Protein AF-A0A8J3ILU6-F1 (afdb_monomer)

Nearest PDB structures (foldseek):
  5ybb-assembly1_B  TM=6.491E-01  e=2.449E-22  Caldanaerobacter subterraneus subsp. tengcongensis MB4
  3ufb-assembly1_A  TM=6.589E-01  e=2.767E-21  Vibrio vulnificus YJ016
  7eew-assembly1_A  TM=7.010E-01  e=3.615E-18  Vibrio vulnificus YJ016
  7vs4-assembly1_B  TM=6.396E-01  e=1.305E-15  Aquipseudomonas alcaligenes
  3s1s-assembly1_A  TM=5.819E-01  e=1.331E-12  Bacillus pumilus

Sequence (518 aa):
MKTYSIHLTHPSTHSIDQAVTQACEYVKKKQDATNNQIHSLEYLAWLFFLKCLEHQEQRAEPVKRKAEAPLALFKDTQYTWSAWIENVSKAETQEQVAYFLYQELFPLIQTSFEIDTKYMHIYPDFTVFKQLLAVVDSVDLVQNIEKDTTAYLYSKLLDILAKGSKTKSYKQTGIFSTPLPLVRFMVKLASPQQDEIIYDPACGAGNLLIAAHKYIHDIDPRQPVASVFQGSEVHPSVLQLCKMNLSLHNVDCSKIRERDITRPITISDLFTYPDLYEDDYQKTEKKKLVILTHPPFDVLDRQQIQEKTTRKGSSSKDYDNQFLEHCMDKLVDIGDKCVIVVSQNILLNRSTRDIEVREKLVNNFNLRMVVQLPPETFDPFTHYPTYLLFFQKSGRSDKILYCKMQQQKETSKKKRQIRDEEFDQLLTVWQKWIQSPTDDLLQKGQEMYIQIKDSNELRKPDFKYILTIDVAQQEENEARDLSKTLDQLLQNCADLHNLAMKLRDEIVGETQTHETGE

pLDDT: mean 76.41, std 18.17, range [21.45, 98.62]

Radius of gyration: 29.25 Å; Cα contacts (8 Å, |Δi|>4): 669; chains: 1; bounding box: 64×98×96 Å

Foldseek 3Di:
DDDPDDDDDDDDVVQLLVLLLVLLVLVVVVCVVVVDQQASCLALLVLLLLQLLLVLLVPDDPVCCPPDPPSVLCVPVCQHLVNVLVVLVVDPDPVVNCCCVVVPNQVSCCVRLVFDCVSHDQDPPSVSSNVSSVSSVPNDPDDDDDSVVSLVSSLVSSVSSLQSPPDLSSLQQLQQDQPLLVLLLLLLLLVDEAQAEEEEAACQLNSNVLSNLVSHCVVPVPDHRNYHYAYEHQRSSSLSNNSSSCVSSVHRCPRYDNDDLLDDDDPVNCVVPVCVVVPVCPPDDRHAAEYEYEDGALPRHPPNVCVPDVDDDDDSPDSQLSVLVSQVVVQDDFFHKYKYKGFLCLQAPPDPSSLVSLVCPQAQKAFAEKEWDQLLARPPSGSGIMIITIIGRHGHHFKYKYKYFADDDDPDPDRDYDDNVSSVVVVVLVVVCVVPVDPVSCPDDPGMGIDMDGSVVCVPPVNSSNPDDDCVVVVVVVVVVVVVVVVVVVVVVVVVVVVVVVVVVVVVVVVVVVVVPD

Structure (mmCIF, N/CA/C/O backbone):
data_AF-A0A8J3ILU6-F1
#
_entry.id   AF-A0A8J3ILU6-F1
#
loop_
_atom_site.group_PDB
_atom_site.id
_atom_site.type_symbol
_atom_site.label_atom_id
_atom_site.label_alt_id
_atom_site.label_comp_id
_atom_site.label_asym_id
_atom_site.label_entity_id
_atom_site.label_seq_id
_atom_site.pdbx_PDB_ins_code
_atom_site.Cartn_x
_atom_site.Cartn_y
_atom_site.Cartn_z
_atom_site.occupancy
_atom_site.B_iso_or_equiv
_atom_site.auth_seq_id
_atom_site.auth_comp_id
_atom_site.auth_asym_id
_atom_site.auth_atom_id
_atom_site.pdbx_PDB_model_num
ATOM 1 N N . MET A 1 1 ? 41.733 -9.229 -21.893 1.00 30.69 1 MET A N 1
ATOM 2 C CA . MET A 1 1 ? 40.367 -9.753 -22.100 1.00 30.69 1 MET A CA 1
ATOM 3 C C . MET A 1 1 ? 40.246 -11.098 -21.396 1.00 30.69 1 MET A C 1
ATOM 5 O O . MET A 1 1 ? 40.878 -12.048 -21.829 1.00 30.69 1 MET A O 1
ATOM 9 N N . LYS A 1 2 ? 39.517 -11.169 -20.276 1.00 21.45 2 LYS A N 1
ATOM 10 C CA . LYS A 1 2 ? 39.018 -12.431 -19.708 1.00 21.45 2 LYS A CA 1
ATOM 11 C C . LYS A 1 2 ? 37.498 -12.358 -19.800 1.00 21.45 2 LYS A C 1
ATOM 13 O O . LYS A 1 2 ? 36.888 -11.546 -19.112 1.00 21.45 2 LYS A O 1
ATOM 18 N N . THR A 1 3 ? 36.930 -13.129 -20.713 1.00 24.48 3 THR A N 1
ATOM 19 C CA . THR A 1 3 ? 35.492 -13.304 -20.902 1.00 24.48 3 THR A CA 1
ATOM 20 C C . THR A 1 3 ? 34.978 -14.106 -19.710 1.00 24.48 3 THR A C 1
ATOM 22 O O . THR A 1 3 ? 35.340 -15.269 -19.550 1.00 24.48 3 THR A O 1
ATOM 25 N N . TYR A 1 4 ? 34.208 -13.482 -18.820 1.00 27.64 4 TYR A N 1
ATOM 26 C CA . TYR A 1 4 ? 33.476 -14.217 -17.791 1.00 27.64 4 TYR A CA 1
ATOM 27 C C . TYR A 1 4 ? 32.206 -14.766 -18.441 1.00 27.64 4 TYR A C 1
ATOM 29 O O . TYR A 1 4 ? 31.193 -14.078 -18.514 1.00 27.64 4 TYR A O 1
ATOM 37 N N . SER A 1 5 ? 32.284 -15.987 -18.968 1.00 23.28 5 SER A N 1
ATOM 38 C CA . SER A 1 5 ? 31.107 -16.741 -19.398 1.00 23.28 5 SER A CA 1
ATOM 39 C C . SER A 1 5 ? 30.352 -17.197 -18.150 1.00 23.28 5 SER A C 1
ATOM 41 O O . SER A 1 5 ? 30.826 -18.062 -17.414 1.00 23.28 5 SER A O 1
ATOM 43 N N . ILE A 1 6 ? 29.202 -16.584 -17.879 1.00 28.73 6 ILE A N 1
ATOM 44 C CA . ILE A 1 6 ? 28.295 -17.021 -16.817 1.00 28.73 6 ILE A CA 1
ATOM 45 C C . ILE A 1 6 ? 27.523 -18.224 -17.370 1.00 28.73 6 ILE A C 1
ATOM 47 O O . ILE A 1 6 ? 26.664 -18.075 -18.234 1.00 28.73 6 ILE A O 1
ATOM 51 N N . HIS A 1 7 ? 27.857 -19.430 -16.910 1.00 24.27 7 HIS A N 1
ATOM 52 C CA . HIS A 1 7 ? 27.049 -20.619 -17.173 1.00 24.27 7 HIS A CA 1
ATOM 53 C C . HIS A 1 7 ? 25.776 -20.549 -16.320 1.00 24.27 7 HIS A C 1
ATOM 55 O O . HIS A 1 7 ? 25.821 -20.802 -15.118 1.00 24.27 7 HIS A O 1
ATOM 61 N N . LEU A 1 8 ? 24.650 -20.186 -16.936 1.00 29.30 8 LEU A N 1
ATOM 62 C CA . LEU A 1 8 ? 23.326 -20.231 -16.314 1.00 29.30 8 LEU A CA 1
ATOM 63 C C . LEU A 1 8 ? 22.725 -21.627 -16.538 1.00 29.30 8 LEU A C 1
ATOM 65 O O . LEU A 1 8 ? 22.357 -21.984 -17.655 1.00 29.30 8 LEU A O 1
ATOM 69 N N . THR A 1 9 ? 22.659 -22.445 -15.488 1.00 27.36 9 THR A N 1
ATOM 70 C CA . THR A 1 9 ? 21.810 -23.645 -15.455 1.00 27.36 9 THR A CA 1
ATOM 71 C C . THR A 1 9 ? 20.350 -23.233 -15.232 1.00 27.36 9 THR A C 1
ATOM 73 O O . THR A 1 9 ? 20.091 -22.273 -14.507 1.00 27.36 9 THR A O 1
ATOM 76 N N . HIS A 1 10 ? 19.402 -23.944 -15.862 1.00 31.48 10 HIS A N 1
ATOM 77 C CA . HIS A 1 10 ? 17.958 -23.655 -15.805 1.00 31.48 10 HIS A CA 1
ATOM 78 C C . HIS A 1 10 ? 17.475 -23.357 -14.377 1.00 31.48 10 HIS A C 1
ATOM 80 O O . HIS A 1 10 ? 17.643 -24.218 -13.506 1.00 31.48 10 HIS A O 1
ATOM 86 N N . PRO A 1 11 ? 16.868 -22.187 -14.109 1.00 31.09 11 PRO A N 1
ATOM 87 C CA . PRO A 1 11 ? 16.627 -21.817 -12.733 1.00 31.09 11 PRO A CA 1
ATOM 88 C C . PRO A 1 11 ? 15.177 -21.973 -12.268 1.00 31.09 11 PRO A C 1
ATOM 90 O O . PRO A 1 11 ? 14.230 -21.484 -12.873 1.00 31.09 11 PRO A O 1
ATOM 93 N N . SER A 1 12 ? 15.044 -22.586 -11.092 1.00 34.75 12 SER A N 1
ATOM 94 C CA . SER A 1 12 ? 13.945 -22.368 -10.143 1.00 34.75 12 SER A CA 1
ATOM 95 C C . SER A 1 12 ? 13.849 -20.892 -9.714 1.00 34.75 12 SER A C 1
ATOM 97 O O . SER A 1 12 ? 14.812 -20.146 -9.884 1.00 34.75 12 SER A O 1
ATOM 99 N N . THR A 1 13 ? 12.759 -20.500 -9.043 1.00 39.62 13 THR A N 1
ATOM 100 C CA . THR A 1 13 ? 12.492 -19.176 -8.418 1.00 39.62 13 THR A CA 1
ATOM 101 C C . THR A 1 13 ? 13.661 -18.524 -7.650 1.00 39.62 13 THR A C 1
ATOM 103 O O . THR A 1 13 ? 13.629 -17.324 -7.385 1.00 39.62 13 THR A O 1
ATOM 106 N N . HIS A 1 14 ? 14.718 -19.273 -7.328 1.00 44.19 14 HIS A N 1
ATOM 107 C CA . HIS A 1 14 ? 15.997 -18.772 -6.831 1.00 44.19 14 HIS A CA 1
ATOM 108 C C . HIS A 1 14 ? 16.839 -17.914 -7.807 1.00 44.19 14 HIS A C 1
ATOM 110 O O . HIS A 1 14 ? 17.700 -17.196 -7.301 1.00 44.19 14 HIS A O 1
ATOM 116 N N . SER A 1 15 ? 16.639 -17.903 -9.136 1.00 60.53 15 SER A N 1
ATOM 117 C CA . SER A 1 15 ? 17.492 -17.069 -10.023 1.00 60.53 15 SER A CA 1
ATOM 118 C C . SER A 1 15 ? 17.192 -15.582 -9.997 1.00 60.53 15 SER A C 1
ATOM 120 O O . SER A 1 15 ? 18.126 -14.792 -10.091 1.00 60.53 15 SER A O 1
ATOM 122 N N . ILE A 1 16 ? 15.923 -15.181 -9.899 1.00 60.19 16 ILE A N 1
ATOM 123 C CA . ILE A 1 16 ? 15.555 -13.768 -10.061 1.00 60.19 16 ILE A CA 1
ATOM 124 C C . ILE A 1 16 ? 16.069 -12.972 -8.865 1.00 60.19 16 ILE A C 1
ATOM 126 O O . ILE A 1 16 ? 16.780 -11.989 -9.045 1.00 60.19 16 ILE A O 1
ATOM 130 N N . ASP A 1 17 ? 15.829 -13.452 -7.644 1.00 61.56 17 ASP A N 1
ATOM 131 C CA . ASP A 1 17 ? 16.336 -12.803 -6.431 1.00 61.56 17 ASP A CA 1
ATOM 132 C C . ASP A 1 17 ? 17.866 -12.692 -6.451 1.00 61.56 17 ASP A C 1
ATOM 134 O O . ASP A 1 17 ? 18.417 -11.666 -6.053 1.00 61.56 17 ASP A O 1
ATOM 138 N N . GLN A 1 18 ? 18.562 -13.717 -6.956 1.00 66.38 18 GLN A N 1
ATOM 139 C CA . GLN A 1 18 ? 20.019 -13.711 -7.093 1.00 66.38 18 GLN A CA 1
ATOM 140 C C . GLN A 1 18 ? 20.499 -12.717 -8.150 1.00 66.38 18 GLN A C 1
ATOM 142 O O . GLN A 1 18 ? 21.386 -11.921 -7.853 1.00 66.38 18 GLN A O 1
ATOM 147 N N . ALA A 1 19 ? 19.914 -12.722 -9.347 1.00 63.72 19 ALA A N 1
ATOM 148 C CA . ALA A 1 19 ? 20.292 -11.818 -10.431 1.00 63.72 19 ALA A CA 1
ATOM 149 C C . ALA A 1 19 ? 20.065 -10.3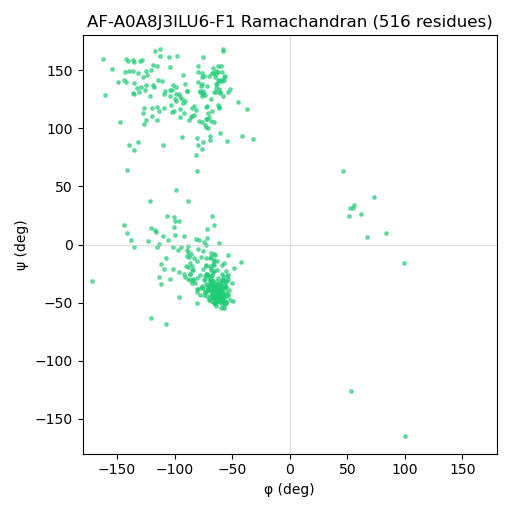50 -10.043 1.00 63.72 19 ALA A C 1
ATOM 151 O O . ALA A 1 19 ? 20.891 -9.478 -10.308 1.00 63.72 19 ALA A O 1
ATOM 152 N N . VAL A 1 20 ? 18.976 -10.085 -9.329 1.00 66.19 20 VAL A N 1
ATOM 153 C CA . VAL A 1 20 ? 18.608 -8.749 -8.854 1.00 66.19 20 VAL A CA 1
ATOM 154 C C . VAL A 1 20 ? 19.532 -8.314 -7.734 1.00 66.19 20 VAL A C 1
ATOM 156 O O . VAL A 1 20 ? 20.058 -7.208 -7.770 1.00 66.19 20 VAL A O 1
ATOM 159 N N . THR A 1 21 ? 19.810 -9.203 -6.779 1.00 69.00 21 THR A N 1
ATOM 160 C CA . THR A 1 21 ? 20.797 -8.940 -5.725 1.00 69.00 21 THR A CA 1
ATOM 161 C C . THR A 1 21 ? 22.170 -8.642 -6.328 1.00 69.00 21 THR A C 1
ATOM 163 O O . THR A 1 21 ? 22.807 -7.671 -5.927 1.00 69.00 21 THR A O 1
ATOM 166 N N . GLN A 1 22 ? 22.597 -9.399 -7.343 1.00 68.62 22 GLN A N 1
ATOM 167 C CA . GLN A 1 22 ? 23.848 -9.153 -8.064 1.00 68.62 22 GLN A CA 1
ATOM 168 C C . GLN A 1 22 ? 23.850 -7.791 -8.767 1.00 68.62 22 GLN A C 1
ATOM 170 O O . GLN A 1 22 ? 24.829 -7.056 -8.647 1.00 68.62 22 GLN A O 1
ATOM 175 N N . ALA A 1 23 ? 22.761 -7.417 -9.449 1.00 65.81 23 ALA A N 1
ATOM 176 C CA . ALA A 1 23 ? 22.614 -6.098 -10.066 1.00 65.81 23 ALA A CA 1
ATOM 177 C C . ALA A 1 23 ? 22.751 -4.976 -9.023 1.00 65.81 23 AL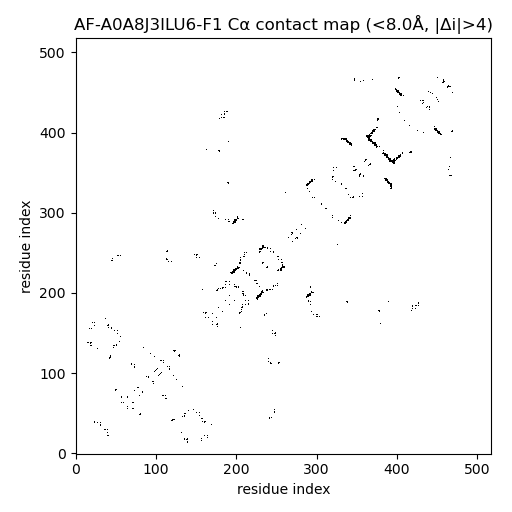A A C 1
ATOM 179 O O . ALA A 1 23 ? 23.529 -4.038 -9.207 1.00 65.81 23 ALA A O 1
ATOM 180 N N . CYS A 1 24 ? 22.053 -5.107 -7.892 1.00 67.69 24 CYS A N 1
ATOM 181 C CA . CYS A 1 24 ? 22.105 -4.163 -6.779 1.00 67.69 24 CYS A CA 1
ATOM 182 C C . CYS A 1 24 ? 23.517 -4.020 -6.208 1.00 67.69 24 CYS A C 1
ATOM 184 O O . CYS A 1 24 ? 24.007 -2.905 -6.031 1.00 67.69 24 CYS A O 1
ATOM 186 N N . GLU A 1 25 ? 24.176 -5.142 -5.909 1.00 69.62 25 GLU A N 1
ATOM 187 C CA . GLU A 1 25 ? 25.542 -5.169 -5.381 1.00 69.62 25 GLU A CA 1
ATOM 188 C C . GLU A 1 25 ? 26.534 -4.549 -6.365 1.00 69.62 25 GLU A C 1
ATOM 190 O O . GLU A 1 25 ? 27.434 -3.808 -5.957 1.00 69.62 25 GLU A O 1
ATOM 195 N N . TYR A 1 26 ? 26.340 -4.803 -7.660 1.00 69.12 26 TYR A N 1
ATOM 196 C CA . TYR A 1 26 ? 27.168 -4.252 -8.718 1.00 69.12 26 TYR A CA 1
ATOM 197 C C . TYR A 1 26 ? 27.070 -2.727 -8.792 1.00 69.12 26 TYR A C 1
ATOM 199 O O . TYR A 1 26 ? 28.098 -2.046 -8.714 1.00 69.12 26 TYR A O 1
ATOM 207 N N . VAL A 1 27 ? 25.847 -2.182 -8.875 1.00 66.75 27 VAL A N 1
ATOM 208 C CA . VAL A 1 27 ? 25.619 -0.727 -8.878 1.00 66.75 27 VAL A CA 1
ATOM 209 C C . VAL A 1 27 ? 26.204 -0.104 -7.615 1.00 66.75 27 VAL A C 1
ATOM 211 O O . VAL A 1 27 ? 26.939 0.878 -7.688 1.00 66.75 27 VAL A O 1
ATOM 214 N N . LYS A 1 28 ? 25.939 -0.711 -6.455 1.00 66.81 28 LYS A N 1
ATOM 215 C CA . LYS A 1 28 ? 26.382 -0.200 -5.158 1.00 66.81 28 LYS A CA 1
ATOM 216 C C . LYS A 1 28 ? 27.903 -0.095 -5.064 1.00 66.81 28 LYS A C 1
ATOM 218 O O . LYS A 1 28 ? 28.427 0.960 -4.721 1.00 66.81 28 LYS A O 1
ATOM 223 N N . LYS A 1 29 ? 28.625 -1.145 -5.474 1.00 69.06 29 LYS A N 1
ATOM 224 C CA . LYS A 1 29 ? 30.096 -1.153 -5.508 1.00 69.06 29 LYS A CA 1
ATOM 225 C C . LYS A 1 29 ? 30.671 -0.045 -6.400 1.00 69.06 29 LYS A C 1
ATOM 227 O O . LYS A 1 29 ? 31.774 0.434 -6.146 1.00 69.06 29 LYS A O 1
ATOM 232 N N . LYS A 1 30 ? 29.958 0.345 -7.460 1.00 68.62 30 LYS A N 1
ATOM 233 C CA . LYS A 1 30 ? 30.373 1.411 -8.385 1.00 68.62 30 LYS A CA 1
ATOM 234 C C . LYS A 1 30 ? 29.977 2.809 -7.902 1.00 68.62 30 LYS A C 1
ATOM 236 O O . LYS A 1 30 ? 30.742 3.750 -8.111 1.00 68.62 30 LYS A O 1
ATOM 241 N N . GLN A 1 31 ? 28.847 2.949 -7.215 1.00 64.12 31 GLN A N 1
ATOM 242 C CA . GLN A 1 31 ? 28.416 4.206 -6.591 1.00 64.12 31 GLN A CA 1
ATOM 243 C C . GLN A 1 31 ? 29.349 4.624 -5.453 1.00 64.12 31 GLN A C 1
ATOM 245 O O . GLN A 1 31 ? 29.807 5.767 -5.436 1.00 64.12 31 GLN A O 1
ATOM 250 N N . ASP A 1 32 ? 29.724 3.681 -4.582 1.00 61.03 32 ASP A N 1
ATOM 251 C CA . ASP A 1 32 ? 30.683 3.920 -3.494 1.00 61.03 32 ASP A CA 1
ATOM 252 C C . ASP A 1 32 ? 32.044 4.421 -4.023 1.00 61.03 32 ASP A C 1
ATOM 254 O O . ASP A 1 32 ? 32.751 5.159 -3.342 1.00 61.03 32 ASP A O 1
ATOM 258 N N . ALA A 1 33 ? 32.398 4.067 -5.264 1.00 55.72 33 ALA A N 1
ATOM 259 C CA . ALA A 1 33 ? 33.629 4.499 -5.924 1.00 55.72 33 ALA A CA 1
ATOM 260 C C . ALA A 1 33 ? 33.531 5.869 -6.627 1.00 55.72 33 ALA A C 1
ATOM 262 O O . ALA A 1 33 ? 34.564 6.460 -6.930 1.00 55.72 33 ALA A O 1
ATOM 263 N N . THR A 1 34 ? 32.323 6.368 -6.918 1.00 53.84 34 THR A N 1
ATOM 264 C CA . THR A 1 34 ? 32.101 7.562 -7.765 1.00 53.84 34 THR A CA 1
ATOM 265 C C . THR A 1 34 ? 31.468 8.747 -7.030 1.00 53.84 34 THR A C 1
ATOM 267 O O . THR A 1 34 ? 31.300 9.804 -7.629 1.00 53.84 34 THR A O 1
ATOM 270 N N . ASN A 1 35 ? 31.146 8.599 -5.737 1.00 53.47 35 ASN A N 1
ATOM 271 C CA . ASN A 1 35 ? 30.515 9.621 -4.884 1.00 53.47 35 ASN A CA 1
ATOM 272 C C . ASN A 1 35 ? 29.236 10.242 -5.490 1.00 53.47 35 ASN A C 1
ATOM 274 O O . ASN A 1 35 ? 28.867 11.376 -5.183 1.00 53.47 35 ASN A O 1
ATOM 278 N N . ASN A 1 36 ? 28.578 9.503 -6.386 1.00 52.94 36 ASN A N 1
ATOM 279 C CA . ASN A 1 36 ? 27.437 9.979 -7.148 1.00 52.94 36 ASN A CA 1
ATOM 280 C C . ASN A 1 36 ? 26.141 9.703 -6.369 1.00 52.94 36 ASN A C 1
ATOM 282 O O . ASN A 1 36 ? 25.947 8.596 -5.867 1.00 52.94 36 ASN A O 1
ATOM 286 N N . GLN A 1 37 ? 25.265 10.705 -6.246 1.00 50.16 37 GLN A N 1
ATOM 287 C CA . GLN A 1 37 ? 24.110 10.666 -5.331 1.00 50.16 37 GLN A CA 1
ATOM 288 C C . GLN A 1 37 ? 22.854 9.988 -5.904 1.00 50.16 37 GLN A C 1
ATOM 290 O O . GLN A 1 37 ? 21.902 9.773 -5.159 1.00 50.16 37 GLN A O 1
ATOM 295 N N . ILE A 1 38 ? 22.827 9.648 -7.197 1.00 53.25 38 ILE A N 1
ATOM 296 C CA . ILE A 1 38 ? 21.632 9.066 -7.832 1.00 53.25 38 ILE A CA 1
ATOM 297 C C . ILE A 1 38 ? 21.462 7.609 -7.382 1.00 53.25 38 ILE A C 1
ATOM 299 O O . ILE A 1 38 ? 22.404 6.817 -7.464 1.00 53.25 38 ILE A O 1
ATOM 303 N N . HIS A 1 39 ? 20.268 7.255 -6.903 1.00 63.31 39 HIS A N 1
ATOM 304 C CA . HIS A 1 39 ? 19.992 5.990 -6.224 1.00 63.31 39 HIS A CA 1
ATOM 305 C C . HIS A 1 39 ? 19.997 4.799 -7.198 1.00 63.31 39 HIS A C 1
ATOM 307 O O . HIS A 1 39 ? 19.422 4.853 -8.280 1.00 63.31 39 HIS A O 1
ATOM 313 N N . SER A 1 40 ? 20.622 3.681 -6.807 1.00 64.25 40 SER A N 1
ATOM 314 C CA . SER A 1 40 ? 20.704 2.449 -7.618 1.00 64.25 40 SER A CA 1
ATOM 315 C C . SER A 1 40 ? 19.341 1.898 -8.047 1.00 64.25 40 SER A C 1
ATOM 317 O O . SER A 1 40 ? 19.217 1.319 -9.125 1.00 64.25 40 SER A O 1
ATOM 319 N N . LEU A 1 41 ? 18.330 2.115 -7.206 1.00 71.06 41 LEU A N 1
ATOM 320 C CA . LEU A 1 41 ? 16.930 1.808 -7.468 1.00 71.06 41 LEU A CA 1
ATOM 321 C C . LEU A 1 41 ? 16.429 2.473 -8.747 1.00 71.06 41 LEU A C 1
ATOM 323 O O . LEU A 1 41 ? 15.832 1.789 -9.564 1.00 71.06 41 LEU A O 1
ATOM 327 N N . GLU A 1 42 ? 16.666 3.774 -8.919 1.00 76.19 42 GLU A N 1
ATOM 328 C CA . GLU A 1 42 ? 16.100 4.538 -10.035 1.00 76.19 42 GLU A CA 1
ATOM 329 C C . GLU A 1 42 ? 16.641 3.999 -11.362 1.00 76.19 42 GLU A C 1
ATOM 331 O O . GLU A 1 42 ? 15.858 3.686 -12.252 1.00 76.19 42 GLU A O 1
ATOM 336 N N . TYR A 1 43 ? 17.956 3.760 -11.451 1.00 79.69 43 TYR A N 1
ATOM 337 C CA . TYR A 1 43 ? 18.593 3.187 -12.643 1.00 79.69 43 TYR A CA 1
ATOM 338 C C . TYR A 1 43 ? 18.098 1.785 -12.993 1.00 79.69 43 TYR A C 1
ATOM 340 O O . TYR A 1 43 ? 17.902 1.482 -14.165 1.00 79.69 43 TYR A O 1
ATOM 348 N N . LEU A 1 44 ? 17.943 0.909 -11.999 1.00 80.69 44 LEU A N 1
ATOM 349 C CA . LEU A 1 44 ? 17.526 -0.469 -12.255 1.00 80.69 44 LEU A CA 1
ATOM 350 C C . LEU A 1 44 ? 16.025 -0.560 -12.532 1.00 80.69 44 LEU A C 1
ATOM 352 O O . LEU A 1 44 ? 15.616 -1.343 -13.384 1.00 80.69 44 LEU A O 1
ATOM 356 N N . ALA A 1 45 ? 15.209 0.236 -11.845 1.00 85.12 45 ALA A N 1
ATOM 357 C CA . ALA A 1 45 ? 13.763 0.130 -11.926 1.00 85.12 45 ALA A CA 1
ATOM 358 C C . ALA A 1 45 ? 13.236 0.422 -13.333 1.00 85.12 45 ALA A C 1
ATOM 360 O O . ALA A 1 45 ? 12.515 -0.405 -13.880 1.00 85.12 45 ALA A O 1
ATOM 361 N N . TRP A 1 46 ? 13.641 1.526 -13.970 1.00 89.19 46 TRP A N 1
ATOM 362 C CA . TRP A 1 46 ? 13.124 1.840 -15.306 1.00 89.19 46 TRP A CA 1
ATOM 363 C C . TRP A 1 46 ? 13.609 0.846 -16.377 1.00 89.19 46 TRP A C 1
ATOM 365 O O . TRP A 1 46 ? 12.879 0.549 -17.321 1.00 89.19 46 TRP A O 1
ATOM 375 N N . LEU A 1 47 ? 14.808 0.273 -16.210 1.00 89.50 47 LEU A N 1
ATOM 376 C CA . LEU A 1 47 ? 15.318 -0.786 -17.084 1.00 89.50 47 LEU A CA 1
ATOM 377 C C . LEU A 1 47 ? 14.480 -2.061 -16.960 1.00 89.50 47 LEU A C 1
ATOM 379 O O . LEU A 1 47 ? 14.011 -2.605 -17.960 1.00 89.50 47 LEU A O 1
ATOM 383 N N . PHE A 1 48 ? 14.247 -2.515 -15.727 1.00 87.19 48 PHE A N 1
ATOM 384 C CA . PHE A 1 48 ? 13.390 -3.669 -15.479 1.00 87.19 48 PHE A CA 1
ATOM 385 C C . PHE A 1 48 ? 11.951 -3.418 -15.922 1.00 87.19 48 PHE A C 1
ATOM 387 O O . PHE A 1 48 ? 11.335 -4.340 -16.450 1.00 87.19 48 PHE A O 1
ATOM 394 N N . PHE A 1 49 ? 11.433 -2.198 -15.764 1.00 90.56 49 PHE A N 1
ATOM 395 C CA . PHE A 1 49 ? 10.112 -1.810 -16.252 1.00 90.56 49 PHE A CA 1
ATOM 396 C C . PHE A 1 49 ? 9.990 -2.047 -17.760 1.00 90.56 49 PHE A C 1
ATOM 398 O O . PHE A 1 49 ? 9.080 -2.754 -18.180 1.00 90.56 49 PHE A O 1
ATOM 405 N N . LEU A 1 50 ? 10.938 -1.557 -18.569 1.00 90.00 50 LEU A N 1
ATOM 406 C CA . LEU A 1 50 ? 10.908 -1.749 -20.025 1.00 90.00 50 LEU A CA 1
ATOM 407 C C . LEU A 1 50 ? 10.994 -3.217 -20.434 1.00 90.00 50 LEU A C 1
ATOM 409 O O . LEU A 1 50 ? 10.257 -3.658 -21.316 1.00 90.00 50 LEU A O 1
ATOM 413 N N . LYS A 1 51 ? 11.857 -3.987 -19.767 1.00 87.12 51 LYS A N 1
ATOM 414 C CA . LYS A 1 51 ? 11.964 -5.424 -20.018 1.00 87.12 51 LYS A CA 1
ATOM 415 C C . LYS A 1 51 ? 10.668 -6.165 -19.668 1.00 87.12 51 LYS A C 1
ATOM 417 O O . LYS A 1 51 ? 10.204 -7.016 -20.427 1.00 87.12 51 LYS A O 1
ATOM 422 N N . CYS A 1 52 ? 10.079 -5.836 -18.519 1.00 86.00 52 CYS A N 1
ATOM 423 C CA . CYS A 1 52 ? 8.811 -6.401 -18.064 1.00 86.00 52 CYS A CA 1
ATOM 424 C C . CYS A 1 52 ? 7.665 -6.045 -19.017 1.00 86.00 52 CYS A C 1
ATOM 426 O O . CYS A 1 52 ? 6.858 -6.911 -19.355 1.00 86.00 52 CYS A O 1
ATOM 428 N N . LEU A 1 53 ? 7.633 -4.796 -19.485 1.00 86.00 53 LEU A N 1
ATOM 429 C CA . LEU A 1 53 ? 6.630 -4.298 -20.413 1.00 86.00 53 LEU A CA 1
ATOM 430 C C . LEU A 1 53 ? 6.691 -5.044 -21.753 1.00 86.00 53 LEU A C 1
ATOM 432 O O . LEU A 1 53 ? 5.650 -5.480 -22.241 1.00 86.00 53 LEU A O 1
ATOM 436 N N . GLU A 1 54 ? 7.887 -5.264 -22.323 1.00 85.94 54 GLU A N 1
ATOM 437 C CA . GLU A 1 54 ? 8.015 -6.034 -23.574 1.00 85.94 54 GLU A CA 1
ATOM 438 C C . GLU A 1 54 ? 7.452 -7.447 -23.388 1.00 85.94 54 GLU A C 1
ATOM 440 O O . GLU A 1 54 ? 6.647 -7.913 -24.197 1.00 85.94 54 GLU A O 1
ATOM 445 N N . HIS A 1 55 ? 7.830 -8.118 -22.299 1.00 81.25 55 HIS A N 1
ATOM 446 C CA . HIS A 1 55 ? 7.356 -9.469 -22.016 1.00 81.25 55 HIS A CA 1
ATOM 447 C C . HIS A 1 55 ? 5.824 -9.530 -21.882 1.00 81.25 55 HIS A C 1
ATOM 449 O O . HIS A 1 55 ? 5.185 -10.458 -22.386 1.00 81.25 55 HIS A O 1
ATOM 455 N N . GLN A 1 56 ? 5.217 -8.531 -21.239 1.00 78.19 56 GLN A N 1
ATOM 456 C CA . GLN A 1 56 ? 3.766 -8.423 -21.093 1.00 78.19 56 GLN A CA 1
ATOM 457 C C . GLN A 1 56 ? 3.061 -8.197 -22.440 1.00 78.19 56 GLN A C 1
ATOM 459 O O . GLN A 1 56 ? 2.068 -8.873 -22.722 1.00 78.19 56 GLN A O 1
ATOM 464 N N . GLU A 1 57 ? 3.582 -7.318 -23.304 1.00 77.94 57 GLU A N 1
ATOM 465 C CA . GLU A 1 57 ? 3.023 -7.073 -24.642 1.00 77.94 57 GLU A CA 1
ATOM 466 C C . GLU A 1 57 ? 3.164 -8.294 -25.572 1.00 77.94 57 GLU A C 1
ATOM 468 O O . GLU A 1 57 ? 2.222 -8.649 -26.296 1.00 77.94 57 GLU A O 1
ATOM 473 N N . GLN A 1 58 ? 4.299 -9.002 -25.519 1.00 76.88 58 GLN A N 1
ATOM 474 C CA . GLN A 1 58 ? 4.521 -10.230 -26.291 1.00 76.88 58 GLN A CA 1
ATOM 475 C C . GLN A 1 58 ? 3.498 -11.324 -25.944 1.00 76.88 58 GLN A C 1
ATOM 477 O O . GLN A 1 58 ? 3.035 -12.028 -26.843 1.00 76.88 58 GLN A O 1
ATOM 482 N N . ARG A 1 59 ? 3.092 -11.431 -24.672 1.00 70.00 59 ARG A N 1
ATOM 483 C CA . ARG A 1 59 ? 2.092 -12.408 -24.202 1.00 70.00 59 ARG A CA 1
ATOM 484 C C . ARG A 1 59 ? 0.644 -11.940 -24.324 1.00 70.00 59 ARG A C 1
ATOM 486 O O . ARG A 1 59 ? -0.261 -12.764 -24.201 1.00 70.00 59 ARG A O 1
ATOM 493 N N . ALA A 1 60 ? 0.400 -10.646 -24.519 1.00 66.69 60 ALA A N 1
ATOM 494 C CA . ALA A 1 60 ? -0.950 -10.131 -24.694 1.00 66.69 60 ALA A CA 1
ATOM 495 C C . ALA A 1 60 ? -1.581 -10.702 -25.975 1.00 66.69 60 ALA A C 1
ATOM 497 O O . ALA A 1 60 ? -0.976 -10.664 -27.049 1.00 66.69 60 ALA A O 1
ATOM 498 N N . GLU A 1 61 ? -2.811 -11.214 -25.865 1.00 59.00 61 GLU A N 1
ATOM 499 C CA . GLU A 1 61 ? -3.559 -11.717 -27.019 1.00 59.00 61 GLU A CA 1
ATOM 500 C C . GLU A 1 61 ? -3.708 -10.625 -28.097 1.00 59.00 61 GLU A C 1
ATOM 502 O O . GLU A 1 61 ? -3.938 -9.457 -27.758 1.00 59.00 61 GLU A O 1
ATOM 507 N N . PRO A 1 62 ? -3.666 -10.974 -29.398 1.00 54.97 62 PRO A N 1
ATOM 508 C CA . PRO A 1 62 ? -3.767 -10.002 -30.493 1.00 54.97 62 PRO A CA 1
ATOM 509 C C . PRO A 1 62 ? -5.016 -9.109 -30.432 1.00 54.97 62 PRO A C 1
ATOM 511 O O . PRO A 1 62 ? -4.994 -7.982 -30.925 1.00 54.97 62 PRO A O 1
ATOM 514 N N . VAL A 1 63 ? -6.100 -9.605 -29.825 1.00 46.88 63 VAL A N 1
ATOM 515 C CA . VAL A 1 63 ? -7.364 -8.878 -29.637 1.00 46.88 63 VAL A CA 1
ATOM 516 C C . VAL A 1 63 ? -7.238 -7.807 -28.543 1.00 46.88 63 VAL A C 1
ATOM 518 O O . VAL A 1 63 ? -7.676 -6.678 -28.757 1.00 46.88 63 VAL A O 1
ATOM 521 N N . LYS A 1 64 ? -6.553 -8.098 -27.424 1.00 49.56 64 LYS A N 1
ATOM 522 C CA . LYS A 1 64 ? -6.285 -7.121 -26.349 1.00 49.56 64 LYS A CA 1
ATOM 523 C C . LYS A 1 64 ? -5.290 -6.034 -26.771 1.00 49.56 64 LYS A C 1
ATOM 525 O O . LYS A 1 64 ? -5.472 -4.882 -26.400 1.00 49.56 64 LYS A O 1
ATOM 530 N N . ARG A 1 65 ? -4.340 -6.346 -27.669 1.00 49.22 65 ARG A N 1
ATOM 531 C CA . ARG A 1 65 ? -3.422 -5.353 -28.283 1.00 49.22 65 ARG A CA 1
ATOM 532 C C . ARG A 1 65 ? -4.129 -4.227 -29.059 1.00 49.22 65 ARG A C 1
ATOM 534 O O . ARG A 1 65 ? -3.505 -3.215 -29.378 1.00 49.22 65 ARG A O 1
ATOM 541 N N . LYS A 1 66 ? -5.404 -4.409 -29.431 1.00 41.09 66 LYS A N 1
ATOM 542 C CA . LYS A 1 66 ? -6.205 -3.406 -30.155 1.00 41.09 66 LYS A CA 1
ATOM 543 C C . LYS A 1 66 ? -7.183 -2.624 -29.272 1.00 41.09 66 LYS A C 1
ATOM 545 O O . LYS A 1 66 ? -7.596 -1.555 -29.709 1.00 41.09 66 LYS A O 1
ATOM 550 N N . ALA A 1 67 ? -7.565 -3.140 -28.102 1.00 43.03 67 ALA A N 1
ATOM 551 C CA . ALA A 1 67 ? -8.712 -2.639 -27.336 1.00 43.03 67 ALA A CA 1
ATOM 552 C C . ALA A 1 67 ? -8.349 -1.883 -26.043 1.00 43.03 67 ALA A C 1
ATOM 554 O O . ALA A 1 67 ? -9.154 -1.080 -25.586 1.00 43.03 67 ALA A O 1
ATOM 555 N N . GLU A 1 68 ? -7.156 -2.087 -25.476 1.00 45.75 68 GLU A N 1
ATOM 556 C CA . GLU A 1 68 ? -6.759 -1.491 -24.190 1.00 45.75 68 GLU A CA 1
ATOM 557 C C . GLU A 1 68 ? -5.439 -0.709 -24.357 1.00 45.75 68 GLU A C 1
ATOM 559 O O . GLU A 1 68 ? -4.366 -1.283 -24.548 1.00 45.75 68 GLU A O 1
ATOM 564 N N . ALA A 1 69 ? -5.514 0.626 -24.341 1.00 43.72 69 ALA A N 1
ATOM 565 C CA . ALA A 1 69 ? -4.348 1.497 -24.168 1.00 43.72 69 ALA A CA 1
ATOM 566 C C . ALA A 1 69 ? -3.978 1.499 -22.671 1.00 43.72 69 ALA A C 1
ATOM 568 O O . ALA A 1 69 ? -4.897 1.636 -21.863 1.00 43.72 69 ALA A O 1
ATOM 569 N N . PRO A 1 70 ? -2.698 1.298 -22.287 1.00 49.22 70 PRO A N 1
ATOM 570 C CA . PRO A 1 70 ? -1.491 1.796 -22.957 1.00 49.22 70 PRO A CA 1
ATOM 571 C C . PRO A 1 70 ? -0.488 0.703 -23.407 1.00 49.22 70 PRO A C 1
ATOM 573 O O . PRO A 1 70 ? 0.720 0.904 -23.368 1.00 49.22 70 PRO A O 1
ATOM 576 N N . LEU A 1 71 ? -0.963 -0.457 -23.880 1.00 53.44 71 LEU A N 1
ATOM 577 C CA . LEU A 1 71 ? -0.127 -1.597 -24.327 1.00 53.44 71 LEU A CA 1
ATOM 578 C C . LEU A 1 71 ? 0.272 -1.540 -25.819 1.00 53.44 71 LEU A C 1
ATOM 580 O O . LEU A 1 71 ? 0.240 -2.548 -26.528 1.00 53.44 71 LEU A O 1
ATOM 584 N N . ALA A 1 72 ? 0.551 -0.345 -26.341 1.00 54.75 72 ALA A N 1
ATOM 585 C CA . ALA A 1 72 ? 0.856 -0.143 -27.759 1.00 54.75 72 ALA A CA 1
ATOM 586 C C . ALA A 1 72 ? 2.245 0.457 -28.014 1.00 54.75 72 ALA A C 1
ATOM 588 O O . ALA A 1 72 ? 2.489 0.897 -29.141 1.00 54.75 72 ALA A O 1
ATOM 589 N N . LEU A 1 73 ? 3.142 0.474 -27.016 1.00 59.75 73 LEU A N 1
ATOM 590 C CA . LEU A 1 73 ? 4.482 1.038 -27.199 1.00 59.75 73 LEU A CA 1
ATOM 591 C C . LEU A 1 73 ? 5.279 0.255 -28.241 1.00 59.75 73 LEU A C 1
ATOM 593 O O . LEU A 1 73 ? 5.968 0.857 -29.061 1.00 59.75 73 LEU A O 1
ATOM 597 N N . PHE A 1 74 ? 5.152 -1.074 -28.253 1.00 61.81 74 PHE A N 1
ATOM 598 C CA . PHE A 1 74 ? 5.953 -1.935 -29.121 1.00 61.81 74 PHE A CA 1
ATOM 599 C C . PHE A 1 74 ? 5.225 -2.416 -30.376 1.00 61.81 74 PHE A C 1
ATOM 601 O O . PHE A 1 74 ? 5.612 -3.415 -30.986 1.00 61.81 74 PHE A O 1
ATOM 608 N N . LYS A 1 75 ? 4.189 -1.692 -30.828 1.00 62.59 75 LYS A N 1
ATOM 609 C CA . LYS A 1 75 ? 3.719 -1.846 -32.220 1.00 62.59 75 LYS A CA 1
ATOM 610 C C . LYS A 1 75 ? 4.854 -1.589 -33.208 1.00 62.59 75 LYS A C 1
ATOM 612 O O . LYS A 1 75 ? 4.901 -2.224 -34.259 1.00 62.59 75 LYS A O 1
ATOM 617 N N . ASP A 1 76 ? 5.744 -0.671 -32.850 1.00 67.81 76 ASP A N 1
ATOM 618 C CA . ASP A 1 76 ? 7.008 -0.464 -33.527 1.00 67.81 76 ASP A CA 1
ATOM 619 C C . ASP A 1 76 ? 8.109 -1.244 -32.803 1.00 67.81 76 ASP A C 1
ATOM 621 O O . ASP A 1 76 ? 8.421 -1.003 -31.633 1.00 67.81 76 ASP A O 1
ATOM 625 N N . THR A 1 77 ? 8.687 -2.212 -33.509 1.00 74.69 77 THR A N 1
ATOM 626 C CA . THR A 1 77 ? 9.694 -3.115 -32.953 1.00 74.69 77 THR A CA 1
ATOM 627 C C . THR A 1 77 ? 10.958 -2.385 -32.527 1.00 74.69 77 THR A C 1
ATOM 629 O O . THR A 1 77 ? 11.679 -2.914 -31.695 1.00 74.69 77 THR A O 1
ATOM 632 N N . GLN A 1 78 ? 11.242 -1.186 -33.051 1.00 79.62 78 GLN A N 1
ATOM 633 C CA . GLN A 1 78 ? 12.469 -0.463 -32.700 1.00 79.62 78 GLN A CA 1
ATOM 634 C C . GLN A 1 78 ? 12.523 -0.026 -31.229 1.00 79.62 78 GLN A C 1
ATOM 636 O O . GLN A 1 78 ? 13.611 0.161 -30.685 1.00 79.62 78 GLN A O 1
ATOM 641 N N . TYR A 1 79 ? 11.365 0.103 -30.573 1.00 84.88 79 TYR A N 1
ATOM 642 C CA . TYR A 1 79 ? 11.283 0.510 -29.172 1.00 84.88 79 TYR A CA 1
ATOM 643 C C . TYR A 1 79 ? 11.333 -0.670 -28.197 1.00 84.88 79 TYR A C 1
ATOM 645 O O . TYR A 1 79 ? 11.485 -0.437 -26.999 1.00 84.88 79 TYR A O 1
ATOM 653 N N . THR A 1 80 ? 11.244 -1.922 -28.667 1.00 86.19 80 THR A N 1
ATOM 654 C CA . THR A 1 80 ? 11.265 -3.094 -27.779 1.00 86.19 80 THR A CA 1
ATOM 655 C C . THR A 1 80 ? 12.593 -3.227 -27.056 1.00 86.19 80 THR A C 1
ATOM 657 O O . THR A 1 80 ? 13.644 -2.929 -27.628 1.00 86.19 80 THR A O 1
ATOM 660 N N . TRP A 1 81 ? 12.558 -3.728 -25.814 1.00 88.75 81 TRP A N 1
ATOM 661 C CA . TRP A 1 81 ? 13.772 -4.014 -25.044 1.00 88.75 81 TRP A CA 1
ATOM 662 C C . TRP A 1 81 ? 14.781 -4.825 -25.864 1.00 88.75 81 TRP A C 1
ATOM 664 O O . TRP A 1 81 ? 15.930 -4.408 -26.004 1.00 88.75 81 TRP A O 1
ATOM 674 N N . SER A 1 82 ? 14.322 -5.904 -26.496 1.00 87.75 82 SER A N 1
ATOM 675 C CA . SER A 1 82 ? 15.141 -6.783 -27.335 1.00 87.75 82 SER A CA 1
ATOM 676 C C . SER A 1 82 ? 15.792 -6.069 -28.530 1.00 87.75 82 SER A C 1
ATOM 678 O O . SER A 1 82 ? 16.920 -6.399 -28.889 1.00 87.75 82 SER A O 1
ATOM 680 N N . ALA A 1 83 ? 15.126 -5.086 -29.144 1.00 86.44 83 ALA A N 1
ATOM 681 C CA . ALA A 1 83 ? 15.666 -4.369 -30.299 1.00 86.44 83 ALA A CA 1
ATOM 682 C C . ALA A 1 83 ? 16.665 -3.277 -29.902 1.00 86.44 83 ALA A C 1
ATOM 684 O O . ALA A 1 83 ? 17.776 -3.218 -30.439 1.00 86.44 83 ALA A O 1
ATOM 685 N N . TRP A 1 84 ? 16.308 -2.400 -28.958 1.00 87.00 84 TRP A N 1
ATOM 686 C CA . TRP A 1 84 ? 17.188 -1.277 -28.635 1.00 87.00 84 TRP A CA 1
ATOM 687 C C . TRP A 1 84 ? 18.416 -1.714 -27.837 1.00 87.00 84 TRP A C 1
ATOM 689 O O . TRP A 1 84 ? 19.473 -1.098 -27.985 1.00 87.00 84 TRP A O 1
ATOM 699 N N . ILE A 1 85 ? 18.347 -2.801 -27.060 1.00 88.00 85 ILE A N 1
ATOM 700 C CA . ILE A 1 85 ? 19.531 -3.315 -26.363 1.00 88.00 85 ILE A CA 1
ATOM 701 C C . ILE A 1 85 ? 20.595 -3.833 -27.337 1.00 88.00 85 ILE A C 1
ATOM 703 O O . ILE A 1 85 ? 21.790 -3.624 -27.110 1.00 88.00 85 ILE A O 1
ATOM 707 N N . GLU A 1 86 ? 20.185 -4.428 -28.463 1.00 84.25 86 GLU A N 1
ATOM 708 C CA . GLU A 1 86 ? 21.107 -4.839 -29.520 1.00 84.25 86 GLU A CA 1
ATOM 709 C C . GLU A 1 86 ? 21.829 -3.612 -30.099 1.00 84.25 86 GLU A C 1
ATOM 711 O O . GLU A 1 86 ? 23.056 -3.621 -30.242 1.00 84.25 86 GLU A O 1
ATOM 716 N N . ASN A 1 87 ? 21.102 -2.517 -30.331 1.00 82.38 87 ASN A N 1
ATOM 717 C CA . ASN A 1 87 ? 21.683 -1.254 -30.791 1.00 82.38 87 ASN A CA 1
ATOM 718 C C . ASN A 1 87 ? 22.656 -0.657 -29.762 1.00 82.38 87 ASN A C 1
ATOM 720 O O . ASN A 1 87 ? 23.752 -0.230 -30.124 1.00 82.38 87 ASN A O 1
ATOM 724 N N . VAL A 1 88 ? 22.320 -0.693 -28.469 1.00 82.81 88 VAL A N 1
ATOM 725 C CA . VAL A 1 88 ? 23.207 -0.210 -27.394 1.00 82.81 88 VAL A CA 1
ATOM 726 C C . VAL A 1 88 ? 24.463 -1.065 -27.249 1.00 82.81 88 VAL A C 1
ATOM 728 O O . VAL A 1 88 ? 25.548 -0.535 -26.994 1.00 82.81 88 VAL A O 1
ATOM 731 N N . SER A 1 89 ? 24.348 -2.380 -27.440 1.00 76.75 89 SER A N 1
ATOM 732 C CA . SER A 1 89 ? 25.499 -3.285 -27.402 1.00 76.75 89 SER A CA 1
ATOM 733 C C . SER A 1 89 ? 26.529 -2.939 -28.488 1.00 76.75 89 SER A C 1
ATOM 735 O O . SER A 1 89 ? 27.734 -2.984 -28.224 1.00 76.75 89 SER A O 1
ATOM 737 N N . LYS A 1 90 ? 26.050 -2.503 -29.664 1.00 81.94 90 LYS A N 1
ATOM 738 C CA . LYS A 1 90 ? 26.853 -2.099 -30.829 1.00 81.94 90 LYS A CA 1
ATOM 739 C C . LYS A 1 90 ? 27.323 -0.642 -30.784 1.00 81.94 90 LYS A C 1
ATOM 741 O O . LYS A 1 90 ? 28.299 -0.318 -31.450 1.00 81.94 90 LYS A O 1
ATOM 746 N N . ALA A 1 91 ? 26.656 0.226 -30.022 1.00 83.88 91 ALA A N 1
ATOM 747 C CA . ALA A 1 91 ? 26.980 1.650 -29.954 1.00 83.88 91 ALA A CA 1
ATOM 748 C C . ALA A 1 91 ? 28.404 1.895 -29.431 1.00 83.88 91 ALA A C 1
ATOM 750 O O . ALA A 1 91 ? 28.809 1.333 -28.410 1.00 83.88 91 ALA A O 1
ATOM 751 N N . GLU A 1 92 ? 29.159 2.767 -30.094 1.00 80.12 92 GLU A N 1
ATOM 752 C CA . GLU A 1 92 ? 30.541 3.078 -29.708 1.00 80.12 92 GLU A CA 1
ATOM 753 C C . GLU A 1 92 ? 30.599 4.146 -28.610 1.00 80.12 92 GLU A C 1
ATOM 755 O O . GLU A 1 92 ? 31.488 4.102 -27.758 1.00 80.12 92 GLU A O 1
ATOM 760 N N . THR A 1 93 ? 29.622 5.061 -28.579 1.00 84.69 93 THR A N 1
ATOM 761 C CA . THR A 1 93 ? 29.590 6.190 -27.640 1.00 84.69 93 THR A CA 1
ATOM 762 C C . THR A 1 93 ? 28.262 6.302 -26.890 1.00 84.69 93 THR A C 1
ATOM 764 O O . THR A 1 93 ? 27.229 5.779 -27.316 1.00 84.69 93 THR A O 1
ATOM 767 N N . GLN A 1 94 ? 28.289 6.988 -25.744 1.00 85.19 94 GLN A N 1
ATOM 768 C CA . GLN A 1 94 ? 27.107 7.187 -24.903 1.00 85.19 94 GLN A CA 1
ATOM 769 C C . GLN A 1 94 ? 26.079 8.105 -25.567 1.00 85.19 94 GLN A C 1
ATOM 771 O O . GLN A 1 94 ? 24.882 7.927 -25.364 1.00 85.19 94 GLN A O 1
ATOM 776 N N . GLU A 1 95 ? 26.529 9.066 -26.375 1.00 87.62 95 GLU A N 1
ATOM 777 C CA . GLU A 1 95 ? 25.693 10.074 -27.030 1.00 87.62 95 GLU A CA 1
ATOM 778 C C . GLU A 1 95 ? 24.720 9.446 -28.029 1.00 87.62 95 GLU A C 1
ATOM 780 O O . GLU A 1 95 ? 23.565 9.860 -28.090 1.00 87.62 95 GLU A O 1
ATOM 785 N N . GLN A 1 96 ? 25.154 8.414 -28.763 1.00 83.62 96 GLN A N 1
ATOM 786 C CA . GLN A 1 96 ? 24.300 7.676 -29.703 1.00 83.62 96 GLN A CA 1
ATOM 787 C C . GLN A 1 96 ? 23.100 7.049 -28.985 1.00 83.62 96 GLN A C 1
ATOM 789 O O . GLN A 1 96 ? 21.963 7.141 -29.442 1.00 83.62 96 GLN A O 1
ATOM 794 N N . VAL A 1 97 ? 23.357 6.449 -27.822 1.00 87.56 97 VAL A N 1
ATOM 795 C CA . VAL A 1 97 ? 22.329 5.813 -26.992 1.00 87.56 97 VAL A CA 1
ATOM 796 C C . VAL A 1 97 ? 21.464 6.854 -26.291 1.00 87.56 97 VAL A C 1
ATOM 798 O O . VAL A 1 97 ? 20.247 6.710 -26.221 1.00 87.56 97 VAL A O 1
ATOM 801 N N . ALA A 1 98 ? 22.086 7.923 -25.793 1.00 88.31 98 ALA A N 1
ATOM 802 C CA . ALA A 1 98 ? 21.393 9.015 -25.131 1.00 88.31 98 ALA A CA 1
ATOM 803 C C . ALA A 1 98 ? 20.408 9.712 -26.065 1.00 88.31 98 ALA A C 1
ATOM 805 O O . ALA A 1 98 ? 19.291 9.998 -25.646 1.00 88.31 98 ALA A O 1
ATOM 806 N N . TYR A 1 99 ? 20.784 9.943 -27.323 1.00 89.38 99 TYR A N 1
ATOM 807 C CA . TYR A 1 99 ? 19.890 10.550 -28.299 1.00 89.38 99 TYR A CA 1
ATOM 808 C C . TYR A 1 99 ? 18.604 9.733 -28.457 1.00 89.38 99 TYR A C 1
ATOM 810 O O . TYR A 1 99 ? 17.526 10.264 -28.210 1.00 89.38 99 TYR A O 1
ATOM 818 N N . PHE A 1 100 ? 18.717 8.435 -28.748 1.00 89.38 100 PHE A N 1
ATOM 819 C CA . PHE A 1 100 ? 17.556 7.551 -28.876 1.00 89.38 100 PHE A CA 1
ATOM 820 C C . PHE A 1 100 ? 16.693 7.536 -27.602 1.00 89.38 100 PHE A C 1
ATOM 822 O O . PHE A 1 100 ? 15.479 7.732 -27.660 1.00 89.38 100 PHE A O 1
ATOM 829 N N . LEU A 1 101 ? 17.312 7.354 -26.430 1.00 90.12 101 LEU A N 1
ATOM 830 C CA . LEU A 1 101 ? 16.567 7.262 -25.173 1.00 90.12 101 LEU A CA 1
ATOM 831 C C . LEU A 1 101 ? 15.842 8.570 -24.835 1.00 90.12 101 LEU A C 1
ATOM 833 O O . LEU A 1 101 ? 14.644 8.541 -24.574 1.00 90.12 101 LEU A O 1
ATOM 837 N N . TYR A 1 102 ? 16.531 9.713 -24.867 1.00 91.25 102 TYR A N 1
ATOM 838 C CA . TYR A 1 102 ? 15.954 10.992 -24.443 1.00 91.25 102 TYR A CA 1
ATOM 839 C C . TYR A 1 102 ? 15.068 11.659 -25.503 1.00 91.25 102 TYR A C 1
ATOM 841 O O . TYR A 1 102 ? 14.178 12.416 -25.127 1.00 91.25 102 TYR A O 1
ATOM 849 N N . GLN A 1 103 ? 15.314 11.433 -26.797 1.00 90.81 103 GLN A N 1
ATOM 850 C CA . GLN A 1 103 ? 14.562 12.091 -27.876 1.00 90.81 103 GLN A CA 1
ATOM 851 C C . GLN A 1 103 ? 13.412 11.242 -28.414 1.00 90.81 103 GLN A C 1
ATOM 853 O O . GLN A 1 103 ? 12.462 11.804 -28.953 1.00 90.81 103 GLN A O 1
ATOM 858 N N . GLU A 1 104 ? 13.469 9.918 -28.262 1.00 89.12 104 GLU A N 1
ATOM 859 C CA . GLU A 1 104 ? 12.466 9.020 -28.838 1.00 89.12 104 GLU A CA 1
ATOM 860 C C . GLU A 1 104 ? 11.755 8.197 -27.760 1.00 89.12 104 GLU A C 1
ATOM 862 O O . GLU A 1 104 ? 10.552 8.359 -27.549 1.00 89.12 104 GLU A O 1
ATOM 867 N N . LEU A 1 105 ? 12.486 7.347 -27.030 1.00 89.00 105 LEU A N 1
ATOM 868 C CA . LEU A 1 105 ? 11.862 6.366 -26.136 1.00 89.00 105 LEU A CA 1
ATOM 869 C C . LEU A 1 105 ? 11.214 7.004 -24.895 1.00 89.00 105 LEU A C 1
ATOM 871 O O . LEU A 1 105 ? 10.089 6.664 -24.535 1.00 89.00 105 LEU A O 1
ATOM 875 N N . PHE A 1 106 ? 11.902 7.925 -24.221 1.00 91.25 106 PHE A N 1
ATOM 876 C CA . PHE A 1 106 ? 11.402 8.558 -22.997 1.00 91.25 106 PHE A CA 1
ATOM 877 C C . PHE A 1 106 ? 10.146 9.419 -23.231 1.00 91.25 106 PHE A C 1
ATOM 879 O O . PHE A 1 106 ? 9.167 9.216 -22.512 1.00 91.25 106 PHE A O 1
ATOM 886 N N . PRO A 1 107 ? 10.076 10.289 -24.259 1.00 90.75 107 PRO A N 1
ATOM 887 C CA . PRO A 1 107 ? 8.839 11.008 -24.581 1.00 90.75 107 PRO A CA 1
ATOM 888 C C . PRO A 1 107 ? 7.631 10.090 -24.835 1.00 90.75 107 PRO A C 1
ATOM 890 O O . PRO A 1 107 ? 6.502 10.413 -24.446 1.00 90.75 107 PRO A O 1
ATOM 893 N N . LEU A 1 108 ? 7.862 8.924 -25.449 1.00 87.44 108 LEU A N 1
ATOM 894 C CA . LEU A 1 108 ? 6.820 7.928 -25.689 1.00 87.44 108 LEU A CA 1
ATOM 895 C C . LEU A 1 108 ? 6.304 7.313 -24.378 1.00 87.44 108 LEU A C 1
ATOM 897 O O . LEU A 1 108 ? 5.090 7.199 -24.191 1.00 87.44 108 LEU A O 1
ATOM 901 N N . ILE A 1 109 ? 7.207 6.969 -23.453 1.00 88.38 109 ILE A N 1
ATOM 902 C CA . ILE A 1 109 ? 6.859 6.477 -22.108 1.00 88.38 109 ILE A CA 1
ATOM 903 C C . ILE A 1 109 ? 6.068 7.538 -21.340 1.00 88.38 109 ILE A C 1
ATOM 905 O O . ILE A 1 109 ? 5.032 7.220 -20.754 1.00 88.38 109 ILE A O 1
ATOM 909 N N . GLN A 1 110 ? 6.517 8.795 -21.382 1.00 89.88 110 GLN A N 1
ATOM 910 C CA . GLN A 1 110 ? 5.853 9.899 -20.693 1.00 89.88 110 GLN A CA 1
ATOM 911 C C . GLN A 1 110 ? 4.409 10.071 -21.149 1.00 89.88 110 GLN A C 1
ATOM 913 O O . GLN A 1 110 ? 3.509 10.200 -20.323 1.00 89.88 110 GLN A O 1
ATOM 918 N N . THR A 1 111 ? 4.185 10.036 -22.460 1.00 87.62 111 THR A N 1
ATOM 919 C CA . THR A 1 111 ? 2.849 10.221 -23.036 1.00 87.62 111 THR A CA 1
ATOM 920 C C . THR A 1 111 ? 1.943 9.017 -22.780 1.00 87.62 111 THR A C 1
ATOM 922 O O . THR A 1 111 ? 0.749 9.186 -22.562 1.00 87.62 111 THR A O 1
ATOM 925 N N . SER A 1 112 ? 2.493 7.800 -22.801 1.00 84.62 112 SER A N 1
ATOM 926 C CA . SER A 1 112 ? 1.688 6.572 -22.735 1.00 84.62 112 SER A CA 1
ATOM 927 C C . SER A 1 112 ? 1.325 6.151 -21.313 1.00 84.62 112 SER A C 1
ATOM 929 O O . SER A 1 112 ? 0.286 5.532 -21.116 1.00 84.62 112 SER A O 1
ATOM 931 N N . PHE A 1 113 ? 2.173 6.465 -20.331 1.00 85.19 113 PHE A N 1
ATOM 932 C CA . PHE A 1 113 ? 2.018 6.005 -18.945 1.00 85.19 113 PHE A CA 1
ATOM 933 C C . PHE A 1 113 ? 1.955 7.145 -17.924 1.00 85.19 113 PHE A C 1
ATOM 935 O O . PHE A 1 113 ? 1.952 6.890 -16.723 1.00 85.19 113 PHE A O 1
ATOM 942 N N . GLU A 1 114 ? 1.973 8.402 -18.378 1.00 87.12 114 GLU A N 1
ATOM 943 C CA . GLU A 1 114 ? 2.029 9.589 -17.515 1.00 87.12 114 GLU A CA 1
ATOM 944 C C . GLU A 1 114 ? 3.209 9.579 -16.525 1.00 87.12 114 GLU A C 1
ATOM 946 O O . GLU A 1 114 ? 3.121 10.102 -15.406 1.00 87.12 114 GLU A O 1
ATOM 951 N N . ILE A 1 115 ? 4.316 8.956 -16.936 1.00 90.12 115 ILE A N 1
ATOM 952 C CA . ILE A 1 115 ? 5.556 8.865 -16.167 1.00 90.12 115 ILE A CA 1
ATOM 953 C C . ILE A 1 115 ? 6.447 10.053 -16.528 1.00 90.12 115 ILE A C 1
ATOM 955 O O . ILE A 1 115 ? 6.824 10.233 -17.681 1.00 90.12 115 ILE A O 1
ATOM 959 N N . ASP A 1 116 ? 6.851 10.844 -15.543 1.00 89.12 116 ASP A N 1
ATOM 960 C CA . ASP A 1 116 ? 7.836 11.901 -15.745 1.00 89.12 116 ASP A CA 1
ATOM 961 C C . ASP A 1 116 ? 9.227 11.291 -15.974 1.00 89.12 116 ASP A C 1
ATOM 963 O O . ASP A 1 116 ? 9.935 10.888 -15.044 1.00 89.12 116 ASP A O 1
ATOM 967 N N . THR A 1 117 ? 9.637 11.224 -17.239 1.00 88.12 117 THR A N 1
ATOM 968 C CA . THR A 1 117 ? 10.906 10.609 -17.628 1.00 88.12 117 THR A CA 1
ATOM 969 C C . THR A 1 117 ? 12.129 11.432 -17.254 1.00 88.12 117 THR A C 1
ATOM 971 O O . THR A 1 117 ? 13.247 10.964 -17.452 1.00 88.12 117 THR A O 1
ATOM 974 N N . LYS A 1 118 ? 11.973 12.614 -16.640 1.00 87.19 118 LYS A N 1
ATOM 975 C CA . LYS A 1 118 ? 13.117 13.336 -16.067 1.00 87.19 118 LYS A CA 1
ATOM 976 C C . LYS A 1 118 ? 13.788 12.574 -14.924 1.00 87.19 118 LYS A C 1
ATOM 978 O O . LYS A 1 118 ? 14.880 12.962 -14.548 1.00 87.19 118 LYS A O 1
ATOM 983 N N . TYR A 1 119 ? 13.152 11.534 -14.374 1.00 83.06 119 TYR A N 1
ATOM 984 C CA . TYR A 1 119 ? 13.737 10.622 -13.379 1.00 83.06 119 TYR A CA 1
ATOM 985 C C . TYR A 1 119 ? 14.346 9.356 -14.001 1.00 83.06 119 TYR A C 1
ATOM 987 O O . TYR A 1 119 ? 14.905 8.518 -13.296 1.00 83.06 119 TYR A O 1
ATOM 995 N N . MET A 1 120 ? 14.244 9.198 -15.322 1.00 86.62 120 MET A N 1
ATOM 996 C CA . MET A 1 120 ? 14.875 8.114 -16.063 1.00 86.62 120 MET A CA 1
ATOM 997 C C . MET A 1 120 ? 16.209 8.622 -16.600 1.00 86.62 120 MET A C 1
ATOM 999 O O . MET A 1 120 ? 16.266 9.473 -17.484 1.00 86.62 120 MET A O 1
ATOM 1003 N N . HIS A 1 121 ? 17.302 8.115 -16.037 1.00 81.81 121 HIS A N 1
ATOM 1004 C CA . HIS A 1 121 ? 18.645 8.544 -16.407 1.00 81.81 121 HIS A CA 1
ATOM 1005 C C . HIS A 1 121 ? 19.512 7.376 -16.846 1.00 81.81 121 HIS A C 1
ATOM 1007 O O . HIS A 1 121 ? 19.439 6.269 -16.308 1.00 81.81 121 HIS A O 1
ATOM 1013 N N . ILE A 1 122 ? 20.392 7.664 -17.800 1.00 82.69 122 ILE A N 1
ATOM 1014 C CA . ILE A 1 122 ? 21.504 6.789 -18.167 1.00 82.69 122 ILE A CA 1
ATOM 1015 C C . ILE A 1 122 ? 22.589 6.931 -17.104 1.00 82.69 122 ILE A C 1
ATOM 1017 O O . ILE A 1 122 ? 22.913 8.044 -16.686 1.00 82.69 122 ILE A O 1
ATOM 1021 N N . TYR A 1 123 ? 23.170 5.809 -16.681 1.00 79.56 123 TYR A N 1
ATOM 1022 C CA . TYR A 1 123 ? 24.281 5.844 -15.736 1.00 79.56 123 TYR A CA 1
ATOM 1023 C C . TYR A 1 123 ? 25.465 6.621 -16.350 1.00 79.56 123 TYR A C 1
ATOM 1025 O O . TYR A 1 123 ? 25.828 6.331 -17.492 1.00 79.56 123 TYR A O 1
ATOM 1033 N N . PRO A 1 124 ? 26.089 7.583 -15.638 1.00 80.81 124 PRO A N 1
ATOM 1034 C CA . PRO A 1 124 ? 27.091 8.468 -16.242 1.00 80.81 124 PRO A CA 1
ATOM 1035 C C . PRO A 1 124 ? 28.311 7.758 -16.831 1.00 80.81 124 PRO A C 1
ATOM 1037 O O . PRO A 1 124 ? 28.869 8.221 -17.815 1.00 80.81 124 PRO A O 1
ATOM 1040 N N . ASP A 1 125 ? 28.723 6.631 -16.248 1.00 82.38 125 ASP A N 1
ATOM 1041 C CA . ASP A 1 125 ? 29.730 5.755 -16.846 1.00 82.38 125 ASP A CA 1
ATOM 1042 C C . ASP A 1 125 ? 29.056 4.796 -17.838 1.00 82.38 125 ASP A C 1
ATOM 1044 O O . ASP A 1 125 ? 28.335 3.874 -17.444 1.00 82.38 125 ASP A O 1
ATOM 1048 N N . PHE A 1 126 ? 29.319 4.993 -19.130 1.00 84.94 126 PHE A N 1
ATOM 1049 C CA . PHE A 1 126 ? 28.728 4.186 -20.196 1.00 84.94 126 PHE A CA 1
ATOM 1050 C C . PHE A 1 126 ? 29.116 2.702 -20.141 1.00 84.94 126 PHE A C 1
ATOM 1052 O O . PHE A 1 126 ? 28.316 1.836 -20.496 1.00 84.94 126 PHE A O 1
ATOM 1059 N N . THR A 1 127 ? 30.317 2.378 -19.652 1.00 83.00 127 THR A N 1
ATOM 1060 C CA . THR A 1 127 ? 30.743 0.982 -19.472 1.00 83.00 127 THR A CA 1
ATOM 1061 C C . THR A 1 127 ? 29.913 0.320 -18.382 1.00 83.00 127 THR A C 1
ATOM 1063 O O . THR A 1 127 ? 29.435 -0.803 -18.561 1.00 83.00 127 THR A O 1
ATOM 1066 N N . VAL A 1 128 ? 29.696 1.030 -17.272 1.00 80.50 128 VAL A N 1
ATOM 1067 C CA . VAL A 1 128 ? 28.806 0.570 -16.201 1.00 80.50 128 VAL A CA 1
ATOM 1068 C C . VAL A 1 128 ? 27.378 0.448 -16.721 1.00 80.50 128 VAL A C 1
ATOM 1070 O O . VAL A 1 128 ? 26.757 -0.583 -16.487 1.00 80.50 128 VAL A O 1
ATOM 1073 N N . PHE A 1 129 ? 26.875 1.420 -17.488 1.00 84.50 129 PHE A N 1
ATOM 1074 C CA . PHE A 1 129 ? 25.539 1.351 -18.084 1.00 84.50 129 PHE A CA 1
ATOM 1075 C C . PHE A 1 129 ? 25.346 0.093 -18.945 1.00 84.50 129 PHE A C 1
ATOM 1077 O O . PHE A 1 129 ? 24.400 -0.659 -18.720 1.00 84.50 129 PHE A O 1
ATOM 1084 N N . LYS A 1 130 ? 26.282 -0.209 -19.856 1.00 84.50 130 LYS A N 1
ATOM 1085 C CA . LYS A 1 130 ? 26.243 -1.439 -20.671 1.00 84.50 130 LYS A CA 1
ATOM 1086 C C . LYS A 1 130 ? 26.245 -2.714 -19.829 1.00 84.50 130 LYS A C 1
ATOM 1088 O O . LYS A 1 130 ? 25.577 -3.684 -20.173 1.00 84.50 130 LYS A O 1
ATOM 1093 N N . GLN A 1 131 ? 26.985 -2.730 -18.724 1.00 80.19 131 GLN A N 1
ATOM 1094 C CA . GLN A 1 131 ? 27.013 -3.878 -17.816 1.00 80.19 131 GLN A CA 1
ATOM 1095 C C . GLN A 1 131 ? 25.696 -4.038 -17.056 1.00 80.19 131 GLN A C 1
ATOM 1097 O O . GLN A 1 131 ? 25.231 -5.163 -16.905 1.00 80.19 131 GLN A O 1
ATOM 1102 N N . LEU A 1 132 ? 25.075 -2.938 -16.618 1.00 80.19 132 LEU A N 1
ATOM 1103 C CA . LEU A 1 132 ? 23.745 -2.977 -16.007 1.00 80.19 132 LEU A CA 1
ATOM 1104 C C . LEU A 1 132 ? 22.708 -3.518 -16.982 1.00 80.19 132 LEU A C 1
ATOM 1106 O O . LEU A 1 132 ? 21.943 -4.400 -16.607 1.00 80.19 132 LEU A O 1
ATOM 1110 N N . LEU A 1 133 ? 22.739 -3.058 -18.234 1.00 85.50 133 LEU A N 1
ATOM 1111 C CA . LEU A 1 133 ? 21.887 -3.593 -19.291 1.00 85.50 133 LEU A CA 1
ATOM 1112 C C . LEU A 1 133 ? 22.082 -5.095 -19.468 1.00 85.50 133 LEU A C 1
ATOM 1114 O O . LEU A 1 133 ? 21.100 -5.823 -19.440 1.00 85.50 133 LEU A O 1
ATOM 1118 N N . ALA A 1 134 ? 23.326 -5.572 -19.560 1.00 81.94 134 ALA A N 1
ATOM 1119 C CA . ALA A 1 134 ? 23.609 -7.000 -19.690 1.00 81.94 134 ALA A CA 1
ATOM 1120 C C . ALA A 1 134 ? 23.094 -7.822 -18.494 1.00 81.94 134 ALA A C 1
ATOM 1122 O O . ALA A 1 134 ? 22.569 -8.917 -18.677 1.00 81.94 134 ALA A O 1
ATOM 1123 N N . VAL A 1 135 ? 23.211 -7.302 -17.266 1.00 78.81 135 VAL A N 1
ATOM 1124 C CA . VAL A 1 135 ? 22.664 -7.964 -16.070 1.00 78.81 135 VAL A CA 1
ATOM 1125 C C . VAL A 1 135 ? 21.139 -8.016 -16.125 1.00 78.81 135 VAL A C 1
ATOM 1127 O O . VAL A 1 135 ? 20.571 -9.092 -15.941 1.00 78.81 135 VAL A O 1
ATOM 1130 N N . VAL A 1 136 ? 20.476 -6.890 -16.409 1.00 81.62 136 VAL A N 1
ATOM 1131 C CA . VAL A 1 136 ? 19.013 -6.837 -16.548 1.00 81.62 136 VAL A CA 1
ATOM 1132 C C . VAL A 1 136 ? 18.553 -7.776 -17.664 1.00 81.62 136 VAL A C 1
ATOM 1134 O O . VAL A 1 136 ? 17.592 -8.517 -17.476 1.00 81.62 136 VAL A O 1
ATOM 1137 N N . ASP A 1 137 ? 19.264 -7.823 -18.789 1.00 84.19 137 ASP A N 1
ATOM 1138 C CA . ASP A 1 137 ? 18.968 -8.680 -19.938 1.00 84.19 137 ASP A CA 1
ATOM 1139 C C . ASP A 1 137 ? 19.150 -10.173 -19.633 1.00 84.19 137 ASP A C 1
ATOM 1141 O O . ASP A 1 137 ? 18.308 -10.987 -20.003 1.00 84.19 137 ASP A O 1
ATOM 1145 N N . SER A 1 138 ? 20.159 -10.525 -18.831 1.00 77.69 138 SER A N 1
ATOM 1146 C CA . SER A 1 138 ? 20.395 -11.905 -18.387 1.00 77.69 138 SER A CA 1
ATOM 1147 C C . SER A 1 138 ? 19.316 -12.471 -17.460 1.00 77.69 138 SER A C 1
ATOM 1149 O O . SER A 1 138 ? 19.260 -13.686 -17.265 1.00 77.69 138 SER A O 1
ATOM 1151 N N . VAL A 1 139 ? 18.468 -11.618 -16.866 1.00 75.12 139 VAL A N 1
ATOM 1152 C CA . VAL A 1 139 ? 17.377 -12.071 -15.992 1.00 75.12 139 VAL A CA 1
ATOM 1153 C C . VAL A 1 139 ? 16.330 -12.776 -16.843 1.00 75.12 139 VAL A C 1
ATOM 1155 O O . VAL A 1 139 ? 15.461 -12.124 -17.415 1.00 75.12 139 VAL A O 1
ATOM 1158 N N . ASP A 1 140 ? 16.420 -14.096 -16.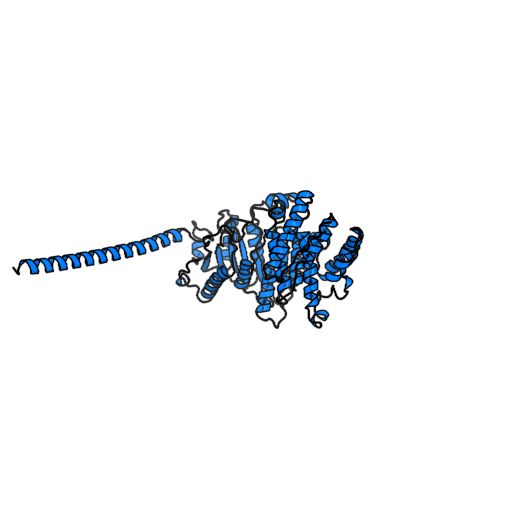961 1.00 69.62 140 ASP A N 1
ATOM 1159 C CA . ASP A 1 140 ? 15.449 -14.858 -17.739 1.00 69.62 140 ASP A CA 1
ATOM 1160 C C . ASP A 1 140 ? 14.045 -14.681 -17.139 1.00 69.62 140 ASP A C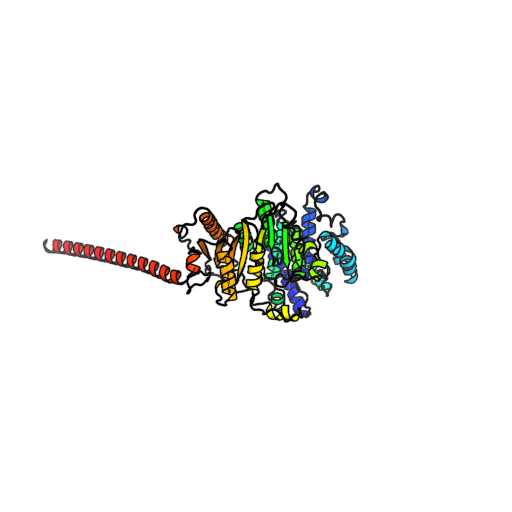 1
ATOM 1162 O O . ASP A 1 140 ? 13.800 -15.000 -15.973 1.00 69.62 140 ASP A O 1
ATOM 1166 N N . LEU A 1 141 ? 13.140 -14.109 -17.935 1.00 66.81 141 LEU A N 1
ATOM 1167 C CA . LEU A 1 141 ? 11.735 -13.919 -17.573 1.00 66.81 141 LEU A CA 1
ATOM 1168 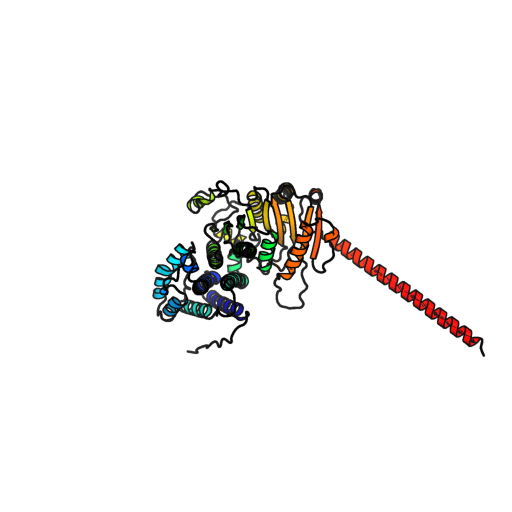C C . LEU A 1 141 ? 10.869 -15.117 -18.030 1.00 66.81 141 LEU A C 1
ATOM 1170 O O . LEU A 1 141 ? 9.645 -15.068 -17.924 1.00 66.81 141 LEU A O 1
ATOM 1174 N N . VAL A 1 142 ? 11.484 -16.196 -18.534 1.00 55.59 142 VAL A N 1
ATOM 1175 C CA . VAL A 1 142 ? 10.866 -17.444 -19.027 1.00 55.59 142 VAL A CA 1
ATOM 1176 C C . VAL A 1 142 ? 11.380 -18.604 -18.129 1.00 55.59 142 VAL A C 1
ATOM 1178 O O . VAL A 1 142 ? 12.547 -18.615 -17.775 1.00 55.59 142 VAL A O 1
ATOM 1181 N N . GLN A 1 143 ? 10.652 -19.604 -17.607 1.00 45.91 143 GLN A N 1
ATOM 1182 C CA . GLN A 1 143 ? 9.455 -20.368 -17.986 1.00 45.91 143 GLN A CA 1
ATOM 1183 C C . GLN A 1 143 ? 8.563 -20.697 -16.759 1.00 45.91 143 GLN A C 1
ATOM 1185 O O . GLN A 1 143 ? 9.042 -20.766 -15.631 1.00 45.91 143 GLN A O 1
ATOM 1190 N N . ASN A 1 144 ? 7.280 -20.997 -17.023 1.00 41.00 144 ASN A N 1
ATOM 1191 C CA . ASN A 1 144 ? 6.218 -21.443 -16.092 1.00 41.00 144 ASN A CA 1
ATOM 1192 C C . ASN A 1 144 ? 5.629 -20.413 -15.126 1.00 41.00 144 ASN A C 1
ATOM 1194 O O . ASN A 1 144 ? 5.341 -20.743 -13.977 1.00 41.00 144 ASN A O 1
ATOM 1198 N N . ILE A 1 145 ? 5.397 -19.183 -15.578 1.00 48.66 145 ILE A N 1
ATOM 1199 C CA . ILE A 1 145 ? 4.720 -18.217 -14.720 1.00 48.66 145 ILE A CA 1
ATOM 1200 C C . ILE A 1 145 ? 3.657 -17.429 -15.495 1.00 48.66 145 ILE A C 1
ATOM 1202 O O . ILE A 1 145 ? 3.871 -17.000 -16.629 1.00 48.66 145 ILE A O 1
ATOM 1206 N N . GLU A 1 146 ? 2.454 -17.379 -14.919 1.00 51.34 146 GLU A N 1
ATOM 1207 C CA . GLU A 1 146 ? 1.224 -16.799 -15.472 1.00 51.34 146 GLU A CA 1
ATOM 1208 C C . GLU A 1 146 ? 1.398 -15.308 -15.817 1.00 51.34 146 GLU A C 1
ATOM 1210 O O . GLU A 1 146 ? 2.364 -14.676 -15.390 1.00 51.34 146 GLU A O 1
ATOM 1215 N N . LYS A 1 147 ? 0.464 -14.718 -16.580 1.00 48.53 147 LYS A N 1
ATOM 1216 C CA . LYS A 1 147 ? 0.501 -13.302 -17.014 1.00 48.53 147 LYS A CA 1
ATOM 1217 C C . LYS A 1 147 ? 0.742 -12.318 -15.853 1.00 48.53 147 LYS A C 1
ATOM 1219 O O . LYS A 1 147 ? 1.455 -11.336 -16.030 1.00 48.53 147 LYS A O 1
ATOM 1224 N N . ASP A 1 148 ? 0.234 -12.634 -14.664 1.00 57.59 148 ASP A N 1
ATOM 1225 C CA . ASP A 1 148 ? 0.387 -11.845 -13.433 1.00 57.59 148 ASP A CA 1
ATOM 1226 C C . ASP A 1 148 ? 1.811 -11.834 -12.864 1.00 57.59 148 ASP A C 1
ATOM 1228 O O . ASP A 1 148 ? 2.133 -11.063 -11.957 1.00 57.59 148 ASP A O 1
ATOM 1232 N N . THR A 1 149 ? 2.688 -12.693 -13.372 1.00 65.88 149 THR A N 1
ATOM 1233 C CA . THR A 1 149 ? 3.971 -12.922 -12.725 1.00 65.88 149 THR A CA 1
ATOM 1234 C C . THR A 1 149 ? 4.980 -11.846 -13.059 1.00 65.88 149 THR A C 1
ATOM 1236 O O . THR A 1 149 ? 5.716 -11.441 -12.177 1.00 65.88 149 THR A O 1
ATOM 1239 N N . THR A 1 150 ? 5.030 -11.325 -14.284 1.00 70.50 150 THR A N 1
ATOM 1240 C CA . THR A 1 150 ? 6.028 -10.300 -14.632 1.00 70.50 150 THR A CA 1
ATOM 1241 C C . THR A 1 150 ? 5.823 -9.014 -13.827 1.00 70.50 150 THR A C 1
ATOM 1243 O O . THR A 1 150 ? 6.779 -8.461 -13.285 1.00 70.50 150 THR A O 1
ATOM 1246 N N . ALA A 1 151 ? 4.571 -8.592 -13.657 1.00 75.12 151 ALA A N 1
ATOM 1247 C CA . ALA A 1 151 ? 4.227 -7.452 -12.816 1.00 75.12 151 ALA A CA 1
ATOM 1248 C C . ALA A 1 151 ? 4.505 -7.744 -11.326 1.00 75.12 151 ALA A C 1
ATOM 1250 O O . ALA A 1 151 ? 5.086 -6.917 -10.623 1.00 75.12 151 ALA A O 1
ATOM 1251 N N . TYR A 1 152 ? 4.189 -8.955 -10.846 1.00 75.75 152 TYR A N 1
ATOM 1252 C CA . TYR A 1 152 ? 4.548 -9.391 -9.490 1.00 75.75 152 TYR A CA 1
ATOM 1253 C C . TYR A 1 152 ? 6.066 -9.421 -9.255 1.00 75.75 152 TYR A C 1
ATOM 1255 O O . TYR A 1 152 ? 6.541 -8.999 -8.198 1.00 75.75 152 TYR A O 1
ATOM 1263 N N . LEU A 1 153 ? 6.836 -9.883 -10.244 1.00 76.06 153 LEU A N 1
ATOM 1264 C CA . LEU A 1 153 ? 8.291 -9.854 -10.221 1.00 76.06 153 LEU A CA 1
ATOM 1265 C C . LEU A 1 153 ? 8.754 -8.414 -10.072 1.00 76.06 153 LEU A C 1
ATOM 1267 O O . LEU A 1 153 ? 9.513 -8.156 -9.151 1.00 76.06 153 LEU A O 1
ATOM 1271 N N . TYR A 1 154 ? 8.238 -7.474 -10.867 1.00 82.94 154 TYR A N 1
ATOM 1272 C CA . TYR A 1 154 ? 8.575 -6.058 -10.728 1.00 82.94 154 TYR A CA 1
ATOM 1273 C C . TYR A 1 154 ? 8.275 -5.499 -9.328 1.00 82.94 154 TYR A C 1
ATOM 1275 O O . TYR A 1 154 ? 9.141 -4.866 -8.724 1.00 82.94 154 TYR A O 1
ATOM 1283 N N . SER A 1 155 ? 7.118 -5.805 -8.735 1.00 81.62 155 SER A N 1
ATOM 1284 C CA . SER A 1 155 ? 6.829 -5.392 -7.352 1.00 81.62 155 SER A CA 1
ATOM 1285 C C . SER A 1 155 ? 7.821 -5.997 -6.345 1.00 81.62 155 SER A C 1
ATOM 1287 O O . SER A 1 155 ? 8.269 -5.317 -5.420 1.00 81.62 155 SER A O 1
ATOM 1289 N N . LYS A 1 156 ? 8.228 -7.258 -6.546 1.00 77.50 156 LYS A N 1
ATOM 1290 C CA . LYS A 1 156 ? 9.271 -7.915 -5.744 1.00 77.50 156 LYS A CA 1
ATOM 1291 C C . LYS A 1 156 ? 10.650 -7.283 -5.968 1.00 77.50 156 LYS A C 1
ATOM 1293 O O . LYS A 1 156 ? 11.403 -7.137 -5.010 1.00 77.50 156 LYS A O 1
ATOM 1298 N N . LEU A 1 157 ? 10.973 -6.872 -7.196 1.00 77.19 157 LEU A N 1
ATOM 1299 C CA . LEU A 1 157 ? 12.197 -6.137 -7.523 1.00 77.19 157 LEU A CA 1
ATOM 1300 C C . LEU A 1 157 ? 12.270 -4.845 -6.722 1.00 77.19 157 LEU A C 1
ATOM 1302 O O . LEU A 1 157 ? 13.282 -4.602 -6.071 1.00 77.19 157 LEU A O 1
ATOM 1306 N N . LEU A 1 158 ? 11.197 -4.050 -6.726 1.00 80.12 158 LEU A N 1
ATOM 1307 C CA . LEU A 1 158 ? 11.128 -2.809 -5.958 1.00 80.12 158 LEU A CA 1
ATOM 1308 C C . LEU A 1 158 ? 11.297 -3.064 -4.453 1.00 80.12 158 LEU A C 1
ATOM 1310 O O . LEU A 1 158 ? 12.043 -2.338 -3.801 1.00 80.12 158 LEU A O 1
ATOM 1314 N N . ASP A 1 159 ? 10.693 -4.126 -3.911 1.00 77.00 159 ASP A N 1
ATOM 1315 C CA . ASP A 1 159 ? 10.864 -4.518 -2.505 1.00 77.00 159 ASP A CA 1
ATOM 1316 C C . ASP A 1 159 ? 12.311 -4.940 -2.174 1.00 77.00 159 ASP A C 1
ATOM 1318 O O . ASP A 1 159 ? 12.876 -4.509 -1.166 1.00 77.00 159 ASP A O 1
ATOM 1322 N N . ILE A 1 160 ? 12.951 -5.737 -3.038 1.00 72.44 160 ILE A N 1
ATOM 1323 C CA . ILE A 1 160 ? 14.359 -6.140 -2.885 1.00 72.44 160 ILE A CA 1
ATOM 1324 C C . ILE A 1 160 ? 15.278 -4.921 -2.974 1.00 72.44 160 ILE A C 1
ATOM 1326 O O . ILE A 1 160 ? 16.181 -4.773 -2.147 1.00 72.44 160 ILE A O 1
ATOM 1330 N N . LEU A 1 161 ? 15.052 -4.046 -3.954 1.00 71.06 161 LEU A N 1
ATOM 1331 C CA . LEU A 1 161 ? 15.822 -2.820 -4.141 1.00 71.06 161 LEU A CA 1
ATOM 1332 C C . LEU A 1 161 ? 15.673 -1.901 -2.920 1.00 71.06 161 LEU A C 1
ATOM 1334 O O . LEU A 1 161 ? 16.676 -1.375 -2.430 1.00 71.06 161 LEU A O 1
ATOM 1338 N N . ALA A 1 162 ? 14.459 -1.801 -2.367 1.00 70.38 162 ALA A N 1
ATOM 1339 C CA . ALA A 1 162 ? 14.187 -1.027 -1.163 1.00 70.38 162 ALA A CA 1
ATOM 1340 C C . ALA A 1 162 ? 14.890 -1.593 0.083 1.00 70.38 162 ALA A C 1
ATOM 1342 O O . ALA A 1 162 ? 15.512 -0.854 0.847 1.00 70.38 162 ALA A O 1
ATOM 1343 N N . LYS A 1 163 ? 14.862 -2.919 0.277 1.00 67.06 163 LYS A N 1
ATOM 1344 C CA . LYS A 1 163 ? 15.478 -3.604 1.432 1.00 67.06 163 LYS A CA 1
ATOM 1345 C C . LYS A 1 163 ? 17.004 -3.728 1.343 1.00 67.06 163 LYS A C 1
ATOM 1347 O O . LYS A 1 163 ? 17.697 -3.676 2.363 1.00 67.06 163 LYS A O 1
ATOM 1352 N N . GLY A 1 164 ? 17.549 -3.938 0.145 1.00 56.66 164 GLY A N 1
ATOM 1353 C CA . GLY A 1 164 ? 18.980 -4.175 -0.101 1.00 56.66 164 GLY A CA 1
ATOM 1354 C C . GLY A 1 164 ? 19.852 -2.925 0.064 1.00 56.66 164 GLY A C 1
ATOM 1355 O O . GLY A 1 164 ? 21.072 -3.005 0.283 1.00 56.66 164 GLY A O 1
ATOM 1356 N N . SER A 1 165 ? 19.234 -1.749 0.026 1.00 53.59 165 SER A N 1
ATOM 1357 C CA . SER A 1 165 ? 19.925 -0.473 0.111 1.00 53.59 165 SER A CA 1
ATOM 1358 C C . SER A 1 165 ? 20.249 -0.086 1.562 1.00 53.59 165 SER A C 1
ATOM 1360 O O . SER A 1 165 ? 19.612 0.740 2.203 1.00 53.59 165 SER A O 1
ATOM 1362 N N . LYS A 1 166 ? 21.292 -0.715 2.121 1.00 45.81 166 LYS A N 1
ATOM 1363 C CA . LYS A 1 166 ? 21.817 -0.422 3.475 1.00 45.81 166 LYS A CA 1
ATOM 1364 C C . LYS A 1 166 ? 22.557 0.925 3.604 1.00 45.81 166 LYS A C 1
ATOM 1366 O O . LYS A 1 166 ? 23.185 1.163 4.636 1.00 45.81 166 LYS A O 1
ATOM 1371 N N . THR A 1 167 ? 22.588 1.771 2.574 1.00 43.75 167 THR A N 1
ATOM 1372 C CA . THR A 1 167 ? 23.299 3.056 2.646 1.00 43.75 167 THR A CA 1
ATOM 1373 C C . THR A 1 167 ? 22.496 4.065 3.463 1.00 43.75 167 THR A C 1
ATOM 1375 O O . THR A 1 167 ? 21.263 4.079 3.443 1.00 43.75 167 THR A O 1
ATOM 1378 N N . LYS A 1 168 ? 23.196 4.958 4.177 1.00 40.84 168 LYS A N 1
ATOM 1379 C CA . LYS A 1 168 ? 22.562 6.096 4.866 1.00 40.84 168 LYS A CA 1
ATOM 1380 C C . LYS A 1 168 ? 21.697 6.927 3.904 1.00 40.84 168 LYS A C 1
ATOM 1382 O O . LYS A 1 168 ? 20.685 7.446 4.344 1.00 40.84 168 LYS A O 1
ATOM 1387 N N . SER A 1 169 ? 22.048 6.963 2.615 1.00 41.75 169 SER A N 1
ATOM 1388 C CA . SER A 1 169 ? 21.341 7.677 1.545 1.00 41.75 169 SER A CA 1
ATOM 1389 C C . SER A 1 169 ? 20.016 7.072 1.088 1.00 41.75 169 SER A C 1
ATOM 1391 O O . SER A 1 169 ? 19.283 7.742 0.378 1.00 41.75 169 SER A O 1
ATOM 1393 N N . TYR A 1 170 ? 19.667 5.848 1.489 1.00 45.03 170 TYR A N 1
ATOM 1394 C CA . TYR A 1 170 ? 18.391 5.241 1.097 1.00 45.03 170 TYR A CA 1
ATOM 1395 C C . TYR A 1 170 ? 17.358 5.242 2.226 1.00 45.03 170 TYR A C 1
ATOM 1397 O O . TYR A 1 170 ? 16.180 5.469 1.972 1.00 45.03 170 TYR A O 1
ATOM 1405 N N . LYS A 1 171 ? 17.811 5.188 3.489 1.00 44.34 171 LYS A N 1
ATOM 1406 C CA . LYS A 1 171 ? 17.005 5.655 4.640 1.00 44.34 171 LYS A CA 1
ATOM 1407 C C . LYS A 1 171 ? 16.498 7.094 4.452 1.00 44.34 171 LYS A C 1
ATOM 1409 O O . LYS A 1 171 ? 15.489 7.463 5.026 1.00 44.34 171 LYS A O 1
ATOM 1414 N N . GLN A 1 172 ? 17.230 7.863 3.653 1.00 42.25 172 GLN A N 1
ATOM 1415 C CA . GLN A 1 172 ? 16.993 9.246 3.252 1.00 42.25 172 GLN A CA 1
ATOM 1416 C C . GLN A 1 172 ? 15.973 9.410 2.105 1.00 42.25 172 GLN A C 1
ATOM 1418 O O . GLN A 1 172 ? 15.505 10.516 1.873 1.00 42.25 172 GLN A O 1
ATOM 1423 N N . THR A 1 173 ? 15.612 8.331 1.393 1.00 43.91 173 THR A N 1
ATOM 1424 C CA . THR A 1 173 ? 14.603 8.377 0.309 1.00 43.91 173 THR A CA 1
ATOM 1425 C C . THR A 1 173 ? 13.168 8.170 0.792 1.00 43.91 173 THR A C 1
ATOM 1427 O O . THR A 1 173 ? 12.249 8.273 -0.011 1.00 43.91 173 THR A O 1
ATOM 1430 N N . GLY A 1 174 ? 12.958 7.839 2.073 1.00 47.06 174 GLY A N 1
ATOM 1431 C CA . GLY A 1 174 ? 11.619 7.604 2.632 1.00 47.06 174 GLY A CA 1
ATOM 1432 C C . GLY A 1 174 ? 10.894 6.361 2.091 1.00 47.06 174 GLY A C 1
ATOM 1433 O O . GLY A 1 174 ? 9.737 6.136 2.428 1.00 47.06 174 GLY A O 1
ATOM 1434 N N . ILE A 1 175 ? 11.551 5.524 1.275 1.00 53.69 175 ILE A N 1
ATOM 1435 C CA . ILE A 1 175 ? 10.946 4.327 0.668 1.00 53.69 175 ILE A CA 1
ATOM 1436 C C . ILE A 1 175 ? 10.839 3.215 1.718 1.00 53.69 175 ILE A C 1
ATOM 1438 O O . ILE A 1 175 ? 11.688 2.325 1.818 1.00 53.69 175 ILE A O 1
ATOM 1442 N N . PHE A 1 176 ? 9.785 3.273 2.527 1.00 63.19 176 PHE A N 1
ATOM 1443 C CA . PHE A 1 176 ? 9.376 2.188 3.409 1.00 63.19 176 PHE A CA 1
ATOM 1444 C C . PHE A 1 176 ? 8.533 1.194 2.613 1.00 63.1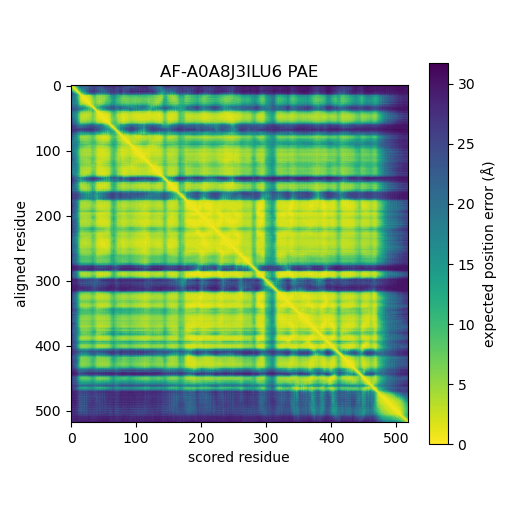9 176 PHE A C 1
ATOM 1446 O O . PHE A 1 176 ? 7.420 1.498 2.192 1.00 63.19 176 PHE A O 1
ATOM 1453 N N . SER A 1 177 ? 9.060 -0.011 2.391 1.00 72.94 177 SER A N 1
ATOM 1454 C CA . SER A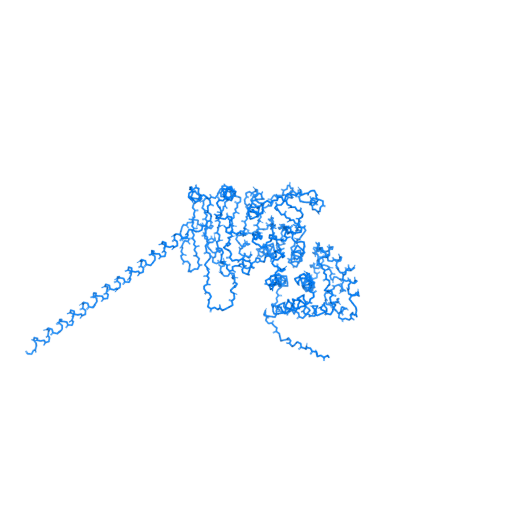 1 177 ? 8.274 -1.077 1.766 1.00 72.94 177 SER A CA 1
ATOM 1455 C C . SER A 1 177 ? 7.430 -1.783 2.823 1.00 72.94 177 SER A C 1
ATOM 1457 O O . SER A 1 177 ? 7.964 -2.379 3.763 1.00 72.94 177 SER A O 1
ATOM 1459 N N . THR A 1 178 ? 6.108 -1.738 2.665 1.00 86.06 178 THR A N 1
ATOM 1460 C CA . THR A 1 178 ? 5.186 -2.571 3.443 1.00 86.06 178 THR A CA 1
ATOM 1461 C C . THR A 1 178 ? 5.374 -4.036 3.032 1.00 86.06 178 THR A C 1
ATOM 1463 O O . THR A 1 178 ? 5.248 -4.343 1.843 1.00 86.06 178 THR A O 1
ATOM 1466 N N . PRO A 1 179 ? 5.647 -4.969 3.967 1.00 86.50 179 PRO A N 1
ATOM 1467 C CA . PRO A 1 179 ? 5.803 -6.382 3.632 1.00 86.50 179 PRO A CA 1
ATOM 1468 C C . PRO A 1 179 ? 4.595 -6.922 2.861 1.00 86.50 179 PRO A C 1
ATOM 1470 O O . PRO A 1 179 ? 3.455 -6.742 3.286 1.00 86.50 179 PRO A O 1
ATOM 1473 N N . LEU A 1 180 ? 4.834 -7.626 1.750 1.00 85.81 180 LEU A N 1
ATOM 1474 C CA . LEU A 1 180 ? 3.758 -8.128 0.884 1.00 85.81 180 LEU A CA 1
ATOM 1475 C C . LEU A 1 180 ? 2.705 -8.997 1.612 1.00 85.81 180 LEU A C 1
ATOM 1477 O O . LEU A 1 180 ? 1.527 -8.862 1.278 1.00 85.81 180 LEU A O 1
ATOM 1481 N N . PRO A 1 181 ? 3.058 -9.841 2.606 1.00 89.81 181 PRO A N 1
ATOM 1482 C CA . PRO A 1 181 ? 2.054 -10.553 3.401 1.00 89.81 181 PRO A CA 1
ATOM 1483 C C . PRO A 1 181 ? 1.125 -9.620 4.188 1.00 89.81 181 PRO A C 1
ATOM 1485 O O . PRO A 1 181 ? -0.088 -9.821 4.194 1.00 89.81 181 PRO A O 1
ATOM 1488 N N . LEU A 1 182 ? 1.665 -8.541 4.769 1.00 93.50 182 LEU A N 1
ATOM 1489 C CA . LEU A 1 182 ? 0.863 -7.527 5.459 1.00 93.50 182 LEU A CA 1
ATOM 1490 C C . LEU A 1 182 ? -0.030 -6.761 4.475 1.00 93.50 182 LEU A C 1
ATOM 1492 O O . LEU A 1 182 ? -1.202 -6.547 4.764 1.00 93.50 182 LEU A O 1
ATOM 1496 N N . VAL A 1 183 ? 0.485 -6.408 3.292 1.00 94.38 183 VAL A N 1
ATOM 1497 C CA . VAL A 1 183 ? -0.305 -5.781 2.214 1.00 94.38 183 VAL A CA 1
ATOM 1498 C C . VAL A 1 183 ? -1.516 -6.647 1.851 1.00 94.38 183 VAL A C 1
ATOM 1500 O O . VAL A 1 183 ? -2.646 -6.159 1.834 1.00 94.38 183 VAL A O 1
ATOM 1503 N N . ARG A 1 184 ? -1.305 -7.949 1.610 1.00 94.12 184 ARG A N 1
ATOM 1504 C CA . ARG A 1 184 ? -2.394 -8.892 1.309 1.00 94.12 184 ARG A CA 1
ATOM 1505 C C . ARG A 1 184 ? -3.381 -9.009 2.464 1.00 94.12 184 ARG A C 1
ATOM 1507 O O . ARG A 1 184 ? -4.586 -9.036 2.223 1.00 94.12 184 ARG A O 1
ATOM 1514 N N . PHE A 1 185 ? -2.892 -9.058 3.702 1.00 96.31 185 PHE A N 1
ATOM 1515 C CA . PHE A 1 185 ? -3.744 -9.075 4.887 1.00 96.31 185 PHE A CA 1
ATOM 1516 C C . PHE A 1 185 ? -4.617 -7.819 4.986 1.00 96.31 185 PHE A C 1
ATOM 1518 O O . PHE A 1 185 ? -5.828 -7.947 5.142 1.00 96.31 185 PHE A O 1
ATOM 1525 N N . MET A 1 186 ? -4.037 -6.623 4.834 1.00 98.19 186 MET A N 1
ATOM 1526 C CA . MET A 1 186 ? -4.763 -5.346 4.877 1.00 98.19 186 MET A CA 1
ATOM 1527 C C . MET A 1 186 ? -5.898 -5.304 3.850 1.00 98.19 186 MET A C 1
ATOM 1529 O O . MET A 1 186 ? -7.019 -4.926 4.186 1.00 98.19 186 MET A O 1
ATOM 1533 N N . VAL A 1 187 ? -5.632 -5.750 2.618 1.00 98.12 187 VAL A N 1
ATOM 1534 C CA . VAL A 1 187 ? -6.640 -5.826 1.552 1.00 98.12 187 VAL A CA 1
ATOM 1535 C C . VAL A 1 187 ? -7.734 -6.840 1.886 1.00 98.12 187 VAL A C 1
ATOM 1537 O O . VAL A 1 187 ? -8.913 -6.504 1.806 1.00 98.12 187 VAL A O 1
ATOM 1540 N N . LYS A 1 188 ? -7.372 -8.061 2.308 1.00 97.31 188 LYS A N 1
ATOM 1541 C CA . LYS A 1 188 ? -8.347 -9.093 2.710 1.00 97.31 188 LYS A CA 1
ATOM 1542 C C . LYS A 1 188 ? -9.216 -8.624 3.886 1.00 97.31 188 LYS A C 1
ATOM 1544 O O . LYS A 1 188 ? -10.407 -8.920 3.908 1.00 97.31 188 LYS A O 1
ATOM 1549 N N . LEU A 1 189 ? -8.634 -7.888 4.836 1.00 97.06 189 LEU A N 1
ATOM 1550 C CA . LEU A 1 189 ? -9.331 -7.323 5.992 1.00 97.06 189 LEU A CA 1
ATOM 1551 C C . LEU A 1 189 ? -10.322 -6.228 5.578 1.00 97.06 189 LEU A C 1
ATOM 1553 O O . LEU A 1 189 ? -11.464 -6.237 6.034 1.00 97.06 189 LEU A O 1
ATOM 1557 N N . ALA A 1 190 ? -9.907 -5.315 4.694 1.00 97.50 190 ALA A N 1
ATOM 1558 C CA . ALA A 1 190 ? -10.790 -4.290 4.145 1.00 97.50 190 ALA A CA 1
ATOM 1559 C C . ALA A 1 190 ? -11.887 -4.886 3.250 1.00 97.50 190 ALA A C 1
ATOM 1561 O O . ALA A 1 190 ? -12.984 -4.332 3.186 1.00 97.50 190 ALA A O 1
ATOM 1562 N N . SER A 1 191 ? -11.596 -5.995 2.562 1.00 97.06 191 SER A N 1
ATOM 1563 C CA . SER A 1 191 ? -12.469 -6.658 1.589 1.00 97.06 191 SER A CA 1
ATOM 1564 C C . SER A 1 191 ? -13.093 -5.655 0.602 1.00 97.06 191 SER A C 1
ATOM 1566 O O . SER A 1 191 ? -14.307 -5.414 0.640 1.00 97.06 191 SER A O 1
ATOM 1568 N N . PRO A 1 192 ? -12.273 -4.963 -0.215 1.00 97.19 192 PRO A N 1
ATOM 1569 C CA . PRO A 1 192 ? -12.785 -4.016 -1.197 1.00 97.19 192 PRO A CA 1
ATOM 1570 C C . PRO A 1 192 ? -13.633 -4.725 -2.259 1.00 97.19 192 PRO A C 1
ATOM 1572 O O . PRO A 1 192 ? -13.401 -5.892 -2.574 1.00 97.19 192 PRO A O 1
ATOM 1575 N N . GLN A 1 193 ? -14.623 -4.016 -2.785 1.00 95.25 193 GLN A N 1
ATOM 1576 C CA . GLN A 1 193 ? -15.601 -4.499 -3.753 1.00 95.25 193 GLN A CA 1
ATOM 1577 C C . GLN A 1 193 ? -15.422 -3.801 -5.108 1.00 95.25 193 GLN A C 1
ATOM 1579 O O . GLN A 1 193 ? -14.686 -2.818 -5.243 1.00 95.25 193 GLN A O 1
ATOM 1584 N N . GLN A 1 194 ? -16.104 -4.334 -6.125 1.00 93.56 194 GLN A N 1
ATOM 1585 C CA . GLN A 1 194 ? -16.251 -3.654 -7.409 1.00 93.56 194 GLN A CA 1
ATOM 1586 C C . GLN A 1 194 ? -16.933 -2.299 -7.220 1.00 93.56 194 GLN A C 1
ATOM 1588 O O . GLN A 1 194 ? -17.792 -2.145 -6.354 1.00 93.56 194 GLN A O 1
ATOM 1593 N N . ASP A 1 195 ? -16.563 -1.346 -8.070 1.00 91.75 195 ASP A N 1
ATOM 1594 C CA . ASP A 1 195 ? -17.148 -0.004 -8.102 1.00 91.75 195 ASP A CA 1
ATOM 1595 C C . ASP A 1 195 ? -16.959 0.816 -6.804 1.00 91.75 195 ASP A C 1
ATOM 1597 O O . ASP A 1 195 ? -17.716 1.735 -6.501 1.00 91.75 195 ASP A O 1
ATOM 1601 N N . GLU A 1 196 ? -15.905 0.521 -6.037 1.00 94.06 196 GLU A N 1
ATOM 1602 C CA . GLU A 1 196 ? -15.457 1.336 -4.897 1.00 94.06 196 GLU A CA 1
ATOM 1603 C C . GLU A 1 196 ? -14.303 2.278 -5.299 1.00 94.06 196 GLU A C 1
ATOM 1605 O O . GLU A 1 196 ? -13.628 2.091 -6.316 1.00 94.06 196 GLU A O 1
ATOM 1610 N N . ILE A 1 197 ? -14.055 3.312 -4.495 1.00 95.38 197 ILE A N 1
ATOM 1611 C CA . ILE A 1 197 ? -12.841 4.130 -4.582 1.00 95.38 197 ILE A CA 1
ATOM 1612 C C . ILE A 1 197 ? -11.813 3.535 -3.625 1.00 95.38 197 ILE A C 1
ATOM 1614 O O . ILE A 1 197 ? -12.059 3.452 -2.424 1.00 95.38 197 ILE A O 1
ATOM 1618 N N . ILE A 1 198 ? -10.649 3.153 -4.145 1.00 97.88 198 ILE A N 1
ATOM 1619 C CA . ILE A 1 198 ? -9.520 2.667 -3.353 1.00 97.88 198 ILE A CA 1
ATOM 1620 C C . ILE A 1 198 ? -8.486 3.784 -3.257 1.00 97.88 198 ILE A C 1
ATOM 1622 O O . ILE A 1 198 ? -7.974 4.243 -4.278 1.00 97.88 198 ILE A O 1
ATOM 1626 N N . TYR A 1 199 ? -8.177 4.226 -2.041 1.00 97.44 199 TYR A N 1
ATOM 1627 C CA . TYR A 1 199 ? -7.310 5.377 -1.800 1.00 97.44 199 TYR A CA 1
ATOM 1628 C C . TYR A 1 199 ? -6.139 5.049 -0.871 1.00 97.44 199 TYR A C 1
ATOM 1630 O O . TYR A 1 199 ? -6.330 4.490 0.208 1.00 97.44 199 TYR A O 1
ATOM 1638 N N . ASP A 1 200 ? -4.934 5.463 -1.268 1.00 97.38 200 ASP A N 1
ATOM 1639 C CA . ASP A 1 200 ? -3.735 5.415 -0.428 1.00 97.38 200 ASP A CA 1
ATOM 1640 C C . ASP A 1 200 ? -3.041 6.800 -0.353 1.00 97.38 200 ASP A C 1
ATOM 1642 O O . ASP A 1 200 ? -2.375 7.212 -1.309 1.00 97.38 200 ASP A O 1
ATOM 1646 N N . PRO A 1 201 ? -3.181 7.560 0.754 1.00 93.81 201 PRO A N 1
ATOM 1647 C CA . PRO A 1 201 ? -2.558 8.878 0.930 1.00 93.81 201 PRO A CA 1
ATOM 1648 C C . PRO A 1 201 ? -1.024 8.870 1.061 1.00 93.81 201 PRO A C 1
ATOM 1650 O O . PRO A 1 201 ? -0.441 9.953 1.092 1.00 93.81 201 PRO A O 1
ATOM 1653 N N . ALA A 1 202 ? -0.386 7.701 1.164 1.00 91.81 202 ALA A N 1
ATOM 1654 C CA . ALA A 1 202 ? 1.068 7.524 1.201 1.00 91.81 202 ALA A CA 1
ATOM 1655 C C . ALA A 1 202 ? 1.447 6.273 0.393 1.00 91.81 202 ALA A C 1
ATOM 1657 O O . ALA A 1 202 ? 1.916 5.272 0.936 1.00 91.81 202 ALA A O 1
ATOM 1658 N N . CYS A 1 203 ? 1.181 6.315 -0.915 1.00 92.50 203 CYS A N 1
ATOM 1659 C CA . CYS A 1 203 ? 1.122 5.105 -1.727 1.00 92.50 203 CYS A CA 1
ATOM 1660 C C . CYS A 1 203 ? 2.475 4.447 -2.011 1.00 92.50 203 CYS A C 1
ATOM 1662 O O . CYS A 1 203 ? 2.500 3.264 -2.372 1.00 92.50 203 CYS A O 1
ATOM 1664 N N . GLY A 1 204 ? 3.598 5.154 -1.845 1.00 90.38 204 GLY A N 1
ATOM 1665 C CA . GLY A 1 204 ? 4.925 4.600 -2.087 1.00 90.38 204 GLY A CA 1
ATOM 1666 C C . GLY A 1 204 ? 5.011 3.988 -3.484 1.00 90.38 204 GLY A C 1
ATOM 1667 O O . GLY A 1 204 ? 4.660 4.616 -4.473 1.00 90.38 204 GLY A O 1
ATOM 1668 N N . ALA A 1 205 ? 5.417 2.719 -3.572 1.00 89.12 205 ALA A N 1
ATOM 1669 C CA . ALA A 1 205 ? 5.476 1.970 -4.831 1.00 89.12 205 ALA A CA 1
ATOM 1670 C C . ALA A 1 205 ? 4.117 1.418 -5.330 1.00 89.12 205 ALA A C 1
ATOM 1672 O O . ALA A 1 205 ? 4.091 0.673 -6.309 1.00 89.12 205 ALA A O 1
ATOM 1673 N N . GLY A 1 206 ? 2.999 1.711 -4.658 1.00 93.19 206 GLY A N 1
ATOM 1674 C CA . GLY A 1 206 ? 1.645 1.334 -5.089 1.00 93.19 206 GLY A CA 1
ATOM 1675 C C . GLY A 1 206 ? 1.191 -0.081 -4.710 1.00 93.19 206 GLY A C 1
ATOM 1676 O O . GLY A 1 206 ? 0.147 -0.532 -5.176 1.00 93.19 206 GLY A O 1
ATOM 1677 N N . ASN A 1 207 ? 1.935 -0.799 -3.859 1.00 92.88 207 ASN A N 1
ATOM 1678 C CA . ASN A 1 207 ? 1.665 -2.213 -3.551 1.00 92.88 207 ASN A CA 1
ATOM 1679 C C . ASN A 1 207 ? 0.268 -2.464 -2.945 1.00 92.88 207 ASN A C 1
ATOM 1681 O O . ASN A 1 207 ? -0.335 -3.494 -3.244 1.00 92.88 207 ASN A O 1
ATOM 1685 N N . LEU A 1 208 ? -0.260 -1.546 -2.124 1.00 95.94 208 LEU A N 1
ATOM 1686 C CA . LEU A 1 208 ? -1.613 -1.660 -1.555 1.00 95.94 208 LEU A CA 1
ATOM 1687 C C . LEU A 1 208 ? -2.702 -1.510 -2.624 1.00 95.94 208 LEU A C 1
ATOM 1689 O O . LEU A 1 208 ? -3.634 -2.312 -2.657 1.00 95.94 208 LEU A O 1
ATOM 1693 N N . LEU A 1 209 ? -2.547 -0.546 -3.535 1.00 97.38 209 LEU A N 1
ATOM 1694 C CA . LEU A 1 209 ? -3.472 -0.323 -4.651 1.00 97.38 209 LEU A CA 1
ATOM 1695 C C . LEU A 1 209 ? -3.480 -1.516 -5.617 1.00 97.38 209 LEU A C 1
ATOM 1697 O O . LEU A 1 209 ? -4.543 -2.011 -5.980 1.00 97.38 209 LEU A O 1
ATOM 1701 N N . ILE A 1 210 ? -2.298 -2.036 -5.960 1.00 95.25 210 ILE A N 1
ATOM 1702 C CA . ILE A 1 210 ? -2.135 -3.227 -6.809 1.00 95.25 210 ILE A CA 1
ATOM 1703 C C . ILE A 1 210 ? -2.786 -4.452 -6.166 1.00 95.25 210 ILE A C 1
ATOM 1705 O O . ILE A 1 210 ? -3.523 -5.189 -6.822 1.00 95.25 210 ILE A O 1
ATOM 1709 N N . ALA A 1 211 ? -2.535 -4.678 -4.875 1.00 95.31 211 ALA A N 1
ATOM 1710 C CA . ALA A 1 211 ? -3.111 -5.811 -4.167 1.00 95.31 211 ALA A CA 1
ATOM 1711 C C . ALA A 1 211 ? -4.640 -5.704 -4.063 1.00 95.31 211 ALA A C 1
ATOM 1713 O O . ALA A 1 211 ? -5.320 -6.720 -4.195 1.00 95.31 211 ALA A O 1
ATOM 1714 N N . ALA A 1 212 ? -5.185 -4.496 -3.886 1.00 97.56 212 ALA A N 1
ATOM 1715 C CA . ALA A 1 212 ? -6.624 -4.254 -3.921 1.00 97.56 212 ALA A CA 1
ATOM 1716 C C . ALA A 1 212 ? -7.221 -4.521 -5.309 1.00 97.56 212 ALA A C 1
ATOM 1718 O O . ALA A 1 212 ? -8.222 -5.226 -5.403 1.00 97.56 212 ALA A O 1
ATOM 1719 N N . HIS A 1 213 ? -6.583 -4.037 -6.380 1.00 95.88 213 HIS A N 1
ATOM 1720 C CA . HIS A 1 213 ? -6.999 -4.324 -7.755 1.00 95.88 213 HIS A CA 1
ATOM 1721 C C . HIS A 1 213 ? -7.046 -5.829 -8.026 1.00 95.88 213 HIS A C 1
ATOM 1723 O O . HIS A 1 213 ? -8.066 -6.344 -8.483 1.00 95.88 213 HIS A O 1
ATOM 1729 N N . LYS A 1 214 ? -5.971 -6.549 -7.677 1.00 93.56 214 LYS A N 1
ATOM 1730 C CA . LYS A 1 214 ? -5.907 -8.006 -7.828 1.00 93.56 214 LYS A CA 1
ATOM 1731 C C . LYS A 1 214 ? -6.994 -8.709 -7.015 1.00 93.56 214 LYS A C 1
ATOM 1733 O O . LYS A 1 214 ? -7.666 -9.581 -7.544 1.00 93.56 214 LYS A O 1
ATOM 1738 N N . TYR A 1 215 ? -7.215 -8.306 -5.765 1.00 95.69 215 TYR A N 1
ATOM 1739 C CA . TYR A 1 215 ? -8.266 -8.888 -4.928 1.00 95.69 215 TYR A CA 1
ATOM 1740 C C . TYR A 1 215 ? -9.661 -8.724 -5.545 1.00 95.69 215 TYR A C 1
ATOM 1742 O O . TYR A 1 215 ? -10.425 -9.683 -5.585 1.00 95.69 215 TYR A O 1
ATOM 1750 N N . ILE A 1 216 ? -9.983 -7.532 -6.057 1.00 95.88 216 ILE A N 1
ATOM 1751 C CA . ILE A 1 216 ? -11.274 -7.257 -6.702 1.00 95.88 216 ILE A CA 1
ATOM 1752 C C . ILE A 1 216 ? -11.422 -8.068 -7.999 1.00 95.88 216 ILE A C 1
ATOM 1754 O O . ILE A 1 216 ? -12.480 -8.644 -8.244 1.00 95.88 216 ILE A O 1
ATOM 1758 N N . HIS A 1 217 ? -10.361 -8.148 -8.806 1.00 93.00 217 HIS A N 1
ATOM 1759 C CA . HIS A 1 217 ? -10.331 -8.980 -10.008 1.00 93.00 217 HIS A CA 1
ATOM 1760 C C . HIS A 1 217 ? -10.533 -10.467 -9.679 1.00 93.00 217 HIS A C 1
ATOM 1762 O O . HIS A 1 217 ? -11.312 -11.141 -10.342 1.00 93.00 217 HIS A O 1
ATOM 1768 N N . ASP A 1 218 ? -9.882 -10.983 -8.636 1.00 92.62 218 ASP A N 1
ATOM 1769 C CA . ASP A 1 218 ? -9.956 -12.398 -8.260 1.00 92.62 218 ASP A CA 1
ATOM 1770 C C . ASP A 1 218 ? -11.350 -12.802 -7.734 1.00 92.62 218 ASP A C 1
ATOM 1772 O O . ASP A 1 218 ? -11.710 -13.978 -7.807 1.00 92.62 218 ASP A O 1
ATOM 1776 N N . ILE A 1 219 ? -12.155 -11.845 -7.247 1.00 93.12 219 ILE A N 1
ATOM 1777 C CA . ILE A 1 219 ? -13.565 -12.074 -6.880 1.00 93.12 219 ILE A CA 1
ATOM 1778 C C . ILE A 1 219 ? -14.419 -12.382 -8.118 1.00 93.12 219 ILE A C 1
ATOM 1780 O O . ILE A 1 219 ? -15.228 -13.311 -8.079 1.00 93.12 219 ILE A O 1
ATOM 1784 N N . ASP A 1 220 ? -14.254 -11.625 -9.207 1.00 89.19 220 ASP A N 1
ATOM 1785 C CA . ASP A 1 220 ? -14.934 -11.882 -10.483 1.00 89.19 220 ASP A CA 1
ATOM 1786 C C . ASP A 1 220 ? -13.996 -11.646 -11.682 1.00 89.19 220 ASP A C 1
ATOM 1788 O O . ASP A 1 220 ? -14.024 -10.576 -12.298 1.00 89.19 220 ASP A O 1
ATOM 1792 N N . PRO A 1 221 ? -13.202 -12.665 -12.073 1.00 87.75 221 PRO A N 1
ATOM 1793 C CA . PRO A 1 221 ? -12.209 -12.538 -13.144 1.00 87.75 221 PRO A CA 1
ATOM 1794 C C . PRO A 1 221 ? -12.802 -12.291 -14.538 1.00 87.75 221 PRO A C 1
ATOM 1796 O O . PRO A 1 221 ? -12.064 -12.107 -15.507 1.00 87.75 221 PRO A O 1
ATOM 1799 N N . ARG A 1 222 ? -14.133 -12.372 -14.691 1.00 87.50 222 ARG A N 1
ATOM 1800 C CA . ARG A 1 222 ? -14.816 -12.154 -15.976 1.00 87.50 222 ARG A CA 1
ATOM 1801 C C . ARG A 1 222 ? -15.165 -10.688 -16.207 1.00 87.50 222 ARG A C 1
ATOM 1803 O O . ARG A 1 222 ? -15.428 -10.318 -17.350 1.00 87.50 222 ARG A O 1
ATOM 1810 N N . GLN A 1 223 ? -15.192 -9.881 -15.150 1.00 86.31 223 GLN A N 1
ATOM 1811 C CA . GLN A 1 223 ? -15.514 -8.460 -15.199 1.00 86.31 223 GLN A CA 1
ATOM 1812 C C . GLN A 1 223 ? -14.222 -7.636 -15.128 1.00 86.31 223 GLN A C 1
ATOM 1814 O O . GLN A 1 223 ? -13.349 -7.935 -14.310 1.00 86.31 223 GLN A O 1
ATOM 1819 N N . PRO A 1 224 ? -14.080 -6.573 -15.937 1.00 87.94 224 PRO A N 1
ATOM 1820 C CA . PRO A 1 224 ? -13.029 -5.596 -15.694 1.00 87.94 224 PRO A CA 1
ATOM 1821 C C . PRO A 1 224 ? -13.249 -4.932 -14.327 1.00 87.94 224 PRO A C 1
ATOM 1823 O O . PRO A 1 224 ? -14.384 -4.754 -13.881 1.00 87.94 224 PRO A O 1
ATOM 1826 N N . VAL A 1 225 ? -12.163 -4.548 -13.658 1.00 91.06 225 VAL A N 1
ATOM 1827 C CA . VAL A 1 225 ? -12.243 -3.819 -12.387 1.00 91.06 225 VAL A CA 1
ATOM 1828 C C . VAL A 1 225 ? -12.738 -2.397 -12.659 1.00 91.06 225 VAL A C 1
ATOM 1830 O O . VAL A 1 225 ? -12.043 -1.610 -13.295 1.00 91.06 225 VAL A O 1
ATOM 1833 N N . ALA A 1 226 ? -13.939 -2.066 -12.178 1.00 91.19 226 ALA A N 1
ATOM 1834 C CA . ALA A 1 226 ? -14.561 -0.744 -12.349 1.00 91.19 226 ALA A CA 1
ATOM 1835 C C . ALA A 1 226 ? -14.204 0.254 -11.225 1.00 91.19 226 ALA A C 1
ATOM 1837 O O . ALA A 1 226 ? -14.608 1.424 -11.251 1.00 91.19 226 ALA A O 1
ATOM 1838 N N . SER A 1 227 ? -13.473 -0.218 -10.214 1.00 93.19 227 SER A N 1
ATOM 1839 C CA . SER A 1 227 ? -13.037 0.574 -9.065 1.00 93.19 227 SER A CA 1
ATOM 1840 C C . SER A 1 227 ? -12.041 1.662 -9.467 1.00 93.19 227 SER A C 1
ATOM 1842 O O . SER A 1 227 ? -11.235 1.494 -10.381 1.00 93.19 227 SER A O 1
ATOM 1844 N N . VAL A 1 228 ? -12.087 2.793 -8.763 1.00 93.00 228 VAL A N 1
ATOM 1845 C CA . VAL A 1 228 ? -11.211 3.944 -9.019 1.00 93.00 228 VAL A CA 1
ATOM 1846 C C . VAL A 1 228 ? -10.055 3.917 -8.029 1.00 93.00 228 VAL A C 1
ATOM 1848 O O . VAL A 1 228 ? -10.285 3.954 -6.823 1.00 93.00 228 VAL A O 1
ATOM 1851 N N . PHE A 1 229 ? -8.820 3.905 -8.523 1.00 95.19 229 PHE A N 1
ATOM 1852 C CA . PHE A 1 229 ? -7.618 3.900 -7.688 1.00 95.19 229 PHE A CA 1
ATOM 1853 C C . PHE A 1 229 ? -7.052 5.313 -7.572 1.00 95.19 229 PHE A C 1
ATOM 1855 O O . PHE A 1 229 ? -6.876 6.003 -8.570 1.00 95.19 229 PHE A O 1
ATOM 1862 N N . GLN A 1 230 ? -6.787 5.757 -6.347 1.00 95.00 230 GLN A N 1
ATOM 1863 C CA . GLN A 1 230 ? -6.272 7.088 -6.042 1.00 95.00 230 GLN A CA 1
ATOM 1864 C C . GLN A 1 230 ? -5.084 6.982 -5.093 1.00 95.00 230 GLN A C 1
ATOM 1866 O O . GLN A 1 230 ? -5.051 6.123 -4.210 1.00 95.00 230 GLN A O 1
ATOM 1871 N N . GLY A 1 231 ? -4.126 7.897 -5.217 1.00 94.69 231 GLY A N 1
ATOM 1872 C CA . GLY A 1 231 ? -2.960 7.868 -4.348 1.00 94.69 231 GLY A CA 1
ATOM 1873 C C . GLY A 1 231 ? -2.181 9.169 -4.298 1.00 94.69 231 GLY A C 1
ATOM 1874 O O . GLY A 1 231 ? -2.297 10.033 -5.171 1.00 94.69 231 GLY A O 1
ATOM 1875 N N . SER A 1 232 ? -1.401 9.323 -3.236 1.00 92.50 232 SER A N 1
ATOM 1876 C CA . SER A 1 232 ? -0.499 10.457 -3.044 1.00 92.50 232 SER A CA 1
ATOM 1877 C C . SER A 1 232 ? 0.873 9.965 -2.607 1.00 92.50 232 SER A C 1
ATOM 1879 O O . SER A 1 232 ? 0.977 9.102 -1.741 1.00 92.50 232 SER A O 1
ATOM 1881 N N . GLU A 1 233 ? 1.914 10.518 -3.218 1.00 90.62 233 GLU A N 1
ATOM 1882 C CA . GLU A 1 233 ? 3.310 10.266 -2.866 1.00 90.62 233 GLU A CA 1
ATOM 1883 C C . GLU A 1 233 ? 4.056 11.604 -2.841 1.00 90.62 233 GLU A C 1
ATOM 1885 O O . GLU A 1 233 ? 3.820 12.470 -3.683 1.00 90.62 233 GLU A O 1
ATOM 1890 N N . VAL A 1 234 ? 4.932 11.804 -1.858 1.00 86.25 234 VAL A N 1
ATOM 1891 C CA . VAL A 1 234 ? 5.664 13.064 -1.669 1.00 86.25 234 VAL A CA 1
ATOM 1892 C C . VAL A 1 234 ? 6.966 13.102 -2.449 1.00 86.25 234 VAL A C 1
ATOM 1894 O O . VAL A 1 234 ? 7.407 14.184 -2.832 1.00 86.25 234 VAL A O 1
ATOM 1897 N N . HIS A 1 235 ? 7.598 11.947 -2.668 1.00 83.88 235 HIS A N 1
ATOM 1898 C CA . HIS A 1 235 ? 8.875 11.863 -3.352 1.00 83.88 235 HIS A CA 1
ATOM 1899 C C . HIS A 1 235 ? 8.657 11.643 -4.858 1.00 83.88 235 HIS A C 1
ATOM 1901 O O . HIS A 1 235 ? 8.216 10.566 -5.272 1.00 83.88 235 HIS A O 1
ATOM 1907 N N . PRO A 1 236 ? 9.016 12.610 -5.719 1.00 85.00 236 PRO A N 1
ATOM 1908 C CA . PRO A 1 236 ? 8.666 12.557 -7.138 1.00 85.00 236 PRO A CA 1
ATOM 1909 C C . PRO A 1 236 ? 9.224 11.344 -7.893 1.00 85.00 236 PRO A C 1
ATOM 1911 O O . PRO A 1 236 ? 8.578 10.836 -8.808 1.00 85.00 236 PRO A O 1
ATOM 1914 N N . SER A 1 237 ? 10.417 10.860 -7.521 1.00 82.88 237 SER A N 1
ATOM 1915 C CA . SER A 1 237 ? 10.987 9.662 -8.146 1.00 82.88 237 SER A CA 1
ATOM 1916 C C . SER A 1 237 ? 10.274 8.383 -7.704 1.00 82.88 237 SER A C 1
ATOM 1918 O O . SER A 1 237 ? 10.072 7.492 -8.523 1.00 82.88 237 SER A O 1
ATOM 1920 N N . VAL A 1 238 ? 9.803 8.313 -6.454 1.00 85.38 238 VAL A N 1
ATOM 1921 C CA . VAL A 1 238 ? 9.014 7.180 -5.937 1.00 85.38 238 VAL A CA 1
ATOM 1922 C C . VAL A 1 238 ? 7.642 7.147 -6.598 1.00 85.38 238 VAL A C 1
ATOM 1924 O O . VAL A 1 238 ? 7.183 6.077 -6.990 1.00 85.38 238 VAL A O 1
ATOM 1927 N N . LEU A 1 239 ? 7.041 8.317 -6.830 1.00 90.00 239 LEU A N 1
ATOM 1928 C CA . LEU A 1 239 ? 5.812 8.449 -7.609 1.00 90.00 239 LEU A CA 1
ATOM 1929 C C . LEU A 1 239 ? 5.957 7.821 -9.006 1.00 90.00 239 LEU A C 1
ATOM 1931 O O . LEU A 1 239 ? 5.053 7.118 -9.453 1.00 90.00 239 LEU A O 1
ATOM 1935 N N . GLN A 1 240 ? 7.099 8.003 -9.681 1.00 91.44 240 GLN A N 1
ATOM 1936 C CA . GLN A 1 240 ? 7.321 7.366 -10.987 1.00 91.44 240 GLN A CA 1
ATOM 1937 C C . GLN A 1 240 ? 7.419 5.845 -10.882 1.00 91.44 240 GLN A C 1
ATOM 1939 O O . GLN A 1 240 ? 6.869 5.135 -11.721 1.00 91.44 240 GLN A O 1
ATOM 1944 N N . LEU A 1 241 ? 8.059 5.327 -9.830 1.00 90.31 241 LEU A N 1
ATOM 1945 C CA . LEU A 1 241 ? 8.098 3.886 -9.568 1.00 90.31 241 LEU A CA 1
ATOM 1946 C C . LEU A 1 241 ? 6.700 3.322 -9.304 1.00 90.31 241 LEU A C 1
ATOM 1948 O O . LEU A 1 241 ? 6.389 2.235 -9.789 1.00 90.31 241 LEU A O 1
ATOM 1952 N N . CYS A 1 242 ? 5.859 4.074 -8.590 1.00 92.12 242 CYS A N 1
ATOM 1953 C CA . CYS A 1 242 ? 4.450 3.761 -8.374 1.00 92.12 242 CYS A CA 1
ATOM 1954 C C . CYS A 1 242 ? 3.700 3.641 -9.700 1.00 92.12 242 CYS A C 1
ATOM 1956 O O . CYS A 1 242 ? 3.106 2.601 -9.975 1.00 92.12 242 CYS A O 1
ATOM 1958 N N . LYS A 1 243 ? 3.792 4.666 -10.559 1.00 93.81 243 LYS A N 1
ATOM 1959 C CA . LYS A 1 243 ? 3.137 4.682 -11.874 1.00 93.81 243 LYS A CA 1
ATOM 1960 C C . LYS A 1 243 ? 3.617 3.548 -12.783 1.00 93.81 243 LYS A C 1
ATOM 1962 O O . LYS A 1 243 ? 2.790 2.881 -13.399 1.00 93.81 243 LYS A O 1
ATOM 1967 N N . MET A 1 244 ? 4.923 3.262 -12.810 1.00 92.31 244 MET A N 1
ATOM 1968 C CA . MET A 1 244 ? 5.486 2.101 -13.519 1.00 92.31 244 MET A CA 1
ATOM 1969 C C . MET A 1 244 ? 4.903 0.779 -13.003 1.00 92.31 244 MET A C 1
ATOM 1971 O O . MET A 1 244 ? 4.486 -0.065 -13.795 1.00 92.31 244 MET A O 1
ATOM 1975 N N . ASN A 1 245 ? 4.858 0.598 -11.679 1.00 92.19 245 ASN A N 1
ATOM 1976 C CA . ASN A 1 245 ? 4.347 -0.623 -11.057 1.00 92.19 245 ASN A CA 1
ATOM 1977 C C . ASN A 1 245 ? 2.851 -0.798 -11.367 1.00 92.19 245 ASN A C 1
ATOM 1979 O O . ASN A 1 245 ? 2.450 -1.840 -11.875 1.00 92.19 245 ASN A O 1
ATOM 1983 N N . LEU A 1 246 ? 2.039 0.242 -11.155 1.00 93.19 246 LEU A N 1
ATOM 1984 C CA . LEU A 1 246 ? 0.608 0.244 -11.474 1.00 93.19 246 LEU A CA 1
ATOM 1985 C C . LEU A 1 246 ? 0.351 -0.072 -12.952 1.00 93.19 246 LEU A C 1
ATOM 1987 O O . LEU A 1 246 ? -0.475 -0.932 -13.250 1.00 93.19 246 LEU A O 1
ATOM 1991 N N . SER A 1 247 ? 1.122 0.532 -13.861 1.00 90.94 247 SER A N 1
ATOM 1992 C CA . SER A 1 247 ? 1.005 0.296 -15.305 1.00 90.94 247 SER A CA 1
ATOM 1993 C C . SER A 1 247 ? 1.255 -1.166 -15.683 1.00 90.94 247 SER A C 1
ATOM 1995 O O . SER A 1 247 ? 0.478 -1.742 -16.442 1.00 90.94 247 SER A O 1
ATOM 1997 N N . LEU A 1 248 ? 2.286 -1.810 -15.118 1.00 88.50 248 LEU A N 1
ATOM 1998 C CA . LEU A 1 248 ? 2.540 -3.241 -15.349 1.00 88.50 248 LEU A CA 1
ATOM 1999 C C . LEU A 1 248 ? 1.400 -4.121 -14.817 1.00 88.50 248 LEU A C 1
ATOM 2001 O O . LEU A 1 248 ? 1.051 -5.132 -15.424 1.00 88.50 248 LEU A O 1
ATOM 2005 N N . HIS A 1 249 ? 0.765 -3.716 -13.717 1.00 88.38 249 HIS A N 1
ATOM 2006 C CA . HIS A 1 249 ? -0.414 -4.395 -13.169 1.00 88.38 249 HIS A CA 1
ATOM 2007 C C . HIS A 1 249 ? -1.734 -4.013 -13.865 1.00 88.38 249 HIS A C 1
ATOM 2009 O O . HIS A 1 249 ? -2.785 -4.513 -13.474 1.00 88.38 249 HIS A O 1
ATOM 2015 N N . ASN A 1 250 ? -1.689 -3.198 -14.928 1.00 87.88 250 ASN A N 1
ATOM 2016 C CA . ASN A 1 250 ? -2.850 -2.656 -15.649 1.00 87.88 250 ASN A CA 1
ATOM 2017 C C . ASN A 1 250 ? -3.824 -1.884 -14.740 1.00 87.88 250 ASN A C 1
ATOM 2019 O O . ASN A 1 250 ? -5.034 -1.908 -14.953 1.00 87.88 250 ASN A O 1
ATOM 2023 N N . VAL A 1 251 ? -3.292 -1.209 -13.723 1.00 91.06 251 VAL A N 1
ATOM 2024 C CA . VAL A 1 251 ? -4.050 -0.316 -12.845 1.00 91.06 251 VAL A CA 1
ATOM 2025 C C . VAL A 1 251 ? -3.901 1.109 -13.362 1.00 91.06 251 VAL A C 1
ATOM 2027 O O . VAL A 1 251 ? -2.777 1.580 -13.551 1.00 91.06 251 VAL A O 1
ATOM 2030 N N . ASP A 1 252 ? -5.023 1.799 -13.575 1.00 90.00 252 ASP A N 1
ATOM 2031 C CA . ASP A 1 252 ? -5.016 3.210 -13.965 1.00 90.00 252 ASP A CA 1
ATOM 2032 C C . ASP A 1 252 ? -4.276 4.051 -12.911 1.00 90.00 252 ASP A C 1
ATOM 2034 O O . ASP A 1 252 ? -4.561 3.977 -11.713 1.00 90.00 252 ASP A O 1
ATOM 2038 N N . CYS A 1 253 ? -3.306 4.841 -13.371 1.00 90.88 253 CYS A N 1
ATOM 2039 C CA . CYS A 1 253 ? -2.475 5.689 -12.529 1.00 90.88 253 CYS A CA 1
ATOM 2040 C C . CYS A 1 253 ? -2.747 7.195 -12.705 1.00 90.88 253 CYS A C 1
ATOM 2042 O O . CYS A 1 253 ? -2.049 8.009 -12.095 1.00 90.88 253 CYS A O 1
ATOM 2044 N N . SER A 1 254 ? -3.785 7.568 -13.464 1.00 88.81 254 SER A N 1
ATOM 2045 C CA . SER A 1 254 ? -4.182 8.960 -13.736 1.00 88.81 254 SER A CA 1
ATOM 2046 C C . SER A 1 254 ? -4.471 9.774 -12.467 1.00 88.81 254 SER A C 1
ATOM 2048 O O . SER A 1 254 ? -4.211 10.974 -12.400 1.00 88.81 254 SER A O 1
ATOM 2050 N N . LYS A 1 255 ? -4.949 9.114 -11.402 1.00 91.12 255 LYS A N 1
ATOM 2051 C CA . LYS A 1 255 ? -5.257 9.740 -10.100 1.00 91.12 255 LYS A CA 1
ATOM 2052 C C . LYS A 1 255 ? -4.164 9.544 -9.042 1.00 91.12 255 LYS A C 1
ATOM 2054 O O . LYS A 1 255 ? -4.427 9.680 -7.842 1.00 91.12 255 LYS A O 1
ATOM 2059 N N . ILE A 1 256 ? -2.939 9.237 -9.471 1.00 93.06 256 ILE A N 1
ATOM 2060 C CA . ILE A 1 256 ? -1.752 9.111 -8.616 1.00 93.06 256 ILE A CA 1
ATOM 2061 C C . ILE A 1 256 ? -0.920 10.387 -8.732 1.00 93.06 256 ILE A C 1
ATOM 2063 O O . ILE A 1 256 ? -0.399 10.705 -9.802 1.00 93.06 256 ILE A O 1
ATOM 2067 N N . ARG A 1 257 ? -0.812 11.139 -7.631 1.00 91.00 257 ARG A N 1
ATOM 2068 C CA . ARG A 1 257 ? -0.320 12.527 -7.656 1.00 91.00 257 ARG A CA 1
ATOM 2069 C C . ARG A 1 257 ? 0.857 12.759 -6.714 1.00 91.00 257 ARG A C 1
ATOM 2071 O O . ARG A 1 257 ? 0.929 12.169 -5.636 1.00 91.00 257 ARG A O 1
ATOM 2078 N N . GLU A 1 258 ? 1.728 13.693 -7.096 1.00 90.81 258 GLU A N 1
ATOM 2079 C CA . GLU A 1 258 ? 2.755 14.231 -6.200 1.00 90.81 258 GLU A CA 1
ATOM 2080 C C . GLU A 1 258 ? 2.099 15.144 -5.160 1.00 90.81 258 GLU A C 1
ATOM 2082 O O . GLU A 1 258 ? 1.638 16.240 -5.495 1.00 90.81 258 GLU A O 1
ATOM 2087 N N . ARG A 1 259 ? 2.013 14.708 -3.899 1.00 86.38 259 ARG A N 1
ATOM 2088 C CA . ARG A 1 259 ? 1.309 15.476 -2.870 1.00 86.38 259 ARG A CA 1
ATOM 2089 C C . ARG A 1 259 ? 1.711 15.088 -1.452 1.00 86.38 259 ARG A C 1
ATOM 2091 O O . ARG A 1 259 ? 1.572 13.946 -1.039 1.00 86.38 259 ARG A O 1
ATOM 2098 N N . ASP A 1 260 ? 2.065 16.102 -0.669 1.00 86.44 260 ASP A N 1
ATOM 2099 C CA . ASP A 1 260 ? 2.116 16.013 0.791 1.00 86.44 260 ASP A CA 1
ATOM 2100 C C . ASP A 1 260 ? 0.728 16.294 1.370 1.00 86.44 260 ASP A C 1
ATOM 2102 O O . ASP A 1 260 ? 0.221 17.419 1.302 1.00 86.44 260 ASP A O 1
ATOM 2106 N N . ILE A 1 261 ? 0.096 15.250 1.908 1.00 85.75 261 ILE A N 1
ATOM 2107 C CA . ILE A 1 261 ? -1.256 15.332 2.464 1.00 85.75 261 ILE A CA 1
ATOM 2108 C C . ILE A 1 261 ? -1.319 16.144 3.758 1.00 85.75 261 ILE A C 1
ATOM 2110 O O . ILE A 1 261 ? -2.393 16.632 4.100 1.00 85.75 261 ILE A O 1
ATOM 2114 N N . THR A 1 262 ? -0.186 16.363 4.434 1.00 81.88 262 THR A N 1
ATOM 2115 C CA . THR A 1 262 ? -0.134 17.042 5.739 1.00 81.88 262 THR A CA 1
ATOM 2116 C C . THR A 1 262 ? -0.139 18.566 5.649 1.00 81.88 262 THR A C 1
ATOM 2118 O O . THR A 1 262 ? -0.334 19.255 6.653 1.00 81.88 262 THR A O 1
ATOM 2121 N N . ARG A 1 263 ? 0.049 19.123 4.447 1.00 82.94 263 ARG A N 1
ATOM 2122 C CA . ARG A 1 263 ? -0.037 20.566 4.179 1.00 82.94 263 ARG A CA 1
ATOM 2123 C C . ARG A 1 263 ? -1.346 20.914 3.471 1.00 82.94 263 ARG A C 1
ATOM 2125 O O . ARG A 1 263 ? -1.845 20.096 2.706 1.00 82.94 263 ARG A O 1
ATOM 2132 N N . PRO A 1 264 ? -1.884 22.135 3.610 1.00 80.38 264 PRO A N 1
ATOM 2133 C CA . PRO A 1 264 ? -3.054 22.553 2.838 1.00 80.38 264 PRO A CA 1
ATOM 2134 C C . PRO A 1 264 ? -2.799 22.497 1.321 1.00 80.38 264 PRO A C 1
ATOM 2136 O O . PRO A 1 264 ? -1.657 22.620 0.856 1.00 80.38 264 PRO A O 1
ATOM 2139 N N . ILE A 1 265 ? -3.880 22.319 0.555 1.00 82.56 265 ILE A N 1
ATOM 2140 C CA . ILE A 1 265 ? -3.871 22.438 -0.909 1.00 82.56 265 ILE A CA 1
ATOM 2141 C C . ILE A 1 265 ? -3.575 23.896 -1.271 1.00 82.56 265 ILE A C 1
ATOM 2143 O O . ILE A 1 265 ? -4.176 24.824 -0.730 1.00 82.56 265 ILE A O 1
ATOM 2147 N N . THR A 1 266 ? -2.628 24.101 -2.179 1.00 84.75 266 THR A N 1
ATOM 2148 C CA . THR A 1 266 ? -2.243 25.414 -2.697 1.00 84.75 266 THR A CA 1
ATOM 2149 C C . THR A 1 266 ? -2.783 25.618 -4.107 1.00 84.75 266 THR A C 1
ATOM 2151 O O . THR A 1 266 ? -3.063 24.663 -4.825 1.00 84.75 266 THR A O 1
ATOM 2154 N N . ILE A 1 267 ? -2.853 26.875 -4.548 1.00 83.94 267 ILE A N 1
ATOM 2155 C CA . ILE A 1 267 ? -3.223 27.218 -5.930 1.00 83.94 267 ILE A CA 1
ATOM 2156 C C . ILE A 1 267 ? -2.299 26.522 -6.948 1.00 83.94 267 ILE A C 1
ATOM 2158 O O . ILE A 1 267 ? -2.759 26.077 -7.991 1.00 83.94 267 ILE A O 1
ATOM 2162 N N . SER A 1 268 ? -1.006 26.373 -6.633 1.00 84.00 268 SER A N 1
ATOM 2163 C CA . SER A 1 268 ? -0.056 25.651 -7.492 1.00 84.00 268 SER A CA 1
ATOM 2164 C C . SER A 1 268 ? -0.414 24.173 -7.642 1.00 84.00 268 SER A C 1
ATOM 2166 O O . SER A 1 268 ? -0.251 23.617 -8.727 1.00 84.00 268 SER A O 1
ATOM 2168 N N . ASP A 1 269 ? -0.909 23.542 -6.573 1.00 82.94 269 ASP A N 1
ATOM 2169 C CA . ASP A 1 269 ? -1.372 22.156 -6.639 1.00 82.94 269 ASP A CA 1
ATOM 2170 C C . ASP A 1 269 ? -2.590 22.057 -7.561 1.00 82.94 269 ASP A C 1
ATOM 2172 O O . ASP A 1 269 ? -2.634 21.164 -8.393 1.00 82.94 269 ASP A O 1
ATOM 2176 N N . LEU A 1 270 ? -3.521 23.015 -7.481 1.00 83.31 270 LEU A N 1
ATOM 2177 C CA . LEU A 1 270 ? -4.707 23.068 -8.345 1.00 83.31 270 LEU A CA 1
ATOM 2178 C C . LEU A 1 270 ? -4.372 23.342 -9.816 1.00 83.31 270 LEU A C 1
ATOM 2180 O O . LEU A 1 270 ? -5.052 22.844 -10.700 1.00 83.31 270 LEU A O 1
ATOM 2184 N N . PHE A 1 271 ? -3.327 24.116 -10.112 1.00 84.12 271 PHE A N 1
ATOM 2185 C CA . PHE A 1 271 ? -2.873 24.280 -11.498 1.00 84.12 271 PHE A CA 1
ATOM 2186 C C . PHE A 1 271 ? -2.249 23.004 -12.063 1.00 84.12 271 PHE A C 1
ATOM 2188 O O . PHE A 1 271 ? -2.375 22.741 -13.255 1.00 84.12 271 PHE A O 1
ATOM 2195 N N . THR A 1 272 ? -1.565 22.235 -11.217 1.00 82.81 272 THR A N 1
ATOM 2196 C CA . THR A 1 272 ? -0.903 20.988 -11.624 1.00 82.81 272 THR A CA 1
ATOM 2197 C C . THR A 1 272 ? -1.909 19.843 -11.731 1.00 82.81 272 THR A C 1
ATOM 2199 O O . THR A 1 272 ? -1.836 19.031 -12.646 1.00 82.81 272 THR A O 1
ATOM 2202 N N . TYR A 1 273 ? -2.868 19.815 -10.810 1.00 82.00 273 TYR A N 1
ATOM 2203 C CA . TYR A 1 273 ? -3.895 18.793 -10.669 1.00 82.00 273 TYR A CA 1
ATOM 2204 C C . TYR A 1 273 ? -5.253 19.482 -10.430 1.00 82.00 273 TYR A C 1
ATOM 2206 O O . TYR A 1 273 ? -5.680 19.644 -9.281 1.00 82.00 273 TYR A O 1
ATOM 2214 N N . PRO A 1 274 ? -5.921 19.956 -11.499 1.00 76.88 274 PRO A N 1
ATOM 2215 C CA . PRO A 1 274 ? -7.187 20.699 -11.399 1.00 76.88 274 PRO A CA 1
ATOM 2216 C C . PRO A 1 274 ? -8.300 19.921 -10.693 1.00 76.88 274 PRO A C 1
ATOM 2218 O O . PRO A 1 274 ? -9.131 20.490 -9.985 1.00 76.88 274 PRO A O 1
ATOM 2221 N N . ASP A 1 275 ? -8.245 18.603 -10.820 1.00 70.69 275 ASP A N 1
ATOM 2222 C CA . ASP A 1 275 ? -9.142 17.632 -10.214 1.00 70.69 275 ASP A CA 1
ATOM 2223 C C . ASP A 1 275 ? -8.911 17.421 -8.703 1.00 70.69 275 ASP A C 1
ATOM 2225 O O . ASP A 1 275 ? -9.603 16.630 -8.075 1.00 70.69 275 ASP A O 1
ATOM 2229 N N . LEU A 1 276 ? -7.973 18.141 -8.072 1.00 72.81 276 LEU A N 1
ATOM 2230 C CA . LEU A 1 276 ? -7.865 18.194 -6.607 1.00 72.81 276 LEU A CA 1
ATOM 2231 C C . LEU A 1 276 ? -8.975 19.028 -5.952 1.00 72.81 276 LEU A C 1
ATOM 2233 O O . LEU A 1 276 ? -9.248 18.832 -4.768 1.00 72.81 276 LEU A O 1
ATOM 2237 N N . TYR A 1 277 ? -9.558 19.989 -6.680 1.00 62.66 277 TYR A N 1
ATOM 2238 C CA . TYR A 1 277 ? -10.705 20.776 -6.205 1.00 62.66 277 TYR A CA 1
ATOM 2239 C C . TYR A 1 277 ? -12.034 20.133 -6.588 1.00 62.66 277 TYR A C 1
ATOM 2241 O O . TYR A 1 277 ? -13.040 20.307 -5.898 1.00 62.66 277 TYR A O 1
ATOM 2249 N N . GLU A 1 278 ? -12.033 19.380 -7.687 1.00 57.09 278 GLU A N 1
ATOM 2250 C CA . GLU A 1 278 ? -13.117 18.468 -7.995 1.00 57.09 278 GLU A CA 1
ATOM 2251 C C . GLU A 1 278 ? -13.038 17.333 -6.976 1.00 57.09 278 GLU A C 1
ATOM 2253 O O . GLU A 1 278 ? -12.371 16.322 -7.162 1.00 57.09 278 GLU A O 1
ATOM 2258 N N . ASP A 1 279 ? -13.724 17.507 -5.847 1.00 50.81 279 ASP A N 1
ATOM 2259 C CA . ASP A 1 279 ? -14.239 16.366 -5.111 1.00 50.81 279 ASP A CA 1
ATOM 2260 C C . ASP A 1 279 ? -15.086 15.571 -6.116 1.00 50.81 279 ASP A C 1
ATOM 2262 O O . ASP A 1 279 ? -16.292 15.780 -6.255 1.00 50.81 279 ASP A O 1
ATOM 2266 N N . ASP A 1 280 ? -14.444 14.645 -6.828 1.00 45.84 280 ASP A N 1
ATOM 2267 C CA . ASP A 1 280 ? -15.043 13.688 -7.767 1.00 45.84 280 ASP A CA 1
ATOM 2268 C C . ASP A 1 280 ? -16.189 12.886 -7.100 1.00 45.84 280 ASP A C 1
ATOM 2270 O O . ASP A 1 280 ? -16.977 12.202 -7.747 1.00 45.84 280 ASP A O 1
ATOM 2274 N N . TYR A 1 281 ? -16.330 13.040 -5.781 1.00 48.47 281 TYR A N 1
ATOM 2275 C CA . TYR A 1 281 ? -17.465 12.694 -4.937 1.00 48.47 281 TYR A CA 1
ATOM 2276 C C . TYR A 1 281 ? -18.808 13.346 -5.317 1.00 48.47 281 TYR A C 1
ATOM 2278 O O . TYR A 1 281 ? -19.836 12.902 -4.805 1.00 48.47 281 TYR A O 1
ATOM 2286 N N . GLN A 1 282 ? -18.853 14.400 -6.145 1.00 40.56 282 GLN A N 1
ATOM 2287 C CA . GLN A 1 282 ? -20.081 15.199 -6.302 1.00 40.56 282 GLN A CA 1
ATOM 2288 C C . GLN A 1 282 ? -20.942 14.946 -7.551 1.00 40.56 282 GLN A C 1
ATOM 2290 O O . GLN A 1 282 ? -22.007 15.559 -7.635 1.00 40.56 282 GLN A O 1
ATOM 2295 N N . LYS A 1 283 ? -20.591 14.066 -8.507 1.00 42.81 283 LYS A N 1
ATOM 2296 C CA . LYS A 1 283 ? -21.413 13.940 -9.743 1.00 42.81 283 LYS A CA 1
ATOM 2297 C C . LYS A 1 283 ? -21.721 12.554 -10.310 1.00 42.81 283 LYS A C 1
ATOM 2299 O O . LYS A 1 283 ? -22.419 12.479 -11.317 1.00 42.81 283 LYS A O 1
ATOM 2304 N N . THR A 1 284 ? -21.331 11.466 -9.665 1.00 44.34 284 THR A N 1
ATOM 2305 C CA . THR A 1 284 ? -21.800 10.117 -10.033 1.00 44.34 284 THR A CA 1
ATOM 2306 C C . THR A 1 284 ? -22.183 9.367 -8.763 1.00 44.34 284 THR A C 1
ATOM 2308 O O . THR A 1 284 ? -21.792 9.798 -7.680 1.00 44.34 284 THR A O 1
ATOM 2311 N N . GLU A 1 285 ? -23.041 8.348 -8.863 1.00 56.09 285 GLU A N 1
ATOM 2312 C CA . GLU A 1 285 ? -23.499 7.529 -7.729 1.00 56.09 285 GLU A CA 1
ATOM 2313 C C . GLU A 1 285 ? -22.354 7.317 -6.728 1.00 56.09 285 GLU A C 1
ATOM 2315 O O . GLU A 1 285 ? -21.299 6.809 -7.099 1.00 56.09 285 GLU A O 1
ATOM 2320 N N . LYS A 1 286 ? -22.507 7.833 -5.498 1.00 74.25 286 LYS A N 1
ATOM 2321 C CA . LYS A 1 286 ? -21.401 7.964 -4.539 1.00 74.25 286 LYS A CA 1
ATOM 2322 C C . LYS A 1 286 ? -20.802 6.593 -4.214 1.00 74.25 286 LYS A C 1
ATOM 2324 O O . LYS A 1 286 ? -21.309 5.879 -3.344 1.00 74.25 286 LYS A O 1
ATOM 2329 N N . LYS A 1 287 ? -19.723 6.248 -4.915 1.00 87.75 287 LYS A N 1
ATOM 2330 C CA . LYS A 1 287 ? -18.915 5.053 -4.673 1.00 87.75 287 LYS A CA 1
ATOM 2331 C C . LYS A 1 287 ? -18.403 5.070 -3.235 1.00 87.75 287 LYS A C 1
ATOM 2333 O O . LYS A 1 287 ? -18.042 6.128 -2.717 1.00 87.75 287 LYS A O 1
ATOM 2338 N N . LYS A 1 288 ? -18.364 3.905 -2.587 1.00 94.06 288 LYS A N 1
ATOM 2339 C CA . LYS A 1 288 ? -17.816 3.780 -1.228 1.00 94.06 288 LYS A CA 1
ATOM 2340 C C . LYS A 1 288 ? -16.308 3.965 -1.235 1.00 94.06 288 LYS A C 1
ATOM 2342 O O . LYS A 1 288 ? -15.643 3.535 -2.176 1.00 94.06 288 LYS A O 1
ATOM 2347 N N . LEU A 1 289 ? -15.781 4.582 -0.181 1.00 95.69 289 LEU A N 1
ATOM 2348 C CA . LEU A 1 289 ? -14.351 4.813 -0.026 1.00 95.69 289 LEU A CA 1
ATOM 2349 C C . LEU A 1 289 ? -13.695 3.725 0.829 1.00 95.69 289 LEU A C 1
ATOM 2351 O O . LEU A 1 289 ? -14.110 3.444 1.956 1.00 95.69 289 LEU A O 1
ATOM 2355 N N . VAL A 1 290 ? -12.606 3.167 0.308 1.00 98.44 290 VAL A N 1
ATOM 2356 C CA . VAL A 1 290 ? -11.721 2.234 1.001 1.00 98.44 290 VAL A CA 1
ATOM 2357 C C . VAL A 1 290 ? -10.330 2.832 1.067 1.00 98.44 290 VAL A C 1
ATOM 2359 O O . VAL A 1 290 ? -9.636 2.934 0.057 1.00 98.44 290 VAL A O 1
ATOM 2362 N N . ILE A 1 291 ? -9.904 3.203 2.269 1.00 98.56 291 ILE A N 1
ATOM 2363 C CA . ILE A 1 291 ? -8.546 3.676 2.514 1.00 98.56 291 ILE A CA 1
ATOM 2364 C C . ILE A 1 291 ? -7.680 2.494 2.952 1.00 98.56 291 ILE A C 1
ATOM 2366 O O . ILE A 1 291 ? -8.004 1.793 3.912 1.00 98.56 291 ILE A O 1
ATOM 2370 N N . LEU A 1 292 ? -6.575 2.275 2.250 1.00 98.50 292 LEU A N 1
ATOM 2371 C CA . LEU A 1 292 ? -5.557 1.276 2.568 1.00 98.50 292 LEU A CA 1
ATOM 2372 C C . LEU A 1 292 ? -4.221 2.002 2.597 1.00 98.50 292 LEU A C 1
ATOM 2374 O O . LEU A 1 292 ? -3.799 2.484 1.553 1.00 98.50 292 LEU A O 1
ATOM 2378 N N . THR A 1 293 ? -3.567 2.118 3.755 1.00 96.19 293 THR A N 1
ATOM 2379 C CA . THR A 1 293 ? -2.350 2.942 3.815 1.00 96.19 293 THR A CA 1
ATOM 2380 C C . THR A 1 293 ? -1.366 2.567 4.914 1.00 96.19 293 THR A C 1
ATOM 2382 O O . THR A 1 293 ? -1.726 2.051 5.975 1.00 96.19 293 THR A O 1
ATOM 2385 N N . HIS A 1 294 ? -0.094 2.844 4.645 1.00 92.94 294 HIS A N 1
ATOM 2386 C CA . HIS A 1 294 ? 1.005 2.758 5.596 1.00 92.94 294 HIS A CA 1
ATOM 2387 C C . HIS A 1 294 ? 1.829 4.051 5.499 1.00 92.94 294 HIS A C 1
ATOM 2389 O O . HIS A 1 294 ? 2.776 4.119 4.716 1.00 92.94 294 HIS A O 1
ATOM 2395 N N . PRO A 1 295 ? 1.458 5.090 6.267 1.00 89.56 295 PRO A N 1
ATOM 2396 C CA . PRO A 1 295 ? 2.202 6.340 6.317 1.00 89.56 295 PRO A CA 1
ATOM 2397 C C . PRO A 1 295 ? 3.625 6.131 6.856 1.00 89.56 295 PRO A C 1
ATOM 2399 O O . PRO A 1 295 ? 3.851 5.208 7.645 1.00 89.56 295 PRO A O 1
ATOM 2402 N N . PRO A 1 296 ? 4.589 6.990 6.482 1.00 80.81 296 PRO A N 1
ATOM 2403 C CA . PRO A 1 296 ? 5.953 6.887 6.983 1.00 80.81 296 PRO A CA 1
ATOM 2404 C C . PRO A 1 296 ? 6.017 7.140 8.496 1.00 80.81 296 PRO A C 1
ATOM 2406 O O . PRO A 1 296 ? 5.314 7.992 9.037 1.00 80.81 296 PRO A O 1
ATOM 2409 N N . PHE A 1 297 ? 6.905 6.418 9.183 1.00 75.00 297 PHE A N 1
ATOM 2410 C CA . PHE A 1 297 ? 7.107 6.564 10.627 1.00 75.00 297 PHE A CA 1
ATOM 2411 C C . PHE A 1 297 ? 7.984 7.786 10.970 1.00 75.00 297 PHE A C 1
ATOM 2413 O O . PHE A 1 297 ? 9.033 7.999 10.362 1.00 75.00 297 PHE A O 1
ATOM 2420 N N . ASP A 1 298 ? 7.633 8.509 12.040 1.00 61.16 298 ASP A N 1
ATOM 2421 C CA . ASP A 1 298 ? 8.242 9.766 12.538 1.00 61.16 298 ASP A CA 1
ATOM 2422 C C . ASP A 1 298 ? 9.795 9.804 12.668 1.00 61.16 298 ASP A C 1
ATOM 2424 O O . ASP A 1 298 ? 10.413 10.869 12.727 1.00 61.16 298 ASP A O 1
ATOM 2428 N N . VAL A 1 299 ? 10.496 8.667 12.728 1.00 46.84 299 VAL A N 1
ATOM 2429 C CA . VAL A 1 299 ? 11.871 8.626 13.270 1.00 46.84 299 VAL A CA 1
ATOM 2430 C C . VAL A 1 299 ? 12.992 8.846 12.237 1.00 46.84 299 VAL A C 1
ATOM 2432 O O . VAL A 1 299 ? 14.098 9.213 12.639 1.00 46.84 299 VAL A O 1
ATOM 2435 N N . LEU A 1 300 ? 12.759 8.688 10.928 1.00 44.06 300 LEU A N 1
ATOM 2436 C CA . LEU A 1 300 ? 13.862 8.637 9.943 1.00 44.06 300 LEU A CA 1
ATOM 2437 C C . LEU A 1 300 ? 13.968 9.820 8.963 1.00 44.06 300 LEU A C 1
ATOM 2439 O O . LEU A 1 300 ? 15.054 10.031 8.428 1.00 44.06 300 LEU A O 1
ATOM 2443 N N . ASP A 1 301 ? 12.929 10.640 8.798 1.00 49.97 301 ASP A N 1
ATOM 2444 C CA . ASP A 1 301 ? 12.876 11.658 7.726 1.00 49.97 301 ASP A CA 1
ATOM 2445 C C . ASP A 1 301 ? 13.281 13.090 8.138 1.00 49.97 301 ASP A C 1
ATOM 2447 O O . ASP A 1 301 ? 13.381 14.011 7.319 1.00 49.97 301 ASP A O 1
ATOM 2451 N N . ARG A 1 302 ? 13.542 13.314 9.431 1.00 50.41 302 ARG A N 1
ATOM 2452 C CA . ARG A 1 302 ? 13.566 14.671 10.007 1.00 50.41 302 ARG A CA 1
ATOM 2453 C C . ARG A 1 302 ? 14.695 15.586 9.531 1.00 50.41 302 ARG A C 1
ATOM 2455 O O . ARG A 1 302 ? 14.511 16.798 9.563 1.00 50.41 302 ARG A O 1
ATOM 2462 N N . GLN A 1 303 ? 15.842 15.058 9.102 1.00 39.09 303 GLN A N 1
ATOM 2463 C CA . GLN A 1 303 ? 16.949 15.916 8.652 1.00 39.09 303 GLN A CA 1
ATOM 2464 C C . GLN A 1 303 ? 16.817 16.359 7.191 1.00 39.09 303 GLN A C 1
ATOM 2466 O O . GLN A 1 303 ? 17.375 17.387 6.838 1.00 39.09 303 GLN A O 1
ATOM 2471 N N . GLN A 1 304 ? 16.055 15.656 6.347 1.00 40.91 304 GLN A N 1
ATOM 2472 C CA . GLN A 1 304 ? 16.127 15.879 4.897 1.00 40.91 304 GLN A CA 1
ATOM 2473 C C . GLN A 1 304 ? 14.893 16.504 4.269 1.00 40.91 304 GLN A C 1
ATOM 2475 O O . GLN A 1 304 ? 15.038 17.340 3.373 1.00 40.91 304 GLN A O 1
ATOM 2480 N N . ILE A 1 305 ? 13.694 16.201 4.780 1.00 43.06 305 ILE A N 1
ATOM 2481 C CA . ILE A 1 305 ? 12.481 16.911 4.350 1.00 43.06 305 ILE A CA 1
ATOM 2482 C C . ILE A 1 305 ? 12.614 18.410 4.681 1.00 43.06 305 ILE A C 1
ATOM 2484 O O . ILE A 1 305 ? 12.244 19.260 3.870 1.00 43.06 305 ILE A O 1
ATOM 2488 N N . GLN A 1 306 ? 13.235 18.756 5.817 1.00 41.56 306 GLN A N 1
ATOM 2489 C CA . GLN A 1 306 ? 13.524 20.148 6.194 1.00 41.56 306 GLN A CA 1
ATOM 2490 C C . GLN A 1 306 ? 14.661 20.801 5.396 1.00 41.56 306 GLN A C 1
ATOM 2492 O O . GLN A 1 306 ? 14.626 22.012 5.202 1.00 41.56 306 GLN A O 1
ATOM 2497 N N . GLU A 1 307 ? 15.658 20.047 4.924 1.00 40.72 307 GLU A N 1
ATOM 2498 C CA . GLU A 1 307 ? 16.757 20.621 4.131 1.00 40.72 307 GLU A CA 1
ATOM 2499 C C . GLU A 1 307 ? 16.322 20.975 2.700 1.00 40.72 307 GLU A C 1
ATOM 2501 O O . GLU A 1 307 ? 16.822 21.948 2.136 1.00 40.72 307 GLU A O 1
ATOM 2506 N N . LYS A 1 308 ? 15.356 20.243 2.122 1.00 41.44 308 LYS A N 1
ATOM 2507 C CA . LYS A 1 308 ? 14.823 20.526 0.775 1.00 41.44 308 LYS A CA 1
ATOM 2508 C C . LYS A 1 308 ? 13.597 21.443 0.762 1.00 41.44 308 LYS A C 1
ATOM 2510 O O . LYS A 1 308 ? 13.370 22.125 -0.236 1.00 41.44 308 LYS A O 1
ATOM 2515 N N . THR A 1 309 ? 12.811 21.501 1.839 1.00 40.50 309 THR A N 1
ATOM 2516 C CA . THR A 1 309 ? 11.638 22.385 1.913 1.00 40.50 309 THR A CA 1
ATOM 2517 C C . THR A 1 309 ? 11.960 23.623 2.751 1.00 40.50 309 THR A C 1
ATOM 2519 O O . THR A 1 309 ? 12.163 23.565 3.958 1.00 40.50 309 THR A O 1
ATOM 2522 N N . THR A 1 310 ? 11.983 24.802 2.129 1.00 34.84 310 THR A N 1
ATOM 2523 C CA . THR A 1 310 ? 12.278 26.103 2.771 1.00 34.84 310 THR A CA 1
ATOM 2524 C C . THR A 1 310 ? 11.231 26.565 3.802 1.00 34.84 310 THR A C 1
ATOM 2526 O O . THR A 1 310 ? 11.189 27.737 4.176 1.00 34.84 310 THR A O 1
ATOM 2529 N N . ARG A 1 311 ? 10.356 25.680 4.291 1.00 41.12 311 ARG A N 1
ATOM 2530 C CA . ARG A 1 311 ? 9.170 26.038 5.074 1.00 41.12 311 ARG A CA 1
ATOM 2531 C C . ARG A 1 311 ? 9.318 25.614 6.533 1.00 41.12 311 ARG A C 1
ATOM 2533 O O . ARG A 1 311 ? 8.833 24.574 6.965 1.00 41.12 311 ARG A O 1
ATOM 2540 N N . LYS A 1 312 ? 9.949 26.488 7.321 1.00 36.03 312 LYS A N 1
ATOM 2541 C CA . LYS A 1 312 ? 9.829 26.503 8.787 1.00 36.03 312 LYS A CA 1
ATOM 2542 C C . LYS A 1 312 ? 8.399 26.925 9.149 1.00 36.03 312 LYS A C 1
ATOM 2544 O O . LYS A 1 312 ? 8.072 28.096 8.987 1.00 36.03 312 LYS A O 1
ATOM 2549 N N . GLY A 1 313 ? 7.544 26.012 9.612 1.00 33.84 313 GLY A N 1
ATOM 2550 C CA . GLY A 1 313 ? 6.194 26.417 10.032 1.00 33.84 313 GLY A CA 1
ATOM 2551 C C . GLY A 1 313 ? 5.319 25.382 10.735 1.00 33.84 313 GLY A C 1
ATOM 2552 O O . GLY A 1 313 ? 4.554 25.777 11.606 1.00 33.84 313 GLY A O 1
ATOM 2553 N N . SER A 1 314 ? 5.432 24.084 10.437 1.00 38.00 314 SER A N 1
ATOM 2554 C CA . SER A 1 314 ? 4.662 23.061 11.165 1.00 38.00 314 SER A CA 1
ATOM 2555 C C . SER A 1 314 ? 5.531 22.393 12.230 1.00 38.00 314 SER A C 1
ATOM 2557 O O . SER A 1 314 ? 6.630 21.919 11.934 1.00 38.00 314 SER A O 1
ATOM 2559 N N . SER A 1 315 ? 5.082 22.386 13.487 1.00 39.72 315 SER A N 1
ATOM 2560 C CA . SER A 1 315 ? 5.765 21.668 14.564 1.00 39.72 315 SER A CA 1
ATOM 2561 C C . SER A 1 315 ? 5.796 20.173 14.236 1.00 39.72 315 SER A C 1
ATOM 2563 O O . SER A 1 315 ? 4.748 19.540 14.160 1.00 39.72 315 SER A O 1
ATOM 2565 N N . SER A 1 316 ? 6.996 19.614 14.071 1.00 49.03 316 SER A N 1
ATOM 2566 C CA . SER A 1 316 ? 7.284 18.263 13.559 1.00 49.03 316 SER A CA 1
ATOM 2567 C C . SER A 1 316 ? 6.842 17.083 14.447 1.00 49.03 316 SER A C 1
ATOM 2569 O O . SER A 1 316 ? 7.483 16.039 14.416 1.00 49.03 316 SER A O 1
ATOM 2571 N N . LYS A 1 317 ? 5.848 17.248 15.322 1.00 54.22 317 LYS A N 1
ATOM 2572 C CA . LYS A 1 317 ? 5.536 16.284 16.392 1.00 54.22 317 LYS A CA 1
ATOM 2573 C C . LYS A 1 317 ? 4.284 15.442 16.143 1.00 54.22 317 LYS A C 1
ATOM 2575 O O . LYS A 1 317 ? 3.903 14.695 17.033 1.00 54.22 317 LYS A O 1
ATOM 2580 N N . ASP A 1 318 ? 3.640 15.583 14.985 1.00 71.38 318 ASP A N 1
ATOM 2581 C CA . ASP A 1 318 ? 2.242 15.163 14.844 1.00 71.38 318 ASP A CA 1
ATOM 2582 C C . ASP A 1 318 ? 1.872 14.504 13.503 1.00 71.38 318 ASP A C 1
ATOM 2584 O O . ASP A 1 318 ? 0.702 14.271 13.224 1.00 71.38 318 ASP A O 1
ATOM 2588 N N . TYR A 1 319 ? 2.857 14.173 12.668 1.00 78.31 319 TYR A N 1
ATOM 2589 C CA . TYR A 1 319 ? 2.636 13.623 11.323 1.00 78.31 319 TYR A CA 1
ATOM 2590 C C . TYR A 1 319 ? 1.723 12.382 11.325 1.00 78.31 319 TYR A C 1
ATOM 2592 O O . TYR A 1 319 ? 0.762 12.295 10.564 1.00 78.31 319 TYR A O 1
ATOM 2600 N N . ASP A 1 320 ? 1.973 11.477 12.268 1.00 81.44 320 ASP A N 1
ATOM 2601 C CA . ASP A 1 320 ? 1.166 10.293 12.553 1.00 81.44 320 ASP A CA 1
ATOM 2602 C C . ASP A 1 320 ? -0.331 10.631 12.763 1.00 81.44 320 ASP A C 1
ATOM 2604 O O . ASP A 1 320 ? -1.209 10.018 12.148 1.00 81.44 320 ASP A O 1
ATOM 2608 N N . ASN A 1 321 ? -0.638 11.645 13.582 1.00 88.31 321 ASN A N 1
ATOM 2609 C CA . ASN A 1 321 ? -2.014 12.094 13.818 1.00 88.31 321 ASN A CA 1
ATOM 2610 C C . ASN A 1 321 ? -2.601 12.798 12.592 1.00 88.31 321 ASN A C 1
ATOM 2612 O O . ASN A 1 321 ? -3.766 12.574 12.286 1.00 88.31 321 ASN A O 1
ATOM 2616 N N . GLN A 1 322 ? -1.816 13.596 11.861 1.00 89.56 322 GLN A N 1
ATOM 2617 C CA . GLN A 1 322 ? -2.277 14.267 10.640 1.00 89.56 322 GLN A CA 1
ATOM 2618 C C . GLN A 1 322 ? -2.721 13.264 9.568 1.00 89.56 322 GLN A C 1
ATOM 2620 O O . GLN A 1 322 ? -3.739 13.479 8.911 1.00 89.56 322 GLN A O 1
ATOM 2625 N N . PHE A 1 323 ? -2.006 12.145 9.413 1.00 91.25 323 PHE A N 1
ATOM 2626 C CA . PHE A 1 323 ? -2.420 11.066 8.511 1.00 91.25 323 PHE A CA 1
ATOM 2627 C C . PHE A 1 323 ? -3.704 10.382 8.967 1.00 91.25 323 PHE A C 1
ATOM 2629 O O . PHE A 1 323 ? -4.597 10.144 8.150 1.00 91.25 323 PHE A O 1
ATOM 2636 N N . LEU A 1 324 ? -3.812 10.074 10.262 1.00 94.00 324 LEU A N 1
ATOM 2637 C CA . LEU A 1 324 ? -5.016 9.462 10.811 1.00 94.00 324 LEU A CA 1
ATOM 2638 C C . LEU A 1 324 ? -6.230 10.395 10.669 1.00 94.00 324 LEU A C 1
ATOM 2640 O O . LEU A 1 324 ? -7.284 9.955 10.211 1.00 94.00 324 LEU A O 1
ATOM 2644 N N . GLU A 1 325 ? -6.072 11.682 10.984 1.00 93.56 325 GLU A N 1
ATOM 2645 C CA . GLU A 1 325 ? -7.096 12.715 10.803 1.00 93.56 325 GLU A CA 1
ATOM 2646 C C . GLU A 1 325 ? -7.501 12.853 9.333 1.00 93.56 325 GLU A C 1
ATOM 2648 O O . GLU A 1 325 ? -8.693 12.830 9.044 1.00 93.56 325 GLU A O 1
ATOM 2653 N N . HIS A 1 326 ? -6.542 12.902 8.400 1.00 92.81 326 HIS A N 1
ATOM 2654 C CA . HIS A 1 326 ? -6.827 12.950 6.960 1.00 92.81 326 HIS A CA 1
ATOM 2655 C C . HIS A 1 326 ? -7.660 11.751 6.503 1.00 92.81 326 HIS A C 1
ATOM 2657 O O . HIS A 1 326 ? -8.640 11.915 5.775 1.00 92.81 326 HIS A O 1
ATOM 2663 N N . CYS A 1 327 ? -7.318 10.544 6.963 1.00 95.56 327 CYS A N 1
ATOM 2664 C CA . CYS A 1 327 ? -8.110 9.355 6.662 1.00 95.56 327 CYS A CA 1
ATOM 2665 C C . CYS A 1 327 ? -9.525 9.478 7.241 1.00 95.56 327 CYS A C 1
ATOM 2667 O O . CYS A 1 327 ? -10.497 9.248 6.530 1.00 95.56 327 CYS A O 1
ATOM 2669 N N . MET A 1 328 ? -9.654 9.881 8.508 1.00 95.50 328 MET A N 1
ATOM 2670 C CA . MET A 1 328 ? -10.947 10.071 9.172 1.00 95.50 328 MET A CA 1
ATOM 2671 C C . MET A 1 328 ? -11.816 11.125 8.475 1.00 95.50 328 MET A C 1
ATOM 2673 O O . MET A 1 328 ? -13.015 10.914 8.321 1.00 95.50 328 MET A O 1
ATOM 2677 N N . ASP A 1 329 ? -11.230 12.235 8.034 1.00 92.50 329 ASP A N 1
ATOM 2678 C CA . ASP A 1 329 ? -11.949 13.326 7.373 1.00 92.50 329 ASP A CA 1
ATOM 2679 C C . ASP A 1 329 ? -12.424 12.937 5.964 1.00 92.50 329 ASP A C 1
ATOM 2681 O O . ASP A 1 329 ? -13.442 13.448 5.497 1.00 92.50 329 ASP A O 1
ATOM 2685 N N . LYS A 1 330 ? -11.738 11.993 5.304 1.00 91.19 330 LYS A N 1
ATOM 2686 C CA . LYS A 1 330 ? -12.159 11.426 4.015 1.00 91.19 330 LYS A CA 1
ATOM 2687 C C . LYS A 1 330 ? -13.276 10.384 4.133 1.00 91.19 330 LYS A C 1
ATOM 2689 O O . LYS A 1 330 ? -14.039 10.230 3.186 1.00 91.19 330 LYS A O 1
ATOM 2694 N N . LEU A 1 331 ? -13.409 9.699 5.271 1.00 93.69 331 LEU A N 1
ATOM 2695 C CA . LEU A 1 331 ? -14.501 8.748 5.514 1.00 93.69 331 LEU A CA 1
ATOM 2696 C C . LEU A 1 331 ?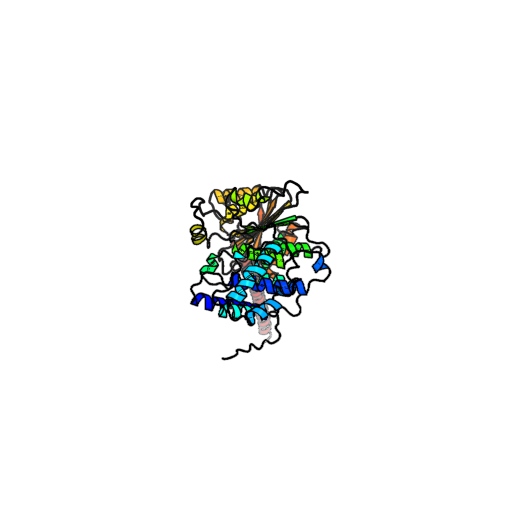 -15.796 9.488 5.907 1.00 93.69 331 LEU A C 1
ATOM 2698 O O . LEU A 1 331 ? -16.111 9.667 7.093 1.00 93.69 331 LEU A O 1
ATOM 2702 N N . VAL A 1 332 ? -16.559 9.923 4.907 1.00 90.38 332 VAL A N 1
ATOM 2703 C CA . VAL A 1 332 ? -17.762 10.748 5.101 1.00 90.38 332 VAL A CA 1
ATOM 2704 C C . VAL A 1 332 ? -19.029 9.901 5.110 1.00 90.38 332 VAL A C 1
ATOM 2706 O O . VAL A 1 332 ? -19.883 10.084 5.985 1.00 90.38 332 VAL A O 1
ATOM 2709 N N . ASP A 1 333 ? -19.152 8.970 4.167 1.00 90.88 333 ASP A N 1
ATOM 2710 C CA . ASP A 1 333 ? -20.382 8.236 3.905 1.00 90.88 333 ASP A CA 1
ATOM 2711 C C . ASP A 1 333 ? -20.419 6.915 4.695 1.00 90.88 333 ASP A C 1
ATOM 2713 O O . ASP A 1 333 ? -19.407 6.260 4.942 1.00 90.88 333 ASP A O 1
ATOM 2717 N N . ILE A 1 334 ? -21.615 6.497 5.129 1.00 93.12 334 ILE A N 1
ATOM 2718 C CA . ILE A 1 334 ? -21.761 5.250 5.896 1.00 93.12 334 ILE A CA 1
ATOM 2719 C C . ILE A 1 334 ? -21.270 4.067 5.055 1.00 93.12 334 ILE A C 1
ATOM 2721 O O . ILE A 1 334 ? -21.708 3.899 3.918 1.00 93.12 334 ILE A O 1
ATOM 2725 N N . GLY A 1 335 ? -20.414 3.226 5.627 1.00 91.94 335 GLY A N 1
ATOM 2726 C CA . GLY A 1 335 ? -19.793 2.087 4.948 1.00 91.94 335 GLY A CA 1
ATOM 2727 C C . GLY A 1 335 ? -18.370 2.355 4.460 1.00 91.94 335 GLY A C 1
ATOM 2728 O O . GLY A 1 335 ? -17.643 1.387 4.238 1.00 91.94 335 GLY A O 1
ATOM 2729 N N . ASP A 1 336 ? -17.946 3.622 4.386 1.00 96.12 336 ASP A N 1
ATOM 2730 C CA . ASP A 1 336 ? -16.549 3.963 4.118 1.00 96.12 336 ASP A CA 1
ATOM 2731 C C . ASP A 1 336 ? -15.649 3.350 5.198 1.00 96.12 336 ASP A C 1
ATOM 2733 O O . ASP A 1 336 ? -16.000 3.305 6.386 1.00 96.12 336 ASP A O 1
ATOM 2737 N N . LYS A 1 337 ? -14.485 2.846 4.797 1.00 97.50 337 LYS A N 1
ATOM 2738 C CA . LYS A 1 337 ? -13.618 2.043 5.664 1.00 97.50 337 LYS A CA 1
ATOM 2739 C C . LYS A 1 337 ? -12.145 2.381 5.476 1.00 97.50 337 LYS A C 1
ATOM 2741 O O . LYS A 1 337 ? -11.722 2.745 4.386 1.00 97.50 337 LYS A O 1
ATOM 2746 N N . CYS A 1 338 ? -11.362 2.244 6.541 1.00 98.56 338 CYS A N 1
ATOM 2747 C CA . CYS A 1 338 ? -9.926 2.499 6.535 1.00 98.56 338 CYS A CA 1
ATOM 2748 C C . CYS A 1 338 ? -9.172 1.385 7.262 1.00 98.56 338 CYS A C 1
ATOM 2750 O O . CYS A 1 338 ? -9.508 1.052 8.402 1.00 98.56 338 CYS A O 1
ATOM 2752 N N . VAL A 1 339 ? -8.142 0.845 6.606 1.00 98.62 339 VAL A N 1
ATOM 2753 C CA . VAL A 1 339 ? -7.098 0.022 7.223 1.00 98.62 339 VAL A CA 1
ATOM 2754 C C . VAL A 1 339 ? -5.779 0.783 7.135 1.00 98.62 339 VAL A C 1
ATOM 2756 O O . VAL A 1 339 ? -5.257 1.012 6.042 1.00 98.62 339 VAL A O 1
ATOM 2759 N N . ILE A 1 340 ? -5.236 1.162 8.290 1.00 97.50 340 ILE A N 1
ATOM 2760 C CA . ILE A 1 340 ? -4.032 1.992 8.394 1.00 97.50 340 ILE A CA 1
ATOM 2761 C C . ILE A 1 340 ? -3.004 1.357 9.327 1.00 97.50 340 ILE A C 1
ATOM 2763 O O . ILE A 1 340 ? -3.348 0.885 10.412 1.00 97.50 340 ILE A O 1
ATOM 2767 N N . VAL A 1 341 ? -1.738 1.359 8.912 1.00 94.75 341 VAL A N 1
ATOM 2768 C CA . VAL A 1 341 ? -0.604 1.036 9.788 1.00 94.75 341 VAL A CA 1
ATOM 2769 C C . VAL A 1 341 ? -0.120 2.310 10.468 1.00 94.75 341 VAL A C 1
ATOM 2771 O O . VAL A 1 341 ? 0.095 3.318 9.808 1.00 94.75 341 VAL A O 1
ATOM 2774 N N . VAL A 1 342 ? 0.079 2.268 11.780 1.00 91.12 342 VAL A N 1
ATOM 2775 C CA . VAL A 1 342 ? 0.511 3.410 12.588 1.00 91.12 342 VAL A CA 1
ATOM 2776 C C . VAL A 1 342 ? 1.587 3.006 13.592 1.00 91.12 342 VAL A C 1
ATOM 2778 O O . VAL A 1 342 ? 1.726 1.833 13.958 1.00 91.12 342 VAL A O 1
ATOM 2781 N N . SER A 1 343 ? 2.358 3.981 14.068 1.00 86.75 343 SER A N 1
ATOM 2782 C CA . SER A 1 343 ? 3.306 3.754 15.158 1.00 86.75 343 SER A CA 1
ATOM 2783 C C . SER A 1 343 ? 2.586 3.644 16.509 1.00 86.75 343 SER A C 1
ATOM 2785 O O . SER A 1 343 ? 1.458 4.111 16.685 1.00 86.75 343 SER A O 1
ATOM 2787 N N . GLN A 1 344 ? 3.261 3.072 17.510 1.00 84.38 344 GLN A N 1
ATOM 2788 C CA . GLN A 1 344 ? 2.756 3.031 18.888 1.00 84.38 344 GLN A CA 1
ATOM 2789 C C . GLN A 1 344 ? 2.401 4.407 19.478 1.00 84.38 344 GLN A C 1
ATOM 2791 O O . GLN A 1 344 ? 1.614 4.478 20.423 1.00 84.38 344 GLN A O 1
ATOM 2796 N N . ASN A 1 345 ? 2.978 5.489 18.945 1.00 82.62 345 ASN A N 1
ATOM 2797 C CA . ASN A 1 345 ? 2.838 6.834 19.494 1.00 82.62 345 ASN A CA 1
ATOM 2798 C C . ASN A 1 345 ? 1.376 7.292 19.464 1.00 82.62 345 ASN A C 1
ATOM 2800 O O . ASN A 1 345 ? 0.881 7.789 20.476 1.00 82.62 345 ASN A O 1
ATOM 2804 N N . ILE A 1 346 ? 0.660 7.022 18.364 1.00 82.69 346 ILE A N 1
ATOM 2805 C CA . ILE A 1 346 ? -0.763 7.371 18.239 1.00 82.69 346 ILE A CA 1
ATOM 2806 C C . ILE A 1 346 ? -1.588 6.699 19.332 1.00 82.69 346 ILE A C 1
ATOM 2808 O O . ILE A 1 346 ? -2.522 7.308 19.834 1.00 82.69 346 ILE A O 1
ATOM 2812 N N . LEU A 1 347 ? -1.257 5.465 19.730 1.00 84.31 347 LEU A N 1
ATOM 2813 C CA . LEU A 1 347 ? -2.075 4.665 20.647 1.00 84.31 347 LEU A CA 1
ATOM 2814 C C . LEU A 1 347 ? -1.773 4.946 22.128 1.00 84.31 347 LEU A C 1
ATOM 2816 O O . LEU A 1 347 ? -2.644 4.728 22.972 1.00 84.31 347 LEU A O 1
ATOM 2820 N N . LEU A 1 348 ? -0.557 5.409 22.441 1.00 80.88 348 LEU A N 1
ATOM 2821 C CA . LEU A 1 348 ? -0.026 5.495 23.809 1.00 80.88 348 LEU A CA 1
ATOM 2822 C C . LEU A 1 348 ? 0.209 6.917 24.317 1.00 80.88 348 LEU A C 1
ATOM 2824 O O . LEU A 1 348 ? 0.172 7.145 25.530 1.00 80.88 348 LEU A O 1
ATOM 2828 N N . ASN A 1 349 ? 0.486 7.871 23.428 1.00 82.56 349 ASN A N 1
ATOM 2829 C CA . ASN A 1 349 ? 0.880 9.205 23.859 1.00 82.56 349 ASN A CA 1
ATOM 2830 C C . ASN A 1 349 ? -0.253 9.903 24.618 1.00 82.56 349 ASN A C 1
ATOM 2832 O O . ASN A 1 349 ? -1.422 9.853 24.233 1.00 82.56 349 ASN A O 1
ATOM 2836 N N . ARG A 1 350 ? 0.105 10.590 25.706 1.00 82.12 350 ARG A N 1
ATOM 2837 C CA . ARG A 1 350 ? -0.838 11.273 26.606 1.00 82.12 350 ARG A CA 1
ATOM 2838 C C . ARG A 1 350 ? -0.923 12.783 26.367 1.00 82.12 350 ARG A C 1
ATOM 2840 O O . ARG A 1 350 ? -1.413 13.498 27.239 1.00 82.12 350 ARG A O 1
ATOM 2847 N N . SER A 1 351 ? -0.428 13.290 25.235 1.00 84.25 351 SER A N 1
ATOM 2848 C CA . SER A 1 351 ? -0.633 14.704 24.915 1.00 84.25 351 SER A CA 1
ATOM 2849 C C . SER A 1 351 ? -2.121 14.967 24.666 1.00 84.25 351 SER A C 1
ATOM 2851 O O . SER A 1 351 ? -2.855 14.069 24.247 1.00 84.25 351 SER A O 1
ATOM 2853 N N . THR A 1 352 ? -2.576 16.195 24.923 1.00 85.12 352 THR A N 1
ATOM 2854 C CA . THR A 1 352 ? -3.978 16.583 24.710 1.00 85.12 352 THR A CA 1
ATOM 2855 C C . THR A 1 352 ? -4.438 16.262 23.288 1.00 85.12 352 THR A C 1
ATOM 2857 O O . THR A 1 352 ? -5.503 15.680 23.115 1.00 85.12 352 THR A O 1
ATOM 2860 N N . ARG A 1 353 ? -3.593 16.544 22.290 1.00 85.44 353 ARG A N 1
ATOM 2861 C CA . ARG A 1 353 ? -3.894 16.312 20.876 1.00 85.44 353 ARG A CA 1
ATOM 2862 C C . ARG A 1 353 ? -4.018 14.829 20.532 1.00 85.44 353 ARG A C 1
ATOM 2864 O O . ARG A 1 353 ? -4.988 14.444 19.893 1.00 85.44 353 ARG A O 1
ATOM 2871 N N . ASP A 1 354 ? -3.098 13.991 21.010 1.00 86.56 354 ASP A N 1
ATOM 2872 C CA . ASP A 1 354 ? -3.181 12.541 20.778 1.00 86.56 354 ASP A CA 1
ATOM 2873 C C . ASP A 1 354 ? -4.472 11.957 21.381 1.00 86.56 354 ASP A C 1
ATOM 2875 O O . ASP A 1 354 ? -5.136 11.110 20.784 1.00 86.56 354 ASP A O 1
ATOM 2879 N N . ILE A 1 355 ? -4.852 12.434 22.573 1.00 87.62 355 ILE A N 1
ATOM 2880 C CA . ILE A 1 355 ? -6.092 12.028 23.241 1.00 87.62 355 ILE A CA 1
ATOM 2881 C C . ILE A 1 355 ? -7.316 12.475 22.432 1.00 87.62 355 ILE A C 1
ATOM 2883 O O . ILE A 1 355 ? -8.228 11.672 22.257 1.00 87.62 355 ILE A O 1
ATOM 2887 N N . GLU A 1 356 ? -7.343 13.713 21.933 1.00 89.88 356 GLU A N 1
ATOM 2888 C CA . GLU A 1 356 ? -8.444 14.251 21.119 1.00 89.88 356 GLU A CA 1
ATOM 2889 C C . GLU A 1 356 ? -8.634 13.476 19.808 1.00 89.88 356 GLU A C 1
ATOM 2891 O O . GLU A 1 356 ? -9.765 13.157 19.438 1.00 89.88 356 GLU A O 1
ATOM 2896 N N . VAL A 1 357 ? -7.543 13.114 19.127 1.00 91.94 357 VAL A N 1
ATOM 2897 C CA . VAL A 1 357 ? -7.596 12.320 17.888 1.00 91.94 357 VAL A CA 1
ATOM 2898 C C . VAL A 1 357 ? -8.170 10.931 18.161 1.00 91.94 357 VAL A C 1
ATOM 2900 O O . VAL A 1 357 ? -9.091 10.493 17.465 1.00 91.94 357 VAL A O 1
ATOM 2903 N N . ARG A 1 358 ? -7.699 10.246 19.214 1.00 92.19 358 ARG A N 1
ATOM 2904 C CA . ARG A 1 358 ? -8.243 8.933 19.604 1.00 92.19 358 ARG A CA 1
ATOM 2905 C C . ARG A 1 358 ? -9.688 9.017 20.083 1.00 92.19 358 ARG A C 1
ATOM 2907 O O . ARG A 1 358 ? -10.487 8.136 19.774 1.00 92.19 358 ARG A O 1
ATOM 2914 N N . GLU A 1 359 ? -10.041 10.080 20.796 1.00 92.19 359 GLU A N 1
ATOM 2915 C CA . GLU A 1 359 ? -11.415 10.357 21.203 1.00 92.19 359 GLU A CA 1
ATOM 2916 C C . GLU A 1 359 ? -12.328 10.518 19.982 1.00 92.19 359 GLU A C 1
ATOM 2918 O O . GLU A 1 359 ? -13.374 9.869 19.908 1.00 92.19 359 GLU A O 1
ATOM 2923 N N . LYS A 1 360 ? -11.914 11.316 18.989 1.00 93.19 360 LYS A N 1
ATOM 2924 C CA . LYS A 1 360 ? -12.625 11.484 17.713 1.00 93.19 360 LYS A CA 1
ATOM 2925 C C . LYS A 1 360 ? -12.754 10.144 16.982 1.00 93.19 360 LYS A C 1
ATOM 2927 O O . LYS A 1 360 ? -13.839 9.842 16.486 1.00 93.19 360 LYS A O 1
ATOM 2932 N N . LEU A 1 361 ? -11.696 9.328 16.946 1.00 95.44 361 LEU A N 1
ATOM 2933 C CA . LEU A 1 361 ? -11.707 7.998 16.326 1.00 95.44 361 LEU A CA 1
ATOM 2934 C C . LEU A 1 361 ? -12.754 7.084 16.976 1.00 95.44 361 LEU A C 1
ATOM 2936 O O . LEU A 1 361 ? -13.634 6.579 16.288 1.00 95.44 361 LEU A O 1
ATOM 2940 N N . VAL A 1 362 ? -12.705 6.916 18.299 1.00 93.69 362 VAL A N 1
ATOM 2941 C CA . VAL A 1 362 ? -13.602 6.004 19.033 1.00 93.69 362 VAL A CA 1
ATOM 2942 C C . VAL A 1 362 ? -15.052 6.500 19.027 1.00 93.69 362 VAL A C 1
ATOM 2944 O O . VAL A 1 362 ? -15.982 5.694 18.930 1.00 93.69 362 VAL A O 1
ATOM 2947 N N . ASN A 1 363 ? -15.270 7.816 19.119 1.00 92.75 363 ASN A N 1
ATOM 2948 C CA . ASN A 1 363 ? -16.614 8.383 19.232 1.00 92.75 363 ASN A CA 1
ATOM 2949 C C . ASN A 1 363 ? -17.341 8.532 17.889 1.00 92.75 363 ASN A C 1
ATOM 2951 O O . ASN A 1 363 ? -18.562 8.376 17.859 1.00 92.75 363 ASN A O 1
ATOM 2955 N N . ASN A 1 364 ? -16.620 8.803 16.796 1.00 94.62 364 ASN A N 1
ATOM 2956 C CA . ASN A 1 364 ? -17.232 9.112 15.496 1.00 94.62 364 ASN A CA 1
ATOM 2957 C C . ASN A 1 364 ? -17.098 7.985 14.463 1.00 94.62 364 ASN A C 1
ATOM 2959 O O . ASN A 1 364 ? -17.751 8.045 13.415 1.00 94.62 364 ASN A O 1
ATOM 2963 N N . PHE A 1 365 ? -16.263 6.985 14.748 1.00 96.75 365 PHE A N 1
ATOM 2964 C CA . PHE A 1 365 ? -16.034 5.824 13.898 1.00 96.75 365 PHE A CA 1
ATOM 2965 C C . PHE A 1 365 ? -16.150 4.539 14.708 1.00 96.75 365 PHE A C 1
ATOM 2967 O O . PHE A 1 365 ? -15.998 4.512 15.932 1.00 96.75 365 PHE A O 1
ATOM 2974 N N . ASN A 1 366 ? -16.416 3.456 13.989 1.00 96.00 366 ASN A N 1
ATOM 2975 C CA . ASN A 1 366 ? -16.469 2.119 14.537 1.00 96.00 366 ASN A CA 1
ATOM 2976 C C . ASN A 1 366 ? -15.085 1.500 14.358 1.00 96.00 366 ASN A C 1
ATOM 2978 O O . ASN A 1 366 ? -14.782 0.980 13.283 1.00 96.00 366 ASN A O 1
ATOM 2982 N N . LEU A 1 367 ? -14.228 1.631 15.370 1.00 96.44 367 LEU A N 1
ATOM 2983 C CA . LEU A 1 367 ? -12.922 0.989 15.442 1.00 96.44 367 LEU A CA 1
ATOM 2984 C C . LEU A 1 367 ? -13.142 -0.497 15.708 1.00 96.44 367 LEU A C 1
ATOM 2986 O O . LEU A 1 367 ? -13.443 -0.918 16.820 1.00 96.44 367 LEU A O 1
ATOM 2990 N N . ARG A 1 368 ? -13.039 -1.289 14.644 1.00 94.94 368 ARG A N 1
ATOM 2991 C CA . ARG A 1 368 ? -13.374 -2.711 14.649 1.00 94.94 368 ARG A CA 1
ATOM 2992 C C . ARG A 1 368 ? -12.244 -3.546 15.226 1.00 94.94 368 ARG A C 1
ATOM 2994 O O . ARG A 1 368 ? -12.512 -4.504 15.945 1.00 94.94 368 ARG A O 1
ATOM 3001 N N . MET A 1 369 ? -11.005 -3.204 14.870 1.00 94.75 369 MET A N 1
ATOM 3002 C CA . MET A 1 369 ? -9.841 -4.028 15.170 1.00 94.75 369 MET A CA 1
ATOM 3003 C C . MET A 1 369 ? -8.577 -3.192 15.382 1.00 94.75 369 MET A C 1
ATOM 3005 O O . MET A 1 369 ? -8.324 -2.240 14.641 1.00 94.75 369 MET A O 1
ATOM 3009 N N . VAL A 1 370 ? -7.776 -3.586 16.372 1.00 95.38 370 VAL A N 1
ATOM 3010 C CA . VAL A 1 370 ? -6.437 -3.064 16.663 1.00 95.38 370 VAL A CA 1
ATOM 3011 C C . VAL A 1 370 ? -5.475 -4.245 16.738 1.00 95.38 370 VAL A C 1
ATOM 3013 O O . VAL A 1 370 ? -5.611 -5.111 17.601 1.00 95.38 370 VAL A O 1
ATOM 3016 N N . VAL A 1 371 ? -4.492 -4.293 15.844 1.00 94.12 371 VAL A N 1
ATOM 3017 C CA . VAL A 1 371 ? -3.526 -5.396 15.765 1.00 94.12 371 VAL A CA 1
ATOM 3018 C C . VAL A 1 371 ? -2.140 -4.879 16.097 1.00 94.12 371 VAL A C 1
ATOM 3020 O O . VAL A 1 371 ? -1.623 -4.042 15.368 1.00 94.12 371 VAL A O 1
ATOM 3023 N N . GLN A 1 372 ? -1.515 -5.389 17.153 1.00 92.88 372 GLN A N 1
ATOM 3024 C CA . GLN A 1 372 ? -0.094 -5.180 17.402 1.00 92.88 372 GLN A CA 1
ATOM 3025 C C . GLN A 1 372 ? 0.714 -6.168 16.553 1.00 92.88 372 GLN A C 1
ATOM 3027 O O . GLN A 1 372 ? 0.620 -7.384 16.750 1.00 92.88 372 GLN A O 1
ATOM 3032 N N . LEU A 1 373 ? 1.498 -5.634 15.618 1.00 91.25 373 LEU A N 1
ATOM 3033 C CA . LEU A 1 373 ? 2.335 -6.416 14.709 1.00 91.25 373 LEU A CA 1
ATOM 3034 C C . LEU A 1 373 ? 3.638 -6.858 15.404 1.00 91.25 373 LEU A C 1
ATOM 3036 O O . LEU A 1 373 ? 4.112 -6.160 16.312 1.00 91.25 373 LEU A O 1
ATOM 3040 N N . PRO A 1 374 ? 4.261 -7.978 14.981 1.00 87.88 374 PRO A N 1
ATOM 3041 C CA . PRO A 1 374 ? 5.556 -8.394 15.511 1.00 87.88 374 PRO A CA 1
ATOM 3042 C C . PRO A 1 374 ? 6.631 -7.318 15.269 1.00 87.88 374 PRO A C 1
ATOM 3044 O O . PRO A 1 374 ? 6.632 -6.712 14.189 1.00 87.88 374 PRO A O 1
ATOM 3047 N N . PRO A 1 375 ? 7.564 -7.072 16.210 1.00 81.81 375 PRO A N 1
ATOM 3048 C CA . PRO A 1 375 ? 8.608 -6.051 16.057 1.00 81.81 375 PRO A CA 1
ATOM 3049 C C . PRO A 1 375 ? 9.445 -6.195 14.777 1.00 81.81 375 PRO A C 1
ATOM 3051 O O . PRO A 1 375 ? 9.876 -5.198 14.209 1.00 81.81 375 PRO A O 1
ATOM 3054 N N . GLU A 1 376 ? 9.640 -7.425 14.298 1.00 81.50 376 GLU A N 1
ATOM 3055 C CA . GLU A 1 376 ? 10.388 -7.750 13.081 1.00 81.50 376 GLU A CA 1
ATOM 3056 C C . GLU A 1 376 ? 9.643 -7.457 11.766 1.00 81.50 376 GLU A C 1
ATOM 3058 O O . GLU A 1 376 ? 10.224 -7.599 10.691 1.00 81.50 376 GLU A O 1
ATOM 3063 N N . THR A 1 377 ? 8.367 -7.056 11.809 1.00 85.31 377 THR A N 1
ATOM 3064 C CA . THR A 1 377 ? 7.540 -6.876 10.598 1.00 85.31 377 THR A CA 1
ATOM 3065 C C . THR A 1 377 ? 8.173 -5.898 9.612 1.00 85.31 377 THR A C 1
ATOM 3067 O O . THR A 1 377 ? 8.231 -6.170 8.416 1.00 85.31 377 THR A O 1
ATOM 3070 N N . PHE A 1 378 ? 8.686 -4.777 10.117 1.00 82.38 378 PHE A N 1
ATOM 3071 C CA . PHE A 1 378 ? 9.266 -3.704 9.310 1.00 82.38 378 PHE A CA 1
ATOM 3072 C C . PHE A 1 378 ? 10.790 -3.654 9.412 1.00 82.38 378 PHE A C 1
ATOM 3074 O O . PHE A 1 378 ? 11.394 -2.608 9.185 1.00 82.38 378 PHE A O 1
ATOM 3081 N N . ASP A 1 379 ? 11.443 -4.764 9.746 1.00 75.19 379 ASP A N 1
ATOM 3082 C CA . ASP A 1 379 ? 12.901 -4.826 9.758 1.00 75.19 379 ASP A CA 1
ATOM 3083 C C . ASP A 1 379 ? 13.475 -4.592 8.340 1.00 75.19 379 ASP A C 1
ATOM 3085 O O . ASP A 1 379 ? 12.974 -5.163 7.367 1.00 75.19 379 ASP A O 1
ATOM 3089 N N . PRO A 1 380 ? 14.564 -3.811 8.175 1.00 69.25 380 PRO A N 1
ATOM 3090 C CA . PRO A 1 380 ? 15.364 -3.119 9.192 1.00 69.25 380 PRO A CA 1
ATOM 3091 C C . PRO A 1 380 ? 14.975 -1.635 9.392 1.00 69.25 380 PRO A C 1
ATOM 3093 O O . PRO A 1 380 ? 15.813 -0.835 9.816 1.00 69.25 380 PRO A O 1
ATOM 3096 N N . PHE A 1 381 ? 13.767 -1.236 8.995 1.00 71.44 381 PHE A N 1
ATOM 3097 C CA . PHE A 1 381 ? 13.323 0.156 8.958 1.00 71.44 381 PHE A CA 1
ATOM 3098 C C . PHE A 1 381 ? 12.936 0.696 10.338 1.00 71.44 381 PHE A C 1
ATOM 3100 O O . PHE A 1 381 ? 13.339 1.802 10.693 1.00 71.44 381 PHE A O 1
ATOM 3107 N N . THR A 1 382 ? 12.205 -0.081 11.138 1.00 75.00 382 THR A N 1
ATOM 3108 C CA . THR A 1 382 ? 11.846 0.278 12.516 1.00 75.00 382 THR A CA 1
ATOM 3109 C C . THR A 1 382 ? 11.858 -0.951 13.418 1.00 75.00 382 THR A C 1
ATOM 3111 O O . THR A 1 382 ? 11.559 -2.053 12.973 1.00 75.00 382 THR A O 1
ATOM 3114 N N . HIS A 1 383 ? 12.206 -0.736 14.687 1.00 71.38 383 HIS A N 1
ATOM 3115 C CA . HIS A 1 383 ? 12.111 -1.733 15.759 1.00 71.38 383 HIS A CA 1
ATOM 3116 C C . HIS A 1 383 ? 11.067 -1.339 16.816 1.00 71.38 383 HIS A C 1
ATOM 3118 O O . HIS A 1 383 ? 10.893 -2.040 17.813 1.00 71.38 383 HIS A O 1
ATOM 3124 N N . TYR A 1 384 ? 10.400 -0.193 16.637 1.00 79.00 384 TYR A N 1
ATOM 3125 C CA . TYR A 1 384 ? 9.306 0.214 17.510 1.00 79.00 384 TYR A CA 1
ATOM 3126 C C . TYR A 1 384 ? 8.056 -0.616 17.199 1.00 79.00 384 TYR A C 1
ATOM 3128 O O . TYR A 1 384 ? 7.810 -0.913 16.028 1.00 79.00 384 TYR A O 1
ATOM 3136 N N . PRO A 1 385 ? 7.239 -0.956 18.211 1.00 83.62 385 PRO A N 1
ATOM 3137 C CA . PRO A 1 385 ? 5.938 -1.568 17.994 1.00 83.62 385 PRO A CA 1
ATOM 3138 C C . PRO A 1 385 ? 5.088 -0.764 17.006 1.00 83.62 385 PRO A C 1
ATOM 3140 O O . PRO A 1 385 ? 4.977 0.463 17.097 1.00 83.62 385 PRO A O 1
ATOM 3143 N N . THR A 1 386 ? 4.479 -1.483 16.073 1.00 89.44 386 THR A N 1
ATOM 3144 C CA . THR A 1 386 ? 3.584 -0.937 15.053 1.00 89.44 386 THR A CA 1
ATOM 3145 C C . THR A 1 386 ? 2.222 -1.589 15.189 1.00 89.44 386 THR A C 1
ATOM 3147 O O . THR A 1 386 ? 2.099 -2.726 15.660 1.00 89.44 386 THR A O 1
ATOM 3150 N N . TYR A 1 387 ? 1.193 -0.839 14.817 1.00 93.19 387 TYR A N 1
ATOM 3151 C CA . TYR A 1 387 ? -0.187 -1.259 14.955 1.00 93.19 387 TYR A CA 1
ATOM 3152 C C . TYR A 1 387 ? -0.913 -1.121 13.630 1.00 93.19 387 TYR A C 1
ATOM 3154 O O . TYR A 1 387 ? -0.685 -0.169 12.893 1.00 93.19 387 TYR A O 1
ATOM 3162 N N . LEU A 1 388 ? -1.818 -2.047 13.351 1.00 96.19 388 LEU A N 1
ATOM 3163 C CA . LEU A 1 388 ? -2.803 -1.913 12.291 1.00 96.19 388 LEU A CA 1
ATOM 3164 C C . LEU A 1 388 ? -4.150 -1.579 12.928 1.00 96.19 388 LEU A C 1
ATOM 3166 O O . LEU A 1 388 ? -4.605 -2.274 13.838 1.00 96.19 388 LEU A O 1
ATOM 3170 N N . LEU A 1 389 ? -4.780 -0.513 12.447 1.00 97.50 389 LEU A N 1
ATOM 3171 C CA . LEU A 1 389 ? -6.120 -0.099 12.843 1.00 97.50 389 LEU A CA 1
ATOM 3172 C C . LEU A 1 389 ? -7.078 -0.379 11.691 1.00 97.50 389 LEU A C 1
ATOM 3174 O O . LEU A 1 389 ? -6.802 0.005 10.556 1.00 97.50 389 LEU A O 1
ATOM 3178 N N . PHE A 1 390 ? -8.216 -1.001 11.990 1.00 98.06 390 PHE A N 1
ATOM 3179 C CA . PHE A 1 390 ? -9.328 -1.121 11.052 1.00 98.06 390 PHE A CA 1
ATOM 3180 C C . PHE A 1 390 ? -10.571 -0.454 11.623 1.00 98.06 390 PHE A C 1
ATOM 3182 O O . PHE A 1 390 ? -11.090 -0.874 12.661 1.00 98.06 390 PHE A O 1
ATOM 3189 N N . PHE A 1 391 ? -11.061 0.579 10.943 1.00 97.94 391 PHE A N 1
ATOM 3190 C CA . PHE A 1 391 ? -12.244 1.322 11.361 1.00 97.94 391 PHE A CA 1
ATOM 3191 C C . PHE A 1 391 ? -13.134 1.709 10.184 1.00 97.94 391 PHE A C 1
ATOM 3193 O O . PHE A 1 391 ? -12.701 1.762 9.034 1.00 97.94 391 PHE A O 1
ATOM 3200 N N . GLN A 1 392 ? -14.409 1.959 10.481 1.00 97.00 392 GLN A N 1
ATOM 3201 C CA . GLN A 1 392 ? -15.428 2.248 9.475 1.00 97.00 392 GLN A CA 1
ATOM 3202 C C . GLN A 1 392 ? -16.321 3.410 9.897 1.00 97.00 392 GLN A C 1
ATOM 3204 O O . GLN A 1 392 ? -16.633 3.585 11.081 1.00 97.00 392 GLN A O 1
ATOM 3209 N N . LYS A 1 393 ? -16.824 4.155 8.915 1.00 95.81 393 LYS A N 1
ATOM 3210 C CA . LYS A 1 393 ? -17.887 5.135 9.104 1.00 95.81 393 LYS A CA 1
ATOM 3211 C C . LYS A 1 393 ? -19.219 4.405 9.268 1.00 95.81 393 LYS A C 1
ATOM 3213 O O . LYS A 1 393 ? -19.922 4.118 8.310 1.00 95.81 393 LYS A O 1
ATOM 3218 N N . SER A 1 394 ? -19.559 4.048 10.501 1.00 91.19 394 SER A N 1
ATOM 3219 C CA . SER A 1 394 ? -20.847 3.406 10.829 1.00 91.19 394 SER A CA 1
ATOM 3220 C C . SER A 1 394 ? -21.416 3.856 12.178 1.00 91.19 394 SER A C 1
ATOM 3222 O O . SER A 1 394 ? -22.320 3.229 12.720 1.00 91.19 394 SER A O 1
ATOM 3224 N N . GLY A 1 395 ? -20.905 4.970 12.710 1.00 86.75 395 GLY A N 1
ATOM 3225 C CA . GLY A 1 395 ? -21.215 5.455 14.051 1.00 86.75 395 GLY A CA 1
ATOM 3226 C C . GLY A 1 395 ? -20.122 5.094 15.051 1.00 86.75 395 GLY A C 1
ATOM 3227 O O . GLY A 1 395 ? -19.003 4.773 14.664 1.00 86.75 395 GLY A O 1
ATOM 3228 N N . ARG A 1 396 ? -20.449 5.201 16.337 1.00 90.19 396 ARG A N 1
ATOM 3229 C CA . ARG A 1 396 ? -19.522 5.033 17.461 1.00 90.19 396 ARG A CA 1
ATOM 3230 C C . ARG A 1 396 ? -19.027 3.587 17.599 1.00 90.19 396 ARG A C 1
ATOM 3232 O O . ARG A 1 396 ? -19.786 2.650 17.363 1.00 90.19 396 ARG A O 1
ATOM 3239 N N . SER A 1 397 ? -17.791 3.416 18.067 1.00 89.00 397 SER A N 1
ATOM 3240 C CA . SER A 1 397 ? -17.260 2.115 18.498 1.00 89.00 397 SER A CA 1
ATOM 3241 C C . SER A 1 397 ? -18.037 1.589 19.706 1.00 89.00 397 SER A C 1
ATOM 3243 O O . SER A 1 397 ? -18.266 2.338 20.648 1.00 89.00 397 SER A O 1
ATOM 3245 N N . ASP A 1 398 ? -18.416 0.314 19.705 1.00 89.25 398 ASP A N 1
ATOM 3246 C CA . ASP A 1 398 ? -19.053 -0.333 20.862 1.00 89.25 398 ASP A CA 1
ATOM 3247 C C . ASP A 1 398 ? -18.071 -1.296 21.528 1.00 89.25 398 ASP A C 1
ATOM 3249 O O . ASP A 1 398 ? -17.519 -0.989 22.582 1.00 89.25 398 ASP A O 1
ATOM 3253 N N . LYS A 1 399 ? -17.738 -2.385 20.830 1.00 90.31 399 LYS A N 1
ATOM 3254 C CA . LYS A 1 399 ? -16.676 -3.323 21.197 1.00 90.31 399 LYS A CA 1
ATOM 3255 C C . LYS A 1 399 ? -15.548 -3.294 20.174 1.00 90.31 399 LYS A C 1
ATOM 3257 O O . LYS A 1 399 ? -15.807 -3.228 18.972 1.00 90.31 399 LYS A O 1
ATOM 3262 N N . ILE A 1 400 ? -14.316 -3.401 20.658 1.00 91.69 400 ILE A N 1
ATOM 3263 C CA . ILE A 1 400 ? -13.103 -3.342 19.839 1.00 91.69 400 ILE A CA 1
ATOM 3264 C C . ILE A 1 400 ? -12.316 -4.640 20.017 1.00 91.69 400 ILE A C 1
ATOM 3266 O O . ILE A 1 400 ? -12.026 -5.037 21.149 1.00 91.69 400 ILE A O 1
ATOM 3270 N N . LEU A 1 401 ? -11.963 -5.285 18.902 1.00 92.06 401 LEU A N 1
ATOM 3271 C CA . LEU A 1 401 ? -11.128 -6.484 18.882 1.00 92.06 401 LEU A CA 1
ATOM 3272 C C . LEU A 1 401 ? -9.645 -6.099 18.903 1.00 92.06 401 LEU A C 1
ATOM 3274 O O . LEU A 1 401 ? -9.137 -5.491 17.964 1.00 92.06 401 LEU A O 1
ATOM 3278 N N . TYR A 1 402 ? -8.934 -6.498 19.945 1.00 91.25 402 TYR A N 1
ATOM 3279 C CA . TYR A 1 402 ? -7.492 -6.346 20.057 1.00 91.25 402 TYR A CA 1
ATOM 3280 C C . TYR A 1 402 ? -6.797 -7.675 19.781 1.00 91.25 402 TYR A C 1
ATOM 3282 O O . TYR A 1 402 ? -7.163 -8.704 20.351 1.00 91.25 402 TYR A O 1
ATOM 3290 N N . CYS A 1 403 ? -5.764 -7.652 18.944 1.00 90.06 403 CYS A N 1
ATOM 3291 C CA . CYS A 1 403 ? -4.952 -8.826 18.640 1.00 90.06 403 CYS A CA 1
ATOM 3292 C C . CYS A 1 403 ? -3.461 -8.505 18.768 1.00 90.06 403 CYS A C 1
ATOM 3294 O O . CYS A 1 403 ? -2.987 -7.526 18.198 1.00 90.06 403 CYS A O 1
ATOM 3296 N N . LYS A 1 404 ? -2.703 -9.338 19.482 1.00 89.12 404 LYS A N 1
ATOM 3297 C CA . LYS A 1 404 ? -1.235 -9.293 19.518 1.00 89.12 404 LYS A CA 1
ATOM 3298 C C . LYS A 1 404 ? -0.701 -10.494 18.768 1.00 89.12 404 LYS A C 1
ATOM 3300 O O . LYS A 1 404 ? -0.908 -11.629 19.202 1.00 89.12 404 LYS A O 1
ATOM 3305 N N . MET A 1 405 ? 0.019 -10.245 17.689 1.00 86.50 405 MET A N 1
ATOM 3306 C CA . MET A 1 405 ? 0.783 -11.297 17.033 1.00 86.50 405 MET A CA 1
ATOM 3307 C C . MET A 1 405 ? 2.043 -11.566 17.859 1.00 86.50 405 MET A C 1
ATOM 3309 O O . MET A 1 405 ? 2.758 -10.628 18.226 1.00 86.50 405 MET A O 1
ATOM 3313 N N . GLN A 1 406 ? 2.298 -12.826 18.215 1.00 75.19 406 GLN A N 1
ATOM 3314 C CA . GLN A 1 406 ? 3.501 -13.162 18.967 1.00 75.19 406 GLN A CA 1
ATOM 3315 C C . GLN A 1 406 ? 4.720 -13.249 18.051 1.00 75.19 406 GLN A C 1
ATOM 3317 O O . GLN A 1 406 ? 4.649 -13.667 16.897 1.00 75.19 406 GLN A O 1
ATOM 3322 N N . GLN A 1 407 ? 5.870 -12.896 18.614 1.00 68.94 407 GLN A N 1
ATOM 3323 C CA . GLN A 1 407 ? 7.158 -13.155 17.995 1.00 68.94 407 GLN A CA 1
ATOM 3324 C C . GLN A 1 407 ? 7.447 -14.659 18.072 1.00 68.94 407 GLN A C 1
ATOM 3326 O O . GLN A 1 407 ? 7.562 -15.205 19.173 1.00 68.94 407 GLN A O 1
ATOM 3331 N N . GLN A 1 408 ? 7.604 -15.344 16.936 1.00 64.88 408 GLN A N 1
ATOM 3332 C CA . GLN A 1 408 ? 8.112 -16.718 16.985 1.00 64.88 408 GLN A CA 1
ATOM 3333 C C . GLN A 1 408 ? 9.618 -16.680 17.249 1.00 64.88 408 GLN A C 1
ATOM 3335 O O . GLN A 1 408 ? 10.368 -15.966 16.580 1.00 64.88 408 GLN A O 1
ATOM 3340 N N . LYS A 1 409 ? 10.071 -17.451 18.242 1.00 56.88 409 LYS A N 1
ATOM 3341 C CA . LYS A 1 409 ? 11.495 -17.574 18.568 1.00 56.88 409 LYS A CA 1
ATOM 3342 C C . LYS A 1 409 ? 12.213 -18.301 17.428 1.00 56.88 409 LYS A C 1
ATOM 3344 O O . LYS A 1 409 ? 11.958 -19.479 17.194 1.00 56.88 409 LYS A O 1
ATOM 3349 N N . GLU A 1 410 ? 13.127 -17.624 16.737 1.00 55.34 410 GLU A N 1
ATOM 3350 C CA . GLU A 1 410 ? 13.982 -18.280 15.745 1.00 55.34 410 GLU A CA 1
ATOM 3351 C C . GLU A 1 410 ? 15.097 -19.101 16.402 1.00 55.34 410 GLU A C 1
ATOM 3353 O O . GLU A 1 410 ? 15.785 -18.656 17.318 1.00 55.34 410 GLU A O 1
ATOM 3358 N N . THR A 1 411 ? 15.327 -20.292 15.852 1.00 49.66 411 THR A N 1
ATOM 3359 C CA . THR A 1 411 ? 16.492 -21.150 16.112 1.00 49.66 411 THR A CA 1
ATOM 3360 C C . THR A 1 411 ? 17.678 -20.841 15.181 1.00 49.66 411 THR A C 1
ATOM 3362 O O . THR A 1 411 ? 18.734 -21.461 15.304 1.00 49.66 411 THR A O 1
ATOM 3365 N N . SER A 1 412 ? 17.542 -19.889 14.244 1.00 52.50 412 SER A N 1
ATOM 3366 C CA . SER A 1 412 ? 18.496 -19.637 13.150 1.00 52.50 412 SER A CA 1
ATOM 3367 C C . SER A 1 412 ? 19.113 -18.225 13.176 1.00 52.50 412 SER A C 1
ATOM 3369 O O . SER A 1 412 ? 18.514 -17.282 13.674 1.00 52.50 412 SER A O 1
ATOM 3371 N N . LYS A 1 413 ? 20.321 -18.066 12.604 1.00 49.75 413 LYS A N 1
ATOM 3372 C CA . LYS A 1 413 ? 21.050 -16.779 12.491 1.00 49.75 413 LYS A CA 1
ATOM 3373 C C . LYS A 1 413 ? 20.567 -15.865 11.342 1.00 49.75 413 LYS A C 1
ATOM 3375 O O . LYS A 1 413 ? 21.121 -14.778 11.176 1.00 49.75 413 LYS A O 1
ATOM 3380 N N . LYS A 1 414 ? 19.619 -16.297 10.499 1.00 53.78 414 LYS A N 1
ATOM 3381 C CA . LYS A 1 414 ? 19.071 -15.472 9.402 1.00 53.78 414 LYS A CA 1
ATOM 3382 C C . LYS A 1 414 ? 17.856 -14.701 9.910 1.00 53.78 414 LYS A C 1
ATOM 3384 O O . LYS A 1 414 ? 17.045 -15.292 10.593 1.00 53.78 414 LYS A O 1
ATOM 3389 N N . LYS A 1 415 ? 17.729 -13.420 9.542 1.00 60.78 415 LYS A N 1
ATOM 3390 C CA . LYS A 1 415 ? 16.564 -12.592 9.895 1.00 60.78 415 LYS A CA 1
ATOM 3391 C C . LYS A 1 415 ? 15.278 -13.169 9.284 1.00 60.78 415 LYS A C 1
ATOM 3393 O O . LYS A 1 415 ? 15.193 -13.239 8.054 1.00 60.78 415 LYS A O 1
ATOM 3398 N N . ARG A 1 416 ? 14.296 -13.518 10.120 1.00 67.19 416 ARG A N 1
ATOM 3399 C CA . ARG A 1 416 ? 12.932 -13.885 9.707 1.00 67.19 416 ARG A CA 1
ATOM 3400 C C . ARG A 1 416 ? 12.254 -12.795 8.882 1.00 67.19 416 ARG A C 1
ATOM 3402 O O . ARG A 1 416 ? 12.405 -11.612 9.169 1.00 67.19 416 ARG A O 1
ATOM 3409 N N . GLN A 1 417 ? 11.446 -13.202 7.910 1.00 71.06 417 GLN A N 1
ATOM 3410 C CA . GLN A 1 417 ? 10.428 -12.346 7.300 1.00 71.06 417 GLN A CA 1
ATOM 3411 C C . GLN A 1 417 ? 9.054 -12.871 7.713 1.00 71.06 417 GLN A C 1
ATOM 3413 O O . GLN A 1 417 ? 8.863 -14.087 7.764 1.00 71.06 417 GLN A O 1
ATOM 3418 N N . ILE A 1 418 ? 8.121 -11.963 8.003 1.00 80.06 418 ILE A N 1
ATOM 3419 C CA . ILE A 1 418 ? 6.726 -12.323 8.273 1.00 80.06 418 ILE A CA 1
ATOM 3420 C C . ILE A 1 418 ? 6.116 -13.003 7.041 1.00 80.06 418 ILE A C 1
ATOM 3422 O O . ILE A 1 418 ? 6.423 -12.603 5.915 1.00 80.06 418 ILE A O 1
ATOM 3426 N N . ARG A 1 419 ? 5.292 -14.036 7.241 1.00 84.19 419 ARG A N 1
ATOM 3427 C CA . ARG A 1 419 ? 4.689 -14.833 6.156 1.00 84.19 419 ARG A CA 1
ATOM 3428 C C . ARG A 1 419 ? 3.164 -14.729 6.133 1.00 84.19 419 ARG A C 1
ATOM 3430 O O . ARG A 1 419 ? 2.561 -14.243 7.085 1.00 84.19 419 ARG A O 1
ATOM 3437 N N . ASP A 1 420 ? 2.545 -15.184 5.044 1.00 85.62 420 ASP A N 1
ATOM 3438 C CA . ASP A 1 420 ? 1.084 -15.150 4.876 1.00 85.62 420 ASP A CA 1
ATOM 3439 C C . ASP A 1 420 ? 0.351 -15.992 5.919 1.00 85.62 420 ASP A C 1
ATOM 3441 O O . ASP A 1 420 ? -0.674 -15.556 6.440 1.00 85.62 420 ASP A O 1
ATOM 3445 N N . GLU A 1 421 ? 0.903 -17.152 6.284 1.00 85.81 421 GLU A N 1
ATOM 3446 C CA . GLU A 1 421 ? 0.242 -18.098 7.189 1.00 85.81 421 GLU A CA 1
ATOM 3447 C C . GLU A 1 421 ? 0.010 -17.493 8.584 1.00 85.81 421 GLU A C 1
ATOM 3449 O O . GLU A 1 421 ? -0.953 -17.832 9.271 1.00 85.81 421 GLU A O 1
ATOM 3454 N N . GLU A 1 422 ? 0.870 -16.554 8.992 1.00 84.56 422 GLU A N 1
ATOM 3455 C CA . GLU A 1 422 ? 0.752 -15.830 10.262 1.00 84.56 422 GLU A CA 1
ATOM 3456 C C . GLU A 1 422 ? -0.445 -14.869 10.258 1.00 84.56 422 GLU A C 1
ATOM 3458 O O . GLU A 1 422 ? -1.080 -14.649 11.287 1.00 84.56 422 GLU A O 1
ATOM 3463 N N . PHE A 1 423 ? -0.792 -14.323 9.091 1.00 89.56 423 PHE A N 1
ATOM 3464 C CA . PHE A 1 423 ? -1.948 -13.448 8.914 1.00 89.56 423 PHE A CA 1
ATOM 3465 C C . PHE A 1 423 ? -3.245 -14.217 8.628 1.00 89.56 423 PHE A C 1
ATOM 3467 O O . PHE A 1 423 ? -4.328 -13.726 8.951 1.00 89.56 423 PHE A O 1
ATOM 3474 N N . ASP A 1 424 ? -3.175 -15.428 8.071 1.00 87.88 424 ASP A N 1
ATOM 3475 C CA . ASP A 1 424 ? -4.358 -16.264 7.822 1.00 87.88 424 ASP A CA 1
ATOM 3476 C C . ASP A 1 424 ? -5.057 -16.684 9.129 1.00 87.88 424 ASP A C 1
ATOM 3478 O O . ASP A 1 424 ? -6.293 -16.718 9.206 1.00 87.88 424 ASP A O 1
ATOM 3482 N N . GLN A 1 425 ? -4.290 -16.914 10.202 1.00 84.62 425 GLN A N 1
ATOM 3483 C CA . GLN A 1 425 ? -4.866 -17.124 11.534 1.00 84.62 425 GLN A CA 1
ATOM 3484 C C . GLN A 1 425 ? -5.658 -15.889 11.997 1.00 84.62 425 GLN A C 1
ATOM 3486 O O . GLN A 1 425 ? -6.772 -16.011 12.510 1.00 84.62 425 GLN A O 1
ATOM 3491 N N . LEU A 1 426 ? -5.115 -14.689 11.777 1.00 88.38 426 LEU A N 1
ATOM 3492 C CA . LEU A 1 426 ? -5.746 -13.428 12.166 1.00 88.38 426 LEU A CA 1
ATOM 3493 C C . LEU A 1 426 ? -7.028 -13.156 11.364 1.00 88.38 426 LEU A C 1
ATOM 3495 O O . LEU A 1 426 ? -8.023 -12.697 11.925 1.00 88.38 426 LEU A O 1
ATOM 3499 N N . LEU A 1 427 ? -7.047 -13.512 10.076 1.00 89.62 427 LEU A N 1
ATOM 3500 C CA . LEU A 1 427 ? -8.258 -13.473 9.248 1.00 89.62 427 LEU A CA 1
ATOM 3501 C C . LEU A 1 427 ? -9.329 -14.441 9.745 1.00 89.62 427 LEU A C 1
ATOM 3503 O O . LEU A 1 427 ? -10.507 -14.097 9.742 1.00 89.62 427 LEU A O 1
ATOM 3507 N N . THR A 1 428 ? -8.934 -15.625 10.213 1.00 88.69 428 THR A N 1
ATOM 3508 C CA . THR A 1 428 ? -9.872 -16.593 10.800 1.00 88.69 428 THR A CA 1
ATOM 3509 C C . THR A 1 428 ? -10.525 -16.023 12.061 1.00 88.69 428 THR A C 1
ATOM 3511 O O . THR A 1 428 ? -11.741 -16.126 12.233 1.00 88.69 428 THR A O 1
ATOM 3514 N N . VAL A 1 429 ? -9.741 -15.377 12.933 1.00 87.81 429 VAL A N 1
ATOM 3515 C CA . VAL A 1 429 ? -10.262 -14.671 14.118 1.00 87.81 429 VAL A CA 1
ATOM 3516 C C . VAL A 1 429 ? -11.228 -13.563 13.698 1.00 87.81 429 VAL A C 1
ATOM 3518 O O . VAL A 1 429 ? -12.334 -13.476 14.229 1.00 87.81 429 VAL A O 1
ATOM 3521 N N . TRP A 1 430 ? -10.844 -12.761 12.705 1.00 90.81 430 TRP A N 1
ATOM 3522 C CA . TRP A 1 430 ? -11.672 -11.685 12.168 1.00 90.81 430 TRP A CA 1
ATOM 3523 C C . TRP A 1 430 ? -13.011 -12.183 11.595 1.00 90.81 430 TRP A C 1
ATOM 3525 O O . TRP A 1 430 ? -14.062 -11.614 11.887 1.00 90.81 430 TRP A O 1
ATOM 3535 N N . GLN A 1 431 ? -13.010 -13.280 10.834 1.00 89.19 431 GLN A N 1
ATOM 3536 C CA . GLN A 1 431 ? -14.231 -13.878 10.284 1.00 89.19 431 GLN A CA 1
ATOM 3537 C C . GLN A 1 431 ? -15.186 -14.346 11.385 1.00 89.19 431 GLN A C 1
ATOM 3539 O O . GLN A 1 431 ? -16.385 -14.072 11.315 1.00 89.19 431 GLN A O 1
ATOM 3544 N N . LYS A 1 432 ? -14.660 -15.005 12.425 1.00 87.44 432 LYS A N 1
ATOM 3545 C CA . LYS A 1 432 ? -15.472 -15.412 13.578 1.00 87.44 432 LYS A CA 1
ATOM 3546 C C . LYS A 1 432 ? -16.018 -14.197 14.338 1.00 87.44 432 LYS A C 1
ATOM 3548 O O . LYS A 1 432 ? -17.183 -14.206 14.721 1.00 87.44 432 LYS A O 1
ATOM 3553 N N . TRP A 1 433 ? -15.220 -13.136 14.488 1.00 87.00 433 TRP A N 1
ATOM 3554 C CA . TRP A 1 433 ? -15.647 -11.875 15.106 1.00 87.00 433 TRP A CA 1
ATOM 3555 C C . TRP A 1 433 ? -16.800 -11.196 14.362 1.00 87.00 433 TRP A C 1
ATOM 3557 O O . TRP A 1 433 ? -17.739 -10.721 14.999 1.00 87.00 433 TRP A O 1
ATOM 3567 N N . ILE A 1 434 ? -16.769 -11.168 13.024 1.00 87.19 434 ILE A N 1
ATOM 3568 C CA . ILE A 1 434 ? -17.880 -10.621 12.229 1.00 87.19 434 ILE A CA 1
ATOM 3569 C C . ILE A 1 434 ? -19.173 -11.418 12.460 1.00 87.19 434 ILE A C 1
ATOM 3571 O O . ILE A 1 434 ? -20.246 -10.820 12.511 1.00 87.19 434 ILE A O 1
ATOM 3575 N N . GLN A 1 435 ? -19.080 -12.745 12.589 1.00 84.38 435 GLN A N 1
ATOM 3576 C CA . GLN A 1 435 ? -20.243 -13.616 12.785 1.00 84.38 435 GLN A CA 1
ATOM 3577 C C . GLN A 1 435 ? -20.817 -13.524 14.205 1.00 84.38 435 GLN A C 1
ATOM 3579 O O . GLN A 1 435 ? -22.034 -13.474 14.366 1.00 84.38 435 GLN A O 1
ATOM 3584 N N . SER A 1 436 ? -19.955 -13.507 15.226 1.00 80.88 436 SER A N 1
ATOM 3585 C CA . SER A 1 436 ? -20.351 -13.431 16.635 1.00 80.88 436 SER A CA 1
ATOM 3586 C C . SER A 1 436 ? -19.308 -12.665 17.463 1.00 80.88 436 SER A C 1
ATOM 3588 O O . SER A 1 436 ? -18.250 -13.218 17.775 1.00 80.88 436 SER A O 1
ATOM 3590 N N . PRO A 1 437 ? -19.586 -11.411 17.868 1.00 74.44 437 PRO A N 1
ATOM 3591 C CA . PRO A 1 437 ? -18.688 -10.604 18.693 1.00 74.44 437 PRO A CA 1
ATOM 3592 C C . PRO A 1 437 ? -18.803 -10.973 20.186 1.00 74.44 437 PRO A C 1
ATOM 3594 O O . PRO A 1 437 ? -19.243 -10.174 21.026 1.00 74.44 437 PRO A O 1
ATOM 3597 N N . THR A 1 438 ? -18.447 -12.218 20.504 1.00 69.19 438 THR A N 1
ATOM 3598 C CA . THR A 1 438 ? -18.528 -12.828 21.841 1.00 69.19 438 THR A CA 1
ATOM 3599 C C . THR A 1 438 ? -17.147 -13.183 22.389 1.00 69.19 438 THR A C 1
ATOM 3601 O O . THR A 1 438 ? -16.218 -13.468 21.633 1.00 69.19 438 THR A O 1
ATOM 3604 N N . ASP A 1 439 ? -17.026 -13.216 23.717 1.00 62.91 439 ASP A N 1
ATOM 3605 C CA . ASP A 1 439 ? -15.761 -13.489 24.420 1.00 62.91 439 ASP A CA 1
ATOM 3606 C C . ASP A 1 439 ? -15.233 -14.922 24.200 1.00 62.91 439 ASP A C 1
ATOM 3608 O O . ASP A 1 439 ? -14.057 -15.201 24.419 1.00 62.91 439 ASP A O 1
ATOM 3612 N N . ASP A 1 440 ? -16.058 -15.823 23.658 1.00 60.66 440 ASP A N 1
ATOM 3613 C CA . ASP A 1 440 ? -15.682 -17.204 23.313 1.00 60.66 440 ASP A CA 1
ATOM 3614 C C . ASP A 1 440 ? -14.619 -17.310 22.198 1.00 60.66 440 ASP A C 1
ATOM 3616 O O . ASP A 1 440 ? -14.073 -18.388 21.948 1.00 60.66 440 ASP A O 1
ATOM 3620 N N . LEU A 1 441 ? -14.275 -16.196 21.539 1.00 58.66 441 LEU A N 1
ATOM 3621 C CA . LEU A 1 441 ? -13.167 -16.110 20.577 1.00 58.66 441 LEU A CA 1
ATOM 3622 C C . LEU A 1 441 ? -11.783 -16.262 21.225 1.00 58.66 441 LEU A C 1
ATOM 3624 O O . L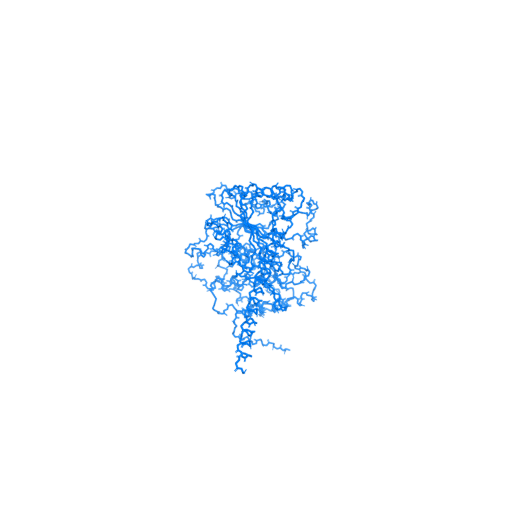EU A 1 441 ? -10.798 -16.453 20.515 1.00 58.66 441 LEU A O 1
ATOM 3628 N N . LEU A 1 442 ? -11.707 -16.232 22.559 1.00 54.94 442 LEU A N 1
ATOM 3629 C CA . LEU A 1 442 ? -10.485 -16.364 23.358 1.00 54.94 442 LEU A CA 1
ATOM 3630 C C . LEU A 1 442 ? -9.889 -17.787 23.387 1.00 54.94 442 LEU A C 1
ATOM 3632 O O . LEU A 1 442 ? -9.015 -18.072 24.210 1.00 54.94 442 LEU A O 1
ATOM 3636 N N . GLN A 1 443 ? -10.323 -18.709 22.518 1.00 50.53 443 GLN A N 1
ATOM 3637 C CA . GLN A 1 443 ? -9.726 -20.044 22.467 1.00 50.53 443 GLN A CA 1
ATOM 3638 C C . GLN A 1 443 ? -8.264 -19.968 22.000 1.00 50.53 443 GLN A C 1
ATOM 3640 O O . GLN A 1 443 ? -7.977 -19.762 20.823 1.00 50.53 443 GLN A O 1
ATOM 3645 N N . LYS A 1 444 ? -7.366 -20.143 22.983 1.00 48.72 444 LYS A N 1
ATOM 3646 C CA . LYS A 1 444 ? -5.902 -20.271 22.919 1.00 48.72 444 LYS A CA 1
ATOM 3647 C C . LYS A 1 444 ? -5.408 -20.955 21.634 1.00 48.72 444 LYS A C 1
ATOM 3649 O O . LYS A 1 444 ? -5.204 -22.166 21.602 1.00 48.72 444 LYS A O 1
ATOM 3654 N N . GLY A 1 445 ? -5.137 -20.164 20.599 1.00 44.94 445 GLY A N 1
ATOM 3655 C CA . GLY A 1 445 ? -4.127 -20.502 19.601 1.00 44.94 445 GLY A CA 1
ATOM 3656 C C . GLY A 1 445 ? -2.759 -20.188 20.201 1.00 44.94 445 GLY A C 1
ATOM 3657 O O . GLY A 1 445 ? -2.584 -19.119 20.778 1.00 44.94 445 GLY A O 1
ATOM 3658 N N . GLN A 1 446 ? -1.799 -21.106 20.102 1.00 52.81 446 GLN A N 1
ATOM 3659 C CA . GLN A 1 446 ? -0.484 -21.025 20.761 1.00 52.81 446 GLN A CA 1
ATOM 3660 C C . GLN A 1 446 ? 0.396 -19.822 20.338 1.00 52.81 446 GLN A C 1
ATOM 3662 O O . GLN A 1 446 ? 1.513 -19.706 20.829 1.00 52.81 446 GLN A O 1
ATOM 3667 N N . GLU A 1 447 ? -0.080 -18.933 19.457 1.00 64.75 447 GLU A N 1
ATOM 3668 C CA . GLU A 1 447 ? 0.745 -17.937 18.752 1.00 64.75 447 GLU A CA 1
ATOM 3669 C C . GLU A 1 447 ? 0.149 -16.511 18.702 1.00 64.75 447 GLU A C 1
ATOM 3671 O O . GLU A 1 447 ? 0.789 -15.594 18.184 1.00 64.75 447 GLU A O 1
ATOM 3676 N N . MET A 1 448 ? -1.055 -16.269 19.242 1.00 74.75 448 MET A N 1
ATOM 3677 C CA . MET A 1 448 ? -1.684 -14.937 19.236 1.00 74.75 448 MET A CA 1
ATOM 3678 C C . MET A 1 448 ? -2.487 -14.663 20.508 1.00 74.75 448 MET A C 1
ATOM 3680 O O . MET A 1 448 ? -3.190 -15.534 21.014 1.00 74.75 448 MET A O 1
ATOM 3684 N N . TYR A 1 449 ? -2.416 -13.423 20.999 1.00 77.94 449 TYR A N 1
ATOM 3685 C CA . TYR A 1 449 ? -3.253 -12.948 22.103 1.00 77.94 449 TYR A CA 1
ATOM 3686 C C . TYR A 1 449 ? -4.444 -12.166 21.560 1.00 77.94 449 TYR A C 1
ATOM 3688 O O . TYR A 1 449 ? -4.277 -11.323 20.679 1.00 77.94 449 TYR A O 1
ATOM 3696 N N . ILE A 1 450 ? -5.630 -12.422 22.103 1.00 82.44 450 ILE A N 1
ATOM 3697 C CA . ILE A 1 450 ? -6.877 -11.771 21.705 1.00 82.44 450 ILE A CA 1
ATOM 3698 C C . ILE A 1 450 ? -7.495 -11.150 22.956 1.00 82.44 450 ILE A C 1
ATOM 3700 O O . ILE A 1 450 ? -7.499 -11.772 24.014 1.00 82.44 450 ILE A O 1
ATOM 3704 N N . GLN A 1 451 ? -8.003 -9.928 22.844 1.00 84.69 451 GLN A N 1
ATOM 3705 C CA . GLN A 1 451 ? -8.740 -9.246 23.905 1.00 84.69 451 GLN A CA 1
ATOM 3706 C C . GLN A 1 451 ? -9.885 -8.455 23.276 1.00 84.69 451 GLN A C 1
ATOM 3708 O O . GLN A 1 451 ? -9.714 -7.837 22.229 1.00 84.69 451 GLN A O 1
ATOM 3713 N N . ILE A 1 452 ? -11.052 -8.451 23.911 1.00 84.75 452 ILE A N 1
ATOM 3714 C CA . ILE A 1 452 ? -12.169 -7.588 23.523 1.00 84.75 452 ILE A CA 1
ATOM 3715 C C . ILE A 1 452 ? -12.305 -6.528 24.611 1.00 84.75 452 ILE A C 1
ATOM 3717 O O . ILE A 1 452 ? -12.321 -6.863 25.793 1.00 84.75 452 ILE A O 1
ATOM 3721 N N . LYS A 1 453 ? -12.370 -5.252 24.219 1.00 86.00 453 LYS A N 1
ATOM 3722 C CA . LYS A 1 453 ? -12.640 -4.148 25.152 1.00 86.00 453 LYS A CA 1
ATOM 3723 C C . LYS A 1 453 ? -13.915 -3.423 24.759 1.00 86.00 453 LYS A C 1
ATOM 3725 O O . LYS A 1 453 ? -14.124 -3.127 23.578 1.00 86.00 453 LYS A O 1
ATOM 3730 N N . ASP A 1 454 ? -14.728 -3.100 25.757 1.00 86.56 454 ASP A N 1
ATOM 3731 C CA . ASP A 1 454 ? -15.851 -2.181 25.598 1.00 86.56 454 ASP A CA 1
ATOM 3732 C C . ASP A 1 454 ? -15.320 -0.742 25.512 1.00 86.56 454 ASP A C 1
ATOM 3734 O O . ASP A 1 454 ? -14.487 -0.299 26.308 1.00 86.56 454 ASP A O 1
ATOM 3738 N N . SER A 1 455 ? -15.793 0.011 24.526 1.00 84.25 455 SER A N 1
ATOM 3739 C CA . SER A 1 455 ? -15.381 1.394 24.281 1.00 84.25 455 SER A CA 1
ATOM 3740 C C . SER A 1 455 ? -15.640 2.328 25.471 1.00 84.25 455 SER A C 1
ATOM 3742 O O . SER A 1 455 ? -14.947 3.337 25.620 1.00 84.25 455 SER A O 1
ATOM 3744 N N . ASN A 1 456 ? -16.602 2.013 26.345 1.00 83.81 456 ASN A N 1
ATOM 3745 C CA . ASN A 1 456 ? -16.888 2.804 27.537 1.00 83.81 456 ASN A CA 1
ATOM 3746 C C . ASN A 1 456 ? -15.791 2.645 28.604 1.00 83.81 456 ASN A C 1
ATOM 3748 O O . ASN A 1 456 ? -15.569 3.573 29.383 1.00 83.81 456 ASN A O 1
ATOM 3752 N N . GLU A 1 457 ? -15.053 1.530 28.624 1.00 80.81 457 GLU A N 1
ATOM 3753 C CA . GLU A 1 457 ? -13.907 1.344 29.526 1.00 80.81 457 GLU A CA 1
ATOM 3754 C C . GLU A 1 457 ? -12.752 2.284 29.178 1.00 80.81 457 GLU A C 1
ATOM 3756 O O . GLU A 1 457 ? -12.093 2.813 30.075 1.00 80.81 457 GLU A O 1
ATOM 3761 N N . LEU A 1 458 ? -12.579 2.578 27.886 1.00 79.56 458 LEU A N 1
ATOM 3762 C CA . LEU A 1 458 ? -11.566 3.508 27.380 1.00 79.56 458 LEU A CA 1
ATOM 3763 C C . LEU A 1 458 ? -11.807 4.958 27.829 1.00 79.56 458 LEU A C 1
ATOM 3765 O O . LEU A 1 458 ? -10.918 5.795 27.711 1.00 79.56 458 LEU A O 1
ATOM 3769 N N . ARG A 1 459 ? -12.993 5.283 28.354 1.00 73.69 459 ARG A N 1
ATOM 3770 C CA . ARG A 1 459 ? -13.339 6.634 28.829 1.00 73.69 459 ARG A CA 1
ATOM 3771 C C . ARG A 1 459 ? -12.958 6.881 30.286 1.00 73.69 459 ARG A C 1
ATOM 3773 O O . ARG A 1 459 ? -13.033 8.021 30.746 1.00 73.69 459 ARG A O 1
ATOM 3780 N N . LYS A 1 460 ? -12.568 5.838 31.025 1.00 72.94 460 LYS A N 1
ATOM 3781 C CA . LYS A 1 460 ? -12.147 5.971 32.424 1.00 72.94 460 LYS A CA 1
ATOM 3782 C C . LYS A 1 460 ? -10.894 6.863 32.509 1.00 72.94 460 LYS A C 1
ATOM 3784 O O . LYS A 1 460 ? -10.023 6.737 31.646 1.00 72.94 460 LYS A O 1
ATOM 3789 N N . PRO A 1 461 ? -10.765 7.736 33.530 1.00 67.69 461 PRO A N 1
ATOM 3790 C CA . PRO A 1 461 ? -9.659 8.696 33.633 1.00 67.69 461 PRO A CA 1
ATOM 3791 C C . PRO A 1 461 ? -8.265 8.065 33.506 1.00 67.69 461 PRO A C 1
ATOM 3793 O O . PRO A 1 461 ? -7.404 8.611 32.817 1.00 67.69 461 PRO A O 1
ATOM 3796 N N . ASP A 1 462 ? -8.074 6.881 34.092 1.00 57.22 462 ASP A N 1
ATOM 3797 C CA . ASP A 1 462 ? -6.792 6.163 34.099 1.00 57.22 462 ASP A CA 1
ATOM 3798 C C . ASP A 1 462 ? -6.380 5.655 32.701 1.00 57.22 462 ASP A C 1
ATOM 3800 O O . ASP A 1 462 ? -5.188 5.568 32.376 1.00 57.22 462 ASP A O 1
ATOM 3804 N N . PHE A 1 463 ? -7.373 5.400 31.841 1.00 59.06 463 PHE A N 1
ATOM 3805 C CA . PHE A 1 463 ? -7.240 4.742 30.540 1.00 59.06 463 PHE A CA 1
ATOM 3806 C C . PHE A 1 463 ? -7.603 5.636 29.352 1.00 59.06 463 PHE A C 1
ATOM 3808 O O . PHE A 1 463 ? -7.706 5.105 28.251 1.00 59.06 463 PHE A O 1
ATOM 3815 N N . LYS A 1 464 ? -7.794 6.954 29.554 1.00 69.25 464 LYS A N 1
ATOM 3816 C CA . LYS A 1 464 ? -8.396 7.895 28.586 1.00 69.25 464 LYS A CA 1
ATOM 3817 C C . LYS A 1 464 ? -7.916 7.670 27.137 1.00 69.25 464 LYS A C 1
ATOM 3819 O O . LYS A 1 464 ? -6.891 8.197 26.701 1.00 69.25 464 LYS A O 1
ATOM 3824 N N . TYR A 1 465 ? -8.699 6.871 26.418 1.00 74.81 465 TYR A N 1
ATOM 3825 C CA . TYR A 1 465 ? -8.515 6.388 25.055 1.00 74.81 465 TYR A CA 1
ATOM 3826 C C . TYR A 1 465 ? -7.163 5.729 24.748 1.00 74.81 465 TYR A C 1
ATOM 3828 O O . TYR A 1 465 ? -6.709 5.822 23.620 1.00 74.81 465 TYR A O 1
ATOM 3836 N N . ILE A 1 466 ? -6.495 5.065 25.693 1.00 78.75 466 ILE A N 1
ATOM 3837 C CA . ILE A 1 466 ? -5.301 4.263 25.381 1.00 78.75 466 ILE A CA 1
ATOM 3838 C C . ILE A 1 466 ? -5.731 2.987 24.655 1.00 78.75 466 ILE A C 1
ATOM 3840 O O . ILE A 1 466 ? -6.455 2.160 25.206 1.00 78.75 466 ILE A O 1
ATOM 3844 N N . LEU A 1 467 ? -5.264 2.824 23.419 1.00 80.06 467 LEU A N 1
ATOM 3845 C CA . LEU A 1 467 ? -5.665 1.734 22.526 1.00 80.06 467 LEU A CA 1
ATOM 3846 C C . LEU A 1 467 ? -4.638 0.597 22.532 1.00 80.06 467 LEU A C 1
ATOM 3848 O O . LEU A 1 467 ? -4.227 0.117 21.482 1.00 80.06 467 LEU A O 1
ATOM 3852 N N . THR A 1 468 ? -4.179 0.161 23.702 1.00 77.25 468 THR A N 1
ATOM 3853 C CA . THR A 1 468 ? -3.228 -0.956 23.791 1.00 77.25 468 THR A CA 1
ATOM 3854 C C . THR A 1 468 ? -3.819 -2.182 24.443 1.00 77.25 468 THR A C 1
ATOM 3856 O O . THR A 1 468 ? -4.836 -2.137 25.133 1.00 77.25 468 THR A O 1
ATOM 3859 N N . ILE A 1 469 ? -3.136 -3.289 24.209 1.00 72.69 469 ILE A N 1
ATOM 3860 C CA . ILE A 1 469 ? -3.418 -4.585 24.804 1.00 72.69 469 ILE A CA 1
ATOM 3861 C C . ILE A 1 469 ? -2.922 -4.550 26.249 1.00 72.69 469 ILE A C 1
ATOM 3863 O O . ILE A 1 469 ? -1.787 -4.131 26.493 1.00 72.69 469 ILE A O 1
ATOM 3867 N N . ASP A 1 470 ? -3.758 -4.952 27.207 1.00 66.00 470 ASP A N 1
ATOM 3868 C CA . ASP A 1 470 ? -3.367 -4.916 28.618 1.00 66.00 470 ASP A CA 1
ATOM 3869 C C . ASP A 1 470 ? -2.416 -6.072 28.928 1.00 66.00 470 ASP A C 1
ATOM 3871 O O . ASP A 1 470 ? -2.818 -7.226 29.053 1.00 66.00 470 ASP A O 1
ATOM 3875 N N . VAL A 1 471 ? -1.134 -5.751 29.088 1.00 51.25 471 VAL A N 1
ATOM 3876 C CA . VAL A 1 471 ? -0.099 -6.719 29.486 1.00 51.25 471 VAL A CA 1
ATOM 3877 C C . VAL A 1 471 ? -0.294 -7.187 30.939 1.00 51.25 471 VAL A C 1
ATOM 3879 O O . VAL A 1 471 ? 0.149 -8.267 31.296 1.00 51.25 471 VAL A O 1
ATOM 3882 N N . ALA A 1 472 ? -1.028 -6.450 31.779 1.00 45.16 472 ALA A N 1
ATOM 3883 C CA . ALA A 1 472 ? -1.319 -6.878 33.152 1.00 45.16 472 ALA A CA 1
ATOM 3884 C C . ALA A 1 472 ? -2.157 -8.173 33.204 1.00 45.16 472 ALA A C 1
ATOM 3886 O O . ALA A 1 472 ? -1.864 -9.066 33.992 1.00 45.16 472 ALA A O 1
ATOM 3887 N N . GLN A 1 473 ? -3.128 -8.336 32.296 1.00 48.91 473 GLN A N 1
ATOM 3888 C CA . GLN A 1 473 ? -3.845 -9.608 32.138 1.00 48.91 473 GLN A CA 1
ATOM 3889 C C . GLN A 1 473 ? -2.931 -10.722 31.614 1.00 48.91 473 GLN A C 1
ATOM 3891 O O . GLN A 1 473 ? -3.217 -11.891 31.843 1.00 48.91 473 GLN A O 1
ATOM 3896 N N . GLN A 1 474 ? -1.831 -10.389 30.932 1.00 45.25 474 GLN A N 1
ATOM 3897 C CA . GLN A 1 474 ? -0.821 -11.355 30.501 1.00 45.25 474 GLN A CA 1
ATOM 3898 C C . GLN A 1 474 ? -0.134 -11.992 31.717 1.00 45.25 474 GLN A C 1
ATOM 3900 O O . GLN A 1 474 ? -0.125 -13.213 31.827 1.00 45.25 474 GLN A O 1
ATOM 3905 N N . GLU A 1 475 ? 0.356 -11.180 32.658 1.00 48.75 475 GLU A N 1
ATOM 3906 C CA . GLU A 1 475 ? 0.996 -11.665 33.891 1.00 48.75 475 GLU A CA 1
ATOM 3907 C C . GLU A 1 475 ? 0.002 -12.414 34.789 1.00 48.75 475 GLU A C 1
ATOM 3909 O O . GLU A 1 475 ? 0.326 -13.464 35.342 1.00 48.75 475 GLU A O 1
ATOM 3914 N N . GLU A 1 476 ? -1.234 -11.922 34.891 1.00 51.28 476 GLU A N 1
ATOM 3915 C CA . GLU A 1 476 ? -2.275 -12.527 35.725 1.00 51.28 476 GLU A CA 1
ATOM 3916 C C . GLU A 1 476 ? -2.777 -13.868 35.152 1.00 51.28 476 GLU A C 1
ATOM 3918 O O . GLU A 1 476 ? -2.971 -14.835 35.892 1.00 51.28 476 GLU A O 1
ATOM 3923 N N . ASN A 1 477 ? -2.928 -13.970 33.826 1.00 51.56 477 ASN A N 1
ATOM 3924 C CA . ASN A 1 477 ? -3.303 -15.217 33.154 1.00 51.56 477 ASN A CA 1
ATOM 3925 C C . ASN A 1 477 ? -2.159 -16.239 33.152 1.00 51.56 477 ASN A C 1
ATOM 3927 O O . ASN A 1 477 ? -2.415 -17.421 33.387 1.00 51.56 477 ASN A O 1
ATOM 3931 N N . GLU A 1 478 ? -0.912 -15.802 32.938 1.00 54.81 478 GLU A N 1
ATOM 3932 C CA . GLU A 1 478 ? 0.276 -16.657 33.061 1.00 54.81 478 GLU A CA 1
ATOM 3933 C C . GLU A 1 478 ? 0.408 -17.194 34.496 1.00 54.81 478 GLU A C 1
ATOM 3935 O O . GLU A 1 478 ? 0.553 -18.403 34.690 1.00 54.81 478 GLU A O 1
ATOM 3940 N N . ALA A 1 479 ? 0.252 -16.337 35.512 1.00 54.84 479 ALA A N 1
ATOM 3941 C CA . ALA A 1 479 ? 0.256 -16.745 36.917 1.00 54.84 479 ALA A CA 1
ATOM 3942 C C . ALA A 1 479 ? -0.869 -17.745 37.238 1.00 54.84 479 ALA A C 1
ATOM 3944 O O . ALA A 1 479 ? -0.651 -18.723 37.957 1.00 54.84 479 ALA A O 1
ATOM 3945 N N . ARG A 1 480 ? -2.067 -17.550 36.672 1.00 65.12 480 ARG A N 1
ATOM 3946 C CA . ARG A 1 480 ? -3.212 -18.450 36.866 1.00 65.12 480 ARG A CA 1
ATOM 3947 C C . ARG A 1 480 ? -3.011 -19.819 36.207 1.00 65.12 480 ARG A C 1
ATOM 3949 O O . ARG A 1 480 ? -3.398 -20.830 36.793 1.00 65.12 480 ARG A O 1
ATOM 3956 N N . ASP A 1 481 ? -2.403 -19.875 35.023 1.00 63.50 481 ASP A N 1
ATOM 3957 C CA . ASP A 1 481 ? -2.051 -21.134 34.349 1.00 63.50 481 ASP A CA 1
ATOM 3958 C C . ASP A 1 481 ? -0.935 -21.890 35.094 1.00 63.50 481 ASP A C 1
ATOM 3960 O O . ASP A 1 481 ? -1.016 -23.113 35.261 1.00 63.50 481 ASP A O 1
ATOM 3964 N N . LEU A 1 482 ? 0.070 -21.172 35.610 1.00 70.44 482 LEU A N 1
ATOM 3965 C CA . LEU A 1 482 ? 1.098 -21.740 36.487 1.00 70.44 482 LEU A CA 1
ATOM 3966 C C . LEU A 1 482 ? 0.491 -22.304 37.777 1.00 70.44 482 LEU A C 1
ATOM 3968 O O . LEU A 1 482 ? 0.828 -23.423 38.158 1.00 70.44 482 LEU A O 1
ATOM 3972 N N . SER A 1 483 ? -0.448 -21.585 38.403 1.00 73.81 483 SER A N 1
ATOM 3973 C CA . SER A 1 483 ? -1.158 -22.054 39.601 1.00 73.81 483 SER A CA 1
ATOM 3974 C C . SER A 1 483 ? -1.912 -23.357 39.341 1.00 73.81 483 SER A C 1
ATOM 3976 O O . SER A 1 483 ? -1.746 -24.311 40.091 1.00 73.81 483 SER A O 1
ATOM 3978 N N . LYS A 1 484 ? -2.674 -23.451 38.241 1.00 80.06 484 LYS A N 1
ATOM 3979 C CA . LYS A 1 484 ? -3.380 -24.693 37.874 1.00 80.06 484 LYS A CA 1
ATOM 3980 C C . LYS A 1 484 ? -2.427 -25.864 37.638 1.00 80.06 484 LYS A C 1
ATOM 3982 O O . LYS A 1 484 ? -2.728 -26.996 38.007 1.00 80.06 484 LYS A O 1
ATOM 3987 N N . THR A 1 485 ? -1.284 -25.599 37.009 1.00 81.25 485 THR A N 1
ATOM 3988 C CA . THR A 1 485 ? -0.259 -26.622 36.760 1.00 81.25 485 THR A CA 1
ATOM 3989 C C . THR A 1 485 ? 0.361 -27.104 38.073 1.00 81.25 485 THR A C 1
ATOM 3991 O O . THR A 1 485 ? 0.583 -28.301 38.249 1.00 81.25 485 THR A O 1
ATOM 3994 N N . LEU A 1 486 ? 0.598 -26.187 39.015 1.00 79.62 486 LEU A N 1
ATOM 3995 C CA . LEU A 1 486 ? 1.091 -26.503 40.352 1.00 79.62 486 LEU A CA 1
ATOM 3996 C C . LEU A 1 486 ? 0.077 -27.336 41.148 1.00 79.62 486 LEU A C 1
ATOM 3998 O O . LEU A 1 486 ? 0.467 -28.344 41.733 1.00 79.62 486 LEU A O 1
ATOM 4002 N N . ASP A 1 487 ? -1.207 -26.976 41.114 1.00 86.56 487 ASP A N 1
ATOM 4003 C CA . ASP A 1 487 ? -2.281 -27.735 41.770 1.00 86.56 487 ASP A CA 1
ATOM 4004 C C . ASP A 1 487 ? -2.364 -29.170 41.226 1.00 86.56 487 ASP A C 1
ATOM 4006 O O . ASP A 1 487 ? -2.460 -30.131 41.990 1.00 86.56 487 ASP A O 1
ATOM 4010 N N . GLN A 1 488 ? -2.239 -29.340 39.905 1.00 86.50 488 GLN A N 1
ATOM 4011 C CA . GLN A 1 488 ? -2.212 -30.659 39.270 1.00 86.50 488 GLN A CA 1
ATOM 4012 C C . GLN A 1 488 ? -0.994 -31.488 39.708 1.00 86.50 488 GLN A C 1
ATOM 4014 O O . GLN A 1 488 ? -1.118 -32.686 39.959 1.00 86.50 488 GLN A O 1
ATOM 4019 N N . LEU A 1 489 ? 0.187 -30.872 39.815 1.00 86.94 489 LEU A N 1
ATOM 4020 C CA . LEU A 1 489 ? 1.394 -31.551 40.296 1.00 86.94 489 LEU A CA 1
ATOM 4021 C C . LEU A 1 489 ? 1.272 -31.952 41.768 1.00 86.94 489 LEU A C 1
ATOM 4023 O O . LEU A 1 489 ? 1.669 -33.059 42.128 1.00 86.94 489 LEU A O 1
ATOM 4027 N N . LEU A 1 490 ? 0.699 -31.088 42.607 1.00 87.69 490 LEU A N 1
ATOM 4028 C CA . LEU A 1 490 ? 0.432 -31.390 44.013 1.00 87.69 490 LEU A CA 1
ATOM 4029 C C . LEU A 1 490 ? -0.541 -32.564 44.154 1.00 87.69 490 LEU A C 1
ATOM 4031 O O . LEU A 1 490 ? -0.283 -33.464 44.953 1.00 87.69 490 LEU A O 1
ATOM 4035 N N . GLN A 1 491 ? -1.597 -32.599 43.337 1.00 89.62 491 GLN A N 1
ATOM 4036 C CA . GLN A 1 491 ? -2.534 -33.719 43.305 1.00 89.62 491 GLN A CA 1
ATOM 4037 C C . GLN A 1 491 ? -1.837 -35.024 42.894 1.00 89.62 491 GLN A C 1
ATOM 4039 O O . GLN A 1 491 ? -1.956 -36.028 43.591 1.00 89.62 491 GLN A O 1
ATOM 4044 N N . ASN A 1 492 ? -1.024 -34.996 41.834 1.00 90.00 492 ASN A N 1
ATOM 4045 C CA . ASN A 1 492 ? -0.266 -36.169 41.392 1.00 90.00 492 ASN A CA 1
ATOM 4046 C C . ASN A 1 492 ? 0.706 -36.673 42.478 1.00 90.00 492 ASN A C 1
ATOM 4048 O O . ASN A 1 492 ? 0.857 -37.879 42.671 1.00 90.00 492 ASN A O 1
ATOM 4052 N N . CYS A 1 493 ? 1.362 -35.764 43.206 1.00 87.19 493 CYS A N 1
ATOM 4053 C CA . CYS A 1 493 ? 2.224 -36.113 44.337 1.00 87.19 493 CYS A CA 1
ATOM 4054 C C . CYS A 1 493 ? 1.436 -36.757 45.487 1.00 87.19 493 CYS A C 1
ATOM 4056 O O . CYS A 1 493 ? 1.912 -37.728 46.079 1.00 87.19 493 CYS A O 1
ATOM 4058 N N . ALA A 1 494 ? 0.239 -36.250 45.796 1.00 88.44 494 ALA A N 1
ATOM 4059 C CA . ALA A 1 494 ? -0.638 -36.833 46.810 1.00 88.44 494 ALA A CA 1
ATOM 4060 C C . ALA A 1 494 ? -1.099 -38.246 46.414 1.00 88.44 494 ALA A C 1
ATOM 4062 O O . ALA A 1 494 ? -1.070 -39.162 47.238 1.00 88.44 494 ALA A O 1
ATOM 4063 N N . ASP A 1 495 ? -1.445 -38.450 45.144 1.00 90.88 495 ASP A N 1
ATOM 4064 C CA . ASP A 1 495 ? -1.855 -39.754 44.620 1.00 90.88 495 ASP A CA 1
ATOM 4065 C C . ASP A 1 495 ? -0.702 -40.771 44.667 1.00 90.88 495 ASP A C 1
ATOM 4067 O O . ASP A 1 495 ? -0.890 -41.903 45.119 1.00 90.88 495 ASP A O 1
ATOM 4071 N N . LEU A 1 496 ? 0.517 -40.356 44.295 1.00 90.38 496 LEU A N 1
ATOM 4072 C CA . LEU A 1 496 ? 1.728 -41.177 44.425 1.00 90.38 496 LEU A CA 1
ATOM 4073 C C . LEU A 1 496 ? 2.034 -41.531 45.884 1.00 90.38 496 LEU A C 1
ATOM 4075 O O . LEU A 1 496 ? 2.396 -42.671 46.176 1.00 90.38 496 LEU A O 1
ATOM 4079 N N . HIS A 1 497 ? 1.872 -40.579 46.806 1.00 89.56 497 HIS A N 1
ATOM 4080 C CA . HIS A 1 497 ? 2.064 -40.827 48.232 1.00 89.56 497 HIS A CA 1
ATOM 4081 C C . HIS A 1 497 ? 1.060 -41.857 48.765 1.00 89.56 497 HIS A C 1
ATOM 4083 O O . HIS A 1 497 ? 1.451 -42.805 49.445 1.00 89.56 497 HIS A O 1
ATOM 4089 N N . ASN A 1 498 ? -0.219 -41.723 48.406 1.00 90.38 498 ASN A N 1
ATOM 4090 C CA . ASN A 1 498 ? -1.261 -42.675 48.788 1.00 90.38 498 ASN A CA 1
ATOM 4091 C C . ASN A 1 498 ? -0.996 -44.076 48.222 1.00 90.38 498 ASN A C 1
ATOM 4093 O O . ASN A 1 498 ? -1.197 -45.071 48.919 1.00 90.38 498 ASN A O 1
ATOM 4097 N N . LEU A 1 499 ? -0.518 -44.165 46.978 1.00 90.88 499 LEU A N 1
ATOM 4098 C CA . LEU A 1 499 ? -0.136 -45.436 46.367 1.00 90.88 499 LEU A CA 1
ATOM 4099 C C . LEU A 1 499 ? 1.050 -46.080 47.100 1.00 90.88 499 LEU A C 1
ATOM 4101 O O . LEU A 1 499 ? 1.017 -47.275 47.385 1.00 90.88 499 LEU A O 1
ATOM 4105 N N . ALA A 1 500 ? 2.064 -45.290 47.462 1.00 87.25 500 ALA A N 1
ATOM 4106 C CA . ALA A 1 500 ? 3.214 -45.767 48.226 1.00 87.25 500 ALA A CA 1
ATOM 4107 C C . ALA A 1 500 ? 2.824 -46.251 49.634 1.00 87.25 500 ALA A C 1
ATOM 4109 O O . ALA A 1 500 ? 3.348 -47.263 50.095 1.00 87.25 500 ALA A O 1
ATOM 4110 N N . MET A 1 501 ? 1.889 -45.567 50.306 1.00 89.62 501 MET A N 1
ATOM 4111 C CA . MET A 1 501 ? 1.353 -46.010 51.600 1.00 89.62 501 MET A CA 1
ATOM 4112 C C . MET A 1 501 ? 0.615 -47.347 51.475 1.00 89.62 501 MET A C 1
ATOM 4114 O O . MET A 1 501 ? 0.875 -48.245 52.267 1.00 89.62 501 MET A O 1
ATOM 4118 N N . LYS A 1 502 ? -0.229 -47.516 50.447 1.00 88.75 502 LYS A N 1
ATOM 4119 C CA . LYS A 1 502 ? -0.915 -48.793 50.185 1.00 88.75 502 LYS A CA 1
ATOM 4120 C C . LYS A 1 502 ? 0.062 -49.939 49.935 1.00 88.75 502 LYS A C 1
ATOM 4122 O O . LYS A 1 502 ? -0.062 -50.974 50.573 1.00 88.75 502 LYS A O 1
ATOM 4127 N N . LEU A 1 503 ? 1.061 -49.728 49.075 1.00 88.31 503 LEU A N 1
ATOM 4128 C CA . LEU A 1 503 ? 2.111 -50.718 48.810 1.00 88.31 503 LEU A CA 1
ATOM 4129 C C . LEU A 1 503 ? 2.884 -51.086 50.081 1.00 88.31 503 LEU A C 1
ATOM 4131 O O . LEU A 1 503 ? 3.182 -52.253 50.312 1.00 88.31 503 LEU A O 1
ATOM 4135 N N . ARG A 1 504 ? 3.207 -50.100 50.928 1.00 86.25 504 ARG A N 1
ATOM 4136 C CA . ARG A 1 504 ? 3.860 -50.358 52.215 1.00 86.25 504 ARG A CA 1
ATOM 4137 C C . ARG A 1 504 ? 2.977 -51.213 53.121 1.00 86.25 504 ARG A C 1
ATOM 4139 O O . ARG A 1 504 ? 3.480 -52.157 53.718 1.00 86.25 504 ARG A O 1
ATOM 4146 N N . ASP A 1 505 ? 1.699 -50.876 53.245 1.00 86.19 505 ASP A N 1
ATOM 4147 C CA . ASP A 1 505 ? 0.773 -51.596 54.119 1.00 86.19 505 ASP A CA 1
ATOM 4148 C C . ASP A 1 505 ? 0.510 -53.029 53.602 1.00 86.19 505 ASP A C 1
ATOM 4150 O O . ASP A 1 505 ? 0.422 -53.951 54.409 1.00 86.19 505 ASP A O 1
ATOM 4154 N N . GLU A 1 506 ? 0.494 -53.248 52.280 1.00 84.50 506 GLU A N 1
ATOM 4155 C CA . GLU A 1 506 ? 0.467 -54.584 51.658 1.00 84.50 506 GLU A CA 1
ATOM 4156 C C . GLU A 1 506 ? 1.729 -55.400 51.995 1.00 84.50 506 GLU A C 1
ATOM 4158 O O . GLU A 1 506 ? 1.618 -56.527 52.475 1.00 84.50 506 GLU A O 1
ATOM 4163 N N . ILE A 1 507 ? 2.927 -54.818 51.854 1.00 80.81 507 ILE A N 1
ATOM 4164 C CA . ILE A 1 507 ? 4.201 -55.489 52.188 1.00 80.81 507 ILE A CA 1
ATOM 4165 C C . ILE A 1 507 ? 4.292 -55.824 53.688 1.00 80.81 507 ILE A C 1
ATOM 4167 O O . ILE A 1 507 ? 4.768 -56.898 54.069 1.00 80.81 507 ILE A O 1
ATOM 4171 N N . VAL A 1 508 ? 3.843 -54.916 54.562 1.00 76.25 508 VAL A N 1
ATOM 4172 C CA . VAL A 1 508 ? 3.824 -55.139 56.021 1.00 76.25 508 VAL A CA 1
ATOM 4173 C C . VAL A 1 508 ? 2.788 -56.206 56.397 1.00 76.25 508 VAL A C 1
ATOM 4175 O O . VAL A 1 508 ? 3.036 -57.021 57.285 1.00 76.25 508 VAL A O 1
ATOM 4178 N N . GLY A 1 509 ? 1.652 -56.247 55.699 1.00 68.75 509 GLY A N 1
ATOM 4179 C CA . GLY A 1 509 ? 0.644 -57.294 55.859 1.00 68.75 509 GLY A CA 1
ATOM 4180 C C . GLY A 1 509 ? 1.156 -58.682 55.460 1.00 68.75 509 GLY A C 1
ATOM 4181 O O . GLY A 1 509 ? 0.965 -59.637 56.209 1.00 68.75 509 GLY A O 1
ATOM 4182 N N . GLU A 1 510 ? 1.866 -58.792 54.334 1.00 61.16 510 GLU A N 1
ATOM 4183 C CA . GLU A 1 510 ? 2.443 -60.060 53.855 1.00 61.16 510 GLU A CA 1
ATOM 4184 C C . GLU A 1 510 ? 3.585 -60.578 54.749 1.00 61.16 510 GLU A C 1
ATOM 4186 O O . GLU A 1 510 ? 3.716 -61.787 54.970 1.00 61.16 510 GLU A O 1
ATOM 4191 N N . THR A 1 511 ? 4.385 -59.683 55.336 1.00 57.94 511 THR A N 1
ATOM 4192 C CA . THR A 1 511 ? 5.458 -60.067 56.276 1.00 57.94 511 THR A CA 1
ATOM 4193 C C . THR A 1 511 ? 4.921 -60.571 57.621 1.00 57.94 511 THR A C 1
ATOM 4195 O O . THR A 1 511 ? 5.454 -61.545 58.151 1.00 57.94 511 THR A O 1
ATOM 4198 N N . GLN A 1 512 ? 3.811 -60.023 58.133 1.00 54.22 512 GLN A N 1
ATOM 4199 C CA . GLN A 1 512 ? 3.157 -60.542 59.349 1.00 54.22 512 GLN A CA 1
ATOM 4200 C C . GLN A 1 512 ? 2.472 -61.906 59.151 1.00 54.22 512 GLN A C 1
ATOM 4202 O O . GLN A 1 512 ? 2.385 -62.701 60.091 1.00 54.22 512 GLN A O 1
ATOM 4207 N N . THR A 1 513 ? 2.022 -62.224 57.933 1.00 54.19 513 THR A N 1
ATOM 4208 C CA . THR A 1 513 ? 1.497 -63.563 57.615 1.00 54.19 513 THR A CA 1
ATOM 4209 C C . THR A 1 513 ? 2.585 -64.628 57.467 1.00 54.19 513 THR A C 1
ATOM 4211 O O . THR A 1 513 ? 2.293 -65.809 57.638 1.00 54.19 513 THR A O 1
ATOM 4214 N N . HIS A 1 514 ? 3.836 -64.238 57.201 1.00 52.41 514 HIS A N 1
ATOM 4215 C CA . HIS A 1 514 ? 4.962 -65.172 57.112 1.00 52.41 514 HIS A CA 1
ATOM 4216 C C . HIS A 1 514 ? 5.624 -65.473 58.469 1.00 52.41 514 HIS A C 1
ATOM 4218 O O . HIS A 1 514 ? 6.070 -66.597 58.667 1.00 52.41 514 HIS A O 1
ATOM 4224 N N . GLU A 1 515 ? 5.629 -64.542 59.431 1.00 51.16 515 GLU A N 1
ATOM 4225 C CA . GLU A 1 515 ? 6.185 -64.781 60.782 1.00 51.16 515 GLU A CA 1
ATOM 4226 C C . GLU A 1 515 ? 5.272 -65.607 61.711 1.00 51.16 515 GLU A C 1
ATOM 4228 O O . GLU A 1 515 ? 5.703 -66.050 62.771 1.00 51.16 515 GLU A O 1
ATOM 4233 N N . THR A 1 516 ? 4.014 -65.850 61.333 1.00 52.50 516 THR A N 1
ATOM 4234 C CA . THR A 1 516 ? 3.066 -66.680 62.107 1.00 52.50 516 THR A CA 1
ATOM 4235 C C . THR A 1 516 ? 2.933 -68.115 61.576 1.00 52.50 516 THR A C 1
ATOM 4237 O O . THR A 1 516 ? 2.073 -68.866 62.039 1.00 52.50 516 THR A O 1
ATOM 4240 N N . GLY A 1 517 ? 3.783 -68.498 60.614 1.00 53.25 517 GLY A N 1
ATOM 4241 C CA . GLY A 1 517 ? 3.761 -69.789 59.919 1.00 53.25 517 GLY A CA 1
ATOM 4242 C C . GLY A 1 517 ? 4.989 -70.692 60.108 1.00 53.25 517 GLY A C 1
ATOM 4243 O O . GLY A 1 517 ? 5.091 -71.671 59.369 1.00 53.25 517 GLY A O 1
ATOM 4244 N N . GLU A 1 518 ? 5.888 -70.404 61.057 1.00 38.84 518 GLU A N 1
ATOM 4245 C CA . GLU A 1 518 ? 6.961 -71.323 61.501 1.00 38.84 518 GLU A CA 1
ATOM 4246 C C . GLU A 1 518 ? 6.762 -71.811 62.940 1.00 38.84 518 GLU A C 1
ATOM 4248 O O . GLU A 1 518 ? 6.466 -70.974 63.826 1.00 38.84 518 GLU A O 1
#

Solvent-accessible surface area (backbone atoms only — not comparable to full-atom values): 29942 Å² total; per-residue (Å²): 140,83,84,82,78,79,85,80,71,92,69,62,88,68,45,59,63,49,52,50,49,49,49,52,53,51,47,48,62,51,35,77,74,62,80,55,86,77,57,65,54,51,54,49,47,59,54,50,47,45,48,42,49,42,55,51,52,73,68,47,53,78,69,54,57,73,74,49,87,68,60,58,73,56,79,47,60,72,71,26,46,79,45,42,50,55,52,54,72,69,49,92,52,60,64,68,49,46,47,48,41,66,71,49,53,36,56,50,46,26,72,56,60,74,33,71,45,89,63,64,63,78,54,89,52,55,71,58,35,55,50,50,50,52,52,62,65,65,52,73,92,73,83,94,70,61,88,70,39,54,37,49,47,51,56,50,48,54,46,48,49,51,67,70,46,82,48,78,73,43,57,67,63,68,66,72,70,75,47,68,42,57,41,50,44,49,38,64,72,66,55,69,57,76,51,23,35,40,36,15,72,40,31,48,59,29,61,53,60,51,47,40,52,50,53,36,28,71,75,44,77,88,50,81,77,67,44,47,53,37,32,17,22,68,49,69,64,46,40,38,49,13,36,53,46,29,50,62,66,71,40,75,48,88,50,53,42,82,38,61,78,83,52,83,89,47,73,69,51,37,72,76,39,59,63,74,74,49,61,76,72,74,82,55,87,77,54,49,44,38,36,48,38,54,59,82,70,90,85,62,53,72,75,53,61,58,72,75,41,93,68,89,80,75,80,90,82,46,67,71,56,48,54,52,48,53,54,55,70,67,41,74,51,81,72,9,33,37,35,39,44,43,59,48,58,69,36,65,47,83,49,72,64,43,37,49,54,39,44,50,44,43,58,59,18,24,40,50,34,41,33,39,48,38,47,60,60,47,60,94,80,45,74,64,54,35,32,38,40,34,34,29,25,77,40,52,34,56,62,30,42,35,37,36,49,55,76,79,85,75,94,63,96,68,87,76,73,78,53,52,72,71,46,52,57,53,51,52,52,50,56,48,42,76,76,49,88,53,81,81,73,62,67,81,52,100,57,52,49,70,49,79,46,54,48,72,62,30,64,39,84,96,37,56,48,52,70,69,81,70,62,67,59,51,58,52,51,51,52,50,53,50,49,53,53,50,52,53,52,53,50,52,51,52,52,51,51,53,50,51,51,51,53,49,52,51,53,54,52,55,52,59,62,56,73,75,71,120

Mean predicted aligned error: 12.3 Å

Secondary structure (DSSP, 8-state):
------------THHHHHHHHHHHHHHHHHHHHHT--S-HHHHHHHHHHHHHHHHHHHHS-TTHHHHSTT--GGGSGGGSHHHHHHHHHH-SSHHHHHHHIIIIIHHHHHHHH---GGG----SSHHHHHHHHHHHHHS---SS--THHHHHHHHHHHHHHHHH--SHHHHTTT--PPPHHHHHHHHHHH---TTPEEEETT-TTSHHHHHHHHHHHHH-TTS---PEEEEEESSHHHHHHHHHHHHHTT---TTEEE--TTS---HHHHHH-GGGTS-GGGSSS-PPEEEEE-PPPTTSSTTTHHHH-----S-TT-HHHHHHHHHHHH--STT-EEEEEEEHHHHH--SHHHHHHHHHHHHHSEEEEEEE--GGGGTTT--S-EEEEEEESSSS--EEEEEEEPPP--SSSSPP---HHHHHHHHHHHHHHHH--SGGGG---TTEEEEEEETTGGGSGGGTT-----HHHHHHHHHHHHHHHHHHHHHHHHHHHHHHHHHHHHHHHHHHHHTT--

InterPro domains:
  IPR003356 DNA methylase, adenine-specific [PF02384] (152-477)
  IPR029063 S-adenosyl-L-methionine-dependent methyltransferase superfamily [G3DSA:3.40.50.150] (145-516)
  IPR029063 S-adenosyl-L-methionine-dependent methyltransferase superfamily [SSF53335] (36-494)
  IPR038333 Type I restriction enzyme EcoKI-like, methylase subunit, N-terminal domain superfamily [G3DSA:1.20.1260.30] (2-144)
  IPR051537 DNA Adenine N(4)/N(6)-Methyltransferase [PTHR42933] (32-491)

Organism: NCBI:txid2778369